Protein AF-A0A968VXJ7-F1 (afdb_monomer_lite)

Sequence (379 aa):
MPSGFAQVGTVPFNSLSINDTLLPTWFKHHFDAYITAVLDTVTVTGSDPGDTEPPTLQAAVVEHATPNEIQLTYSEPVVMTTAGFELTGVASTAALTGFANNGTANVTVQLDDNVAFNDVPLLSYNQSNGNTLDTADNELVAFVDFAITNNVQEPVATMPDSIQYRVAATAGFNHIIYMTGVTSGGTVRVGWGDGEFSSLTLSGAETSVSHVYTNAGQYDVSYTGALNNIRDLELNDQRIDSLYPGFGKNMDLRSGYQMLMGNNFFTSLNDSFGYDWDLITNIGQMFYNSQLRRLNDLFGVTWTQINLAGSFARNAPLEQLNDNFGINWQLLTTADQMLNACNLTALPDSFGARWPLLTTASSMLYNNHLTTVNDSFFN

pLDDT: mean 81.19, std 17.29, range [31.0, 98.06]

Secondary structure (DSSP, 8-state):
------------GGG-----SS--HHHHHHHHHHHHHHHTT-------TT--PPP-EEEEEE-TT-TTEEEEEEEEEEE--STTEEEESS-TT--EEEEESTTEEEEEEEESSPPPTT---EEEE-TTT---EETT-PBPPPEEEEEPEE-PPPP-----SEEEEEEEEPTT-EEEEEEE-PPTT-EEEEE-SSS-EEEEE--SS-EEEEEE-SS-EEEEEEEES--TT--EEE-TTS-EEEE-TTTTSS----TT--EE-TT----B--TTTTSS-TT--B-TTTTTT----B--TTTTSS-----B-TTSEES----B--TTTTTT-TT--B-TTTEES-------TTTTTT-TT--B-TTTTTT---S---GGGG-

Structure (mmCIF, N/CA/C/O backbone):
data_AF-A0A968VXJ7-F1
#
_entry.id   AF-A0A968VXJ7-F1
#
loop_
_atom_site.group_PDB
_atom_site.id
_atom_site.type_symbol
_atom_site.label_atom_id
_atom_site.label_alt_id
_atom_site.label_comp_id
_atom_site.label_asym_id
_atom_site.label_entity_id
_atom_site.label_seq_id
_atom_site.pdbx_PDB_ins_code
_atom_site.Cartn_x
_atom_site.Cartn_y
_atom_site.Cartn_z
_atom_site.occupancy
_atom_site.B_iso_or_equiv
_atom_site.auth_seq_id
_atom_site.auth_comp_id
_atom_site.auth_asym_id
_atom_site.auth_atom_id
_atom_site.pdbx_PDB_model_num
ATOM 1 N N . MET A 1 1 ? -24.610 -36.274 53.882 1.00 33.06 1 MET A N 1
ATOM 2 C CA . MET A 1 1 ? -24.726 -34.804 53.966 1.00 33.06 1 MET A CA 1
ATOM 3 C C . MET A 1 1 ? -25.049 -34.318 52.564 1.00 33.06 1 MET A C 1
ATOM 5 O O . MET A 1 1 ? -24.338 -34.738 51.659 1.00 33.06 1 MET A O 1
ATOM 9 N N . PRO A 1 2 ? -26.184 -33.635 52.357 1.00 36.72 2 PRO A N 1
ATOM 10 C CA . PRO A 1 2 ? -26.824 -33.560 51.050 1.00 36.72 2 PRO A CA 1
ATOM 11 C C . PRO A 1 2 ? -26.384 -32.325 50.256 1.00 36.72 2 PRO A C 1
ATOM 13 O O . PRO A 1 2 ? -26.247 -31.237 50.805 1.00 36.72 2 PRO A O 1
ATOM 16 N N . SER A 1 3 ? -26.211 -32.521 48.951 1.00 35.69 3 SER A N 1
ATOM 17 C CA . SER A 1 3 ? -26.124 -31.484 47.926 1.00 35.69 3 SER A CA 1
ATOM 18 C C . SER A 1 3 ? -27.501 -30.840 47.738 1.00 35.69 3 SER A C 1
ATOM 20 O O . SER A 1 3 ? -28.433 -31.495 47.264 1.00 35.69 3 SER A O 1
ATOM 22 N N . GLY A 1 4 ? -27.632 -29.584 48.163 1.00 31.53 4 GLY A N 1
ATOM 23 C CA . GLY A 1 4 ? -28.826 -28.765 47.977 1.00 31.53 4 GLY A CA 1
ATOM 24 C C . GLY A 1 4 ? -28.971 -28.308 46.527 1.00 31.53 4 GLY A C 1
ATOM 25 O O . GLY A 1 4 ? -28.009 -27.876 45.898 1.00 31.53 4 GLY A O 1
ATOM 26 N N . PHE A 1 5 ? -30.188 -28.443 46.013 1.00 33.94 5 PHE A N 1
ATOM 27 C CA . PHE A 1 5 ? -30.633 -27.979 44.707 1.00 33.94 5 PHE A CA 1
ATOM 28 C C . PHE A 1 5 ? -30.710 -26.446 44.676 1.00 33.94 5 PHE A C 1
ATOM 30 O O . PHE A 1 5 ? -31.380 -25.859 45.521 1.00 33.94 5 PHE A O 1
ATOM 37 N N . ALA A 1 6 ? -30.128 -25.817 43.655 1.00 33.50 6 ALA A N 1
ATOM 38 C CA . ALA A 1 6 ? -30.556 -24.505 43.179 1.00 33.50 6 ALA A CA 1
ATOM 39 C C . ALA A 1 6 ? -31.348 -24.725 41.884 1.00 33.50 6 ALA A C 1
ATOM 41 O O . ALA A 1 6 ? -30.784 -24.832 40.797 1.00 33.50 6 ALA A O 1
ATOM 42 N N . GLN A 1 7 ? -32.665 -24.884 42.014 1.00 31.00 7 GLN A N 1
ATOM 43 C CA . GLN A 1 7 ? -33.584 -24.803 40.885 1.00 31.00 7 GLN A CA 1
ATOM 44 C C . GLN A 1 7 ? -34.114 -23.370 40.855 1.00 31.00 7 GLN A C 1
ATOM 46 O O . GLN A 1 7 ? -34.911 -22.984 41.707 1.00 31.00 7 GLN A O 1
ATOM 51 N N . VAL A 1 8 ? -33.651 -22.578 39.889 1.00 36.41 8 VAL A N 1
ATOM 52 C CA . VAL A 1 8 ? -34.277 -21.298 39.552 1.00 36.41 8 VAL A CA 1
ATOM 53 C C . VAL A 1 8 ? -35.636 -21.619 38.939 1.00 36.41 8 VAL A C 1
ATOM 55 O O . VAL A 1 8 ? -35.729 -22.206 37.863 1.00 36.41 8 VAL A O 1
ATOM 58 N N . GLY A 1 9 ? -36.696 -21.280 39.660 1.00 33.44 9 GLY A N 1
ATOM 59 C CA . GLY A 1 9 ? -38.064 -21.378 39.188 1.00 33.44 9 GLY A CA 1
ATOM 60 C C . GLY A 1 9 ? -38.891 -20.296 39.856 1.00 33.44 9 GLY A C 1
ATOM 61 O O . GLY A 1 9 ? -38.930 -20.203 41.080 1.00 33.44 9 GLY A O 1
ATOM 62 N N . THR A 1 10 ? -39.553 -19.471 39.054 1.00 36.44 10 THR A N 1
ATOM 63 C CA . THR A 1 10 ? -40.593 -18.562 39.527 1.00 36.44 10 THR A CA 1
ATOM 64 C C . THR A 1 10 ? -41.708 -19.423 40.116 1.00 36.44 10 THR A C 1
ATOM 66 O O . THR A 1 10 ? -42.399 -20.129 39.383 1.00 36.44 10 THR A O 1
ATOM 69 N N . VAL A 1 11 ? -41.873 -19.418 41.439 1.00 33.75 11 VAL A N 1
ATOM 70 C CA . VAL A 1 11 ? -43.056 -20.007 42.072 1.00 33.75 11 VAL A CA 1
ATOM 71 C C . VAL A 1 11 ? -44.118 -18.910 42.092 1.00 33.75 11 VAL A C 1
ATOM 73 O O . VAL A 1 11 ? -43.972 -17.957 42.857 1.00 33.75 11 VAL A O 1
ATOM 76 N N . PRO A 1 12 ? -45.177 -18.968 41.265 1.00 37.81 12 PRO A N 1
ATOM 77 C CA . PRO A 1 12 ? -46.305 -18.079 41.478 1.00 37.81 12 PRO A CA 1
ATOM 78 C C . PRO A 1 12 ? -46.914 -18.446 42.837 1.00 37.81 12 PRO A C 1
ATOM 80 O O . PRO A 1 12 ? -47.337 -19.584 43.040 1.00 37.81 12 PRO A O 1
ATOM 83 N N . PHE A 1 13 ? -46.965 -17.494 43.773 1.00 42.72 13 PHE A N 1
ATOM 84 C CA . PHE A 1 13 ? -47.478 -17.662 45.145 1.00 42.72 13 PHE A CA 1
ATOM 85 C C . PHE A 1 13 ? -48.986 -17.987 45.234 1.00 42.72 13 PHE A C 1
ATOM 87 O O . PHE A 1 13 ? -49.596 -17.909 46.297 1.00 42.72 13 PHE A O 1
ATOM 94 N N . ASN A 1 14 ? -49.598 -18.433 44.140 1.00 43.00 14 ASN A N 1
ATOM 95 C CA . ASN A 1 14 ? -51.006 -18.802 44.060 1.00 43.00 14 ASN A CA 1
ATOM 96 C C . ASN A 1 14 ? -51.306 -20.160 44.730 1.00 43.00 14 ASN A C 1
ATOM 98 O O . ASN A 1 14 ? -52.443 -20.621 44.670 1.00 43.00 14 ASN A O 1
ATOM 102 N N . SER A 1 15 ? -50.319 -20.838 45.330 1.00 40.88 15 SER A N 1
ATOM 103 C CA . SER A 1 15 ? -50.464 -22.218 45.817 1.00 40.88 15 SER A CA 1
ATOM 104 C C . SER A 1 15 ? -50.386 -22.400 47.335 1.00 40.88 15 SER A C 1
ATOM 106 O O . SER A 1 15 ? -50.221 -23.532 47.789 1.00 40.88 15 SER A O 1
ATOM 108 N N . LEU A 1 16 ? -50.547 -21.347 48.146 1.00 42.50 16 LEU A N 1
ATOM 109 C CA . LEU A 1 16 ? -50.805 -21.538 49.579 1.00 42.50 16 LEU A CA 1
ATOM 110 C C . LEU A 1 16 ? -52.308 -21.782 49.811 1.00 42.50 16 LEU A C 1
ATOM 112 O O . LEU A 1 16 ? -53.038 -20.894 50.239 1.00 42.50 16 LEU A O 1
ATOM 116 N N . SER A 1 17 ? -52.798 -22.987 49.503 1.00 45.81 17 SER A N 1
ATOM 117 C CA . SER A 1 17 ? -54.170 -23.373 49.858 1.00 45.81 17 SER A CA 1
ATOM 118 C C . SER A 1 17 ? -54.212 -23.888 51.299 1.00 45.81 17 SER A C 1
ATOM 120 O O . SER A 1 17 ? -53.748 -24.996 51.581 1.00 45.81 17 SER A O 1
ATOM 122 N N . ILE A 1 18 ? -54.784 -23.111 52.218 1.00 51.78 18 ILE A N 1
ATOM 123 C CA . ILE A 1 18 ? -55.204 -23.630 53.525 1.00 51.78 18 ILE A CA 1
ATOM 124 C C . ILE A 1 18 ? -56.471 -24.467 53.291 1.00 51.78 18 ILE A C 1
ATOM 126 O O . ILE A 1 18 ? -57.376 -24.043 52.578 1.00 51.78 18 ILE A O 1
ATOM 130 N N . ASN A 1 19 ? -56.524 -25.681 53.842 1.00 43.44 19 ASN A N 1
ATOM 131 C CA . ASN A 1 19 ? -57.670 -26.574 53.681 1.00 43.44 19 ASN A CA 1
ATOM 132 C C . ASN A 1 19 ? -58.897 -25.991 54.418 1.00 43.44 19 ASN A C 1
ATOM 134 O O . ASN A 1 19 ? -58.910 -25.900 55.646 1.00 43.44 19 ASN A O 1
ATOM 138 N N . ASP A 1 20 ? -59.898 -25.554 53.653 1.00 51.25 20 ASP A N 1
ATOM 139 C CA . ASP A 1 20 ? -60.833 -24.473 54.014 1.00 51.25 20 ASP A CA 1
ATOM 140 C C . ASP A 1 20 ? -62.136 -24.949 54.697 1.00 51.25 20 ASP A C 1
ATOM 142 O O . ASP A 1 20 ? -63.162 -24.273 54.684 1.00 51.25 20 ASP A O 1
ATOM 146 N N . THR A 1 21 ? -62.150 -26.144 55.292 1.00 48.34 21 THR A N 1
ATOM 147 C CA . THR A 1 21 ? -63.398 -26.750 55.800 1.00 48.34 21 THR A CA 1
ATOM 148 C C . THR A 1 21 ? -63.711 -26.460 57.271 1.00 48.34 21 THR A C 1
ATOM 150 O O . THR A 1 21 ? -64.702 -26.980 57.780 1.00 48.34 21 THR A O 1
ATOM 153 N N . LEU A 1 22 ? -62.895 -25.672 57.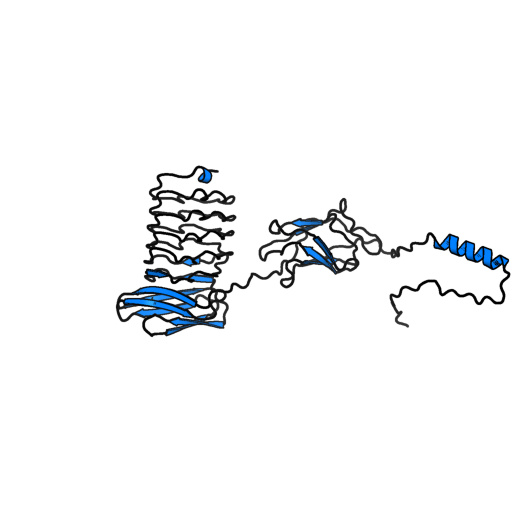987 1.00 49.38 22 LEU A N 1
ATOM 154 C CA . LEU A 1 22 ? -63.037 -25.489 59.447 1.00 49.38 22 LEU A CA 1
ATOM 155 C C . LEU A 1 22 ? -62.886 -24.047 59.966 1.00 49.38 22 LEU A C 1
ATOM 157 O O . LEU A 1 22 ? -62.916 -23.846 61.181 1.00 49.38 22 LEU A O 1
ATOM 161 N N . LEU A 1 23 ? -62.744 -23.036 59.102 1.00 55.03 23 LEU A N 1
ATOM 162 C CA . LEU A 1 23 ? -62.510 -21.660 59.555 1.00 55.03 23 LEU A CA 1
ATOM 163 C C . LEU A 1 23 ? -63.794 -20.805 59.560 1.00 55.03 23 LEU A C 1
ATOM 165 O O . LEU A 1 23 ? -64.570 -20.840 58.605 1.00 55.03 23 LEU A O 1
ATOM 169 N N . PRO A 1 24 ? -64.037 -20.004 60.616 1.00 62.25 24 PRO A N 1
ATOM 170 C CA . PRO A 1 24 ? -65.133 -19.038 60.637 1.00 62.25 24 PRO A CA 1
ATOM 171 C C . PRO A 1 24 ? -64.973 -17.951 59.564 1.00 62.25 24 PRO A C 1
ATOM 173 O O . PRO A 1 24 ? -63.885 -17.411 59.369 1.00 62.25 24 PRO A O 1
ATOM 176 N N . THR A 1 25 ? -66.075 -17.542 58.932 1.00 57.44 25 THR A N 1
ATOM 177 C CA . THR A 1 25 ? -66.093 -16.544 57.841 1.00 57.44 25 THR A CA 1
ATOM 178 C C . THR A 1 25 ? -65.484 -15.186 58.211 1.00 57.44 25 THR A C 1
ATOM 180 O O . THR A 1 25 ? -64.941 -14.502 57.344 1.00 57.44 25 THR A O 1
ATOM 183 N N . TRP A 1 26 ? -65.511 -14.802 59.491 1.00 60.53 26 TRP A N 1
ATOM 184 C CA . TRP A 1 26 ? -64.885 -13.566 59.980 1.00 60.53 26 TRP A CA 1
ATOM 185 C C . TRP A 1 26 ? -63.349 -13.623 59.969 1.00 60.53 26 TRP A C 1
ATOM 187 O O . TRP A 1 26 ? -62.702 -12.596 59.778 1.00 60.53 26 TRP A O 1
ATOM 197 N N . PHE A 1 27 ? -62.759 -14.814 60.117 1.00 58.41 27 PHE A N 1
ATOM 198 C CA . PHE A 1 27 ? -61.312 -15.002 60.027 1.00 58.41 27 PHE A CA 1
ATOM 199 C C . PHE A 1 27 ? -60.838 -14.825 58.580 1.00 58.41 27 PHE A C 1
ATOM 201 O O . PHE A 1 27 ? -59.824 -14.180 58.334 1.00 58.41 27 PHE A O 1
ATOM 208 N N . LYS A 1 28 ? -61.634 -15.297 57.612 1.00 55.81 28 LYS A N 1
ATOM 209 C CA . LYS A 1 28 ? -61.338 -15.191 56.178 1.00 55.81 28 LYS A CA 1
ATOM 210 C C . LYS A 1 28 ? -61.267 -13.740 55.695 1.00 55.81 28 LYS A C 1
ATOM 212 O O . LYS A 1 28 ? -60.322 -13.364 55.014 1.00 55.81 28 LYS A O 1
ATOM 217 N N . HIS A 1 29 ? -62.231 -12.907 56.091 1.00 55.22 29 HIS A N 1
ATOM 218 C CA . HIS A 1 29 ? -62.271 -11.510 55.649 1.00 55.22 29 HIS A CA 1
ATOM 219 C C . HIS A 1 29 ? -61.108 -10.677 56.214 1.00 55.22 29 HIS A C 1
ATOM 221 O O . HIS A 1 29 ? -60.594 -9.794 55.534 1.00 55.22 29 HIS A O 1
ATOM 227 N N . HIS A 1 30 ? -60.655 -10.983 57.434 1.00 59.50 30 HIS A N 1
ATOM 228 C CA . HIS A 1 30 ? -59.494 -10.318 58.023 1.00 59.50 30 HIS A CA 1
ATOM 229 C C . HIS A 1 30 ? -58.158 -10.867 57.512 1.00 59.50 30 HIS A C 1
ATOM 231 O O . HIS A 1 30 ? -57.219 -10.092 57.363 1.00 59.50 30 HIS A O 1
ATOM 237 N N . PHE A 1 31 ? -58.071 -12.161 57.200 1.00 58.44 31 PHE A N 1
ATOM 238 C CA . PHE A 1 31 ? -56.854 -12.782 56.676 1.00 58.44 31 PHE A CA 1
ATOM 239 C C . PHE A 1 31 ? -56.580 -12.383 55.217 1.00 58.44 31 PHE A C 1
ATOM 241 O O . PHE A 1 31 ? -55.461 -11.988 54.903 1.00 58.44 31 PHE A O 1
ATOM 248 N N . ASP A 1 32 ? -57.606 -12.366 54.356 1.00 54.53 32 ASP A N 1
ATOM 249 C CA . ASP A 1 32 ? -57.480 -11.919 52.958 1.00 54.53 32 ASP A CA 1
ATOM 250 C C . ASP A 1 32 ? -57.109 -10.422 52.883 1.00 54.53 32 ASP A C 1
ATOM 252 O O . ASP A 1 32 ? -56.277 -10.017 52.068 1.00 54.53 32 ASP A O 1
ATOM 256 N N . ALA A 1 33 ? -57.658 -9.596 53.784 1.00 54.62 33 ALA A N 1
ATOM 257 C CA . ALA A 1 33 ? -57.303 -8.180 53.892 1.00 54.62 33 ALA A CA 1
ATOM 258 C C . ALA A 1 33 ? -55.873 -7.961 54.421 1.00 54.62 33 ALA A C 1
ATOM 260 O O . ALA A 1 33 ? -55.190 -7.048 53.964 1.00 54.62 33 ALA A O 1
ATOM 261 N N . TYR A 1 34 ? -55.400 -8.805 55.346 1.00 52.88 34 TYR A N 1
ATOM 262 C CA . TYR A 1 34 ? -54.032 -8.738 55.868 1.00 52.88 34 TYR A CA 1
ATOM 263 C C . TYR A 1 34 ? -53.002 -9.195 54.826 1.00 52.88 34 TYR A C 1
ATOM 265 O O . TYR A 1 34 ? -51.973 -8.553 54.662 1.00 52.88 34 TYR A O 1
ATOM 273 N N . ILE A 1 35 ? -53.300 -10.248 54.058 1.00 54.72 35 ILE A N 1
ATOM 274 C CA . ILE A 1 35 ? -52.435 -10.716 52.968 1.00 54.72 35 ILE A CA 1
ATOM 275 C C . ILE A 1 35 ? -52.380 -9.697 51.824 1.00 54.72 35 ILE A C 1
ATOM 277 O O . ILE A 1 35 ? -51.295 -9.409 51.328 1.00 54.72 35 ILE A O 1
ATOM 281 N N . THR A 1 36 ? -53.508 -9.081 51.459 1.00 50.22 36 THR A N 1
ATOM 282 C CA . THR A 1 36 ? -53.529 -8.036 50.418 1.00 50.22 36 THR A CA 1
ATOM 283 C C . THR A 1 36 ? -52.780 -6.772 50.863 1.00 50.22 36 THR A C 1
ATOM 285 O O . THR A 1 36 ? -52.088 -6.163 50.058 1.00 50.22 36 THR A O 1
ATOM 288 N N . ALA A 1 37 ? -52.851 -6.401 52.148 1.00 50.53 37 ALA A N 1
ATOM 289 C CA . ALA A 1 37 ? -52.140 -5.237 52.685 1.00 50.53 37 ALA A CA 1
ATOM 290 C C . ALA A 1 37 ? -50.633 -5.469 52.919 1.00 50.53 37 ALA A C 1
ATOM 292 O O . ALA A 1 37 ? -49.877 -4.504 52.956 1.00 50.53 37 ALA A O 1
ATOM 293 N N . VAL A 1 38 ? -50.191 -6.722 53.092 1.00 49.94 38 VAL A N 1
ATOM 294 C CA . VAL A 1 38 ? -48.772 -7.072 53.304 1.00 49.94 38 VAL A CA 1
ATOM 295 C C . VAL A 1 38 ? -48.055 -7.404 51.987 1.00 49.94 38 VAL A C 1
ATOM 297 O O . VAL A 1 38 ? -46.845 -7.219 51.900 1.00 49.94 38 VAL A O 1
ATOM 300 N N . LEU A 1 39 ? -48.770 -7.850 50.947 1.00 46.41 39 LEU A N 1
ATOM 301 C CA . LEU A 1 39 ? -48.177 -8.218 49.652 1.00 46.41 39 LEU A CA 1
ATOM 302 C C . LEU A 1 39 ? -48.021 -7.060 48.652 1.00 46.41 39 LEU A C 1
ATOM 304 O O . LEU A 1 39 ? -47.313 -7.237 47.665 1.00 46.41 39 LEU A O 1
ATOM 308 N N . ASP A 1 40 ? -48.612 -5.887 48.894 1.00 44.25 40 ASP A N 1
ATOM 309 C CA . ASP A 1 40 ? -48.504 -4.735 47.976 1.00 44.25 40 ASP A CA 1
ATOM 310 C C . ASP A 1 40 ? -47.204 -3.919 48.163 1.00 44.25 40 ASP A C 1
ATOM 312 O O . ASP A 1 40 ? -46.939 -2.970 47.432 1.00 44.25 40 ASP A O 1
ATOM 316 N N . THR A 1 41 ? -46.353 -4.281 49.134 1.00 43.66 41 THR A N 1
ATOM 317 C CA . THR A 1 41 ? -45.098 -3.552 49.421 1.00 43.66 41 THR A CA 1
ATOM 318 C C . THR A 1 41 ? -43.873 -4.438 49.632 1.00 43.66 41 THR A C 1
ATOM 320 O O . THR A 1 41 ? -42.925 -4.013 50.287 1.00 43.66 41 THR A O 1
ATOM 323 N N . VAL A 1 42 ? -43.840 -5.657 49.090 1.00 39.84 42 VAL A N 1
ATOM 324 C CA . VAL A 1 42 ? -42.625 -6.485 49.158 1.00 39.84 42 VAL A CA 1
ATOM 325 C C . VAL A 1 42 ? -42.074 -6.739 47.761 1.00 39.84 42 VAL A C 1
ATOM 327 O O . VAL A 1 42 ? -42.236 -7.808 47.178 1.00 39.84 42 VAL A O 1
ATOM 330 N N . THR A 1 43 ? -41.354 -5.750 47.241 1.00 38.31 43 THR A N 1
ATOM 331 C CA . THR A 1 43 ? -40.244 -6.014 46.326 1.00 38.31 43 THR A CA 1
ATOM 332 C C . THR A 1 43 ? -39.111 -6.583 47.176 1.00 38.31 43 THR A C 1
ATOM 334 O O . THR A 1 43 ? -38.407 -5.841 47.852 1.00 38.31 43 THR A O 1
ATOM 337 N N . VAL A 1 44 ? -38.947 -7.908 47.195 1.00 40.31 44 VAL A N 1
ATOM 338 C CA . VAL A 1 44 ? -37.659 -8.486 47.597 1.00 40.31 44 VAL A CA 1
ATOM 339 C C . VAL A 1 44 ? -36.723 -8.279 46.410 1.00 40.31 44 VAL A C 1
ATOM 341 O O . VAL A 1 44 ? -36.666 -9.114 45.510 1.00 40.31 44 VAL A O 1
ATOM 344 N N . THR A 1 45 ? -36.028 -7.143 46.368 1.00 43.81 45 THR A N 1
ATOM 345 C CA . THR A 1 45 ? -34.724 -7.103 45.706 1.00 43.81 45 THR A CA 1
ATOM 346 C C . THR A 1 45 ? -33.820 -7.953 46.584 1.00 43.81 45 THR A C 1
ATOM 348 O O . THR A 1 45 ? -33.568 -7.627 47.742 1.00 43.81 45 THR A O 1
ATOM 351 N N . GLY A 1 46 ? -33.483 -9.145 46.102 1.00 44.19 46 GLY A N 1
ATOM 352 C CA . GLY A 1 46 ? -32.581 -10.037 46.810 1.00 44.19 46 GLY A CA 1
ATOM 353 C C . GLY A 1 46 ? -31.166 -9.495 46.720 1.00 44.19 46 GLY A C 1
ATOM 354 O O . GLY A 1 46 ? -30.399 -10.022 45.928 1.00 44.19 46 GLY A O 1
ATOM 355 N N . SER A 1 47 ? -30.836 -8.469 47.502 1.00 47.81 47 SER A N 1
ATOM 356 C CA . SER A 1 47 ? -29.447 -8.229 47.864 1.00 47.81 47 SER A CA 1
ATOM 357 C C . SER A 1 47 ? -29.044 -9.340 48.830 1.00 47.81 47 SER A C 1
ATOM 359 O O . SER A 1 47 ? -29.766 -9.630 49.790 1.00 47.81 47 SER A O 1
ATOM 361 N N . ASP A 1 48 ? -27.946 -10.037 48.544 1.00 54.53 48 ASP A N 1
ATOM 362 C CA . ASP A 1 48 ? -27.309 -10.904 49.531 1.00 54.53 48 ASP A CA 1
ATOM 363 C C . ASP A 1 48 ? -26.764 -9.980 50.632 1.00 54.53 48 ASP A C 1
ATOM 365 O O . ASP A 1 48 ? -25.812 -9.242 50.387 1.00 54.53 48 ASP A O 1
ATOM 369 N N . PRO A 1 49 ? -27.361 -9.936 51.838 1.00 59.28 49 PRO A N 1
ATOM 370 C CA . PRO A 1 49 ? -27.047 -8.908 52.831 1.00 59.28 49 PRO A CA 1
ATOM 371 C C . PRO A 1 49 ? -25.639 -9.049 53.439 1.00 59.28 49 PRO A C 1
ATOM 373 O O . PRO A 1 49 ? -25.304 -8.314 54.370 1.00 59.28 49 PRO A O 1
ATOM 376 N N . GLY A 1 50 ? -24.844 -10.025 52.984 1.00 72.31 50 GLY A N 1
ATOM 377 C CA . GLY A 1 50 ? -23.458 -10.228 53.391 1.00 72.31 50 GLY A CA 1
ATOM 378 C C . GLY A 1 50 ? -22.417 -9.682 52.416 1.00 72.31 50 GLY A C 1
ATOM 379 O O . GLY A 1 50 ? -21.261 -9.565 52.822 1.00 72.31 50 GLY A O 1
ATOM 380 N N . ASP A 1 51 ? -22.800 -9.363 51.180 1.00 83.62 51 ASP A N 1
ATOM 381 C CA . ASP A 1 51 ? -21.856 -8.882 50.181 1.00 83.62 51 ASP A CA 1
ATOM 382 C C . ASP A 1 51 ? -21.764 -7.357 50.199 1.00 83.62 51 ASP A C 1
ATOM 384 O O . AS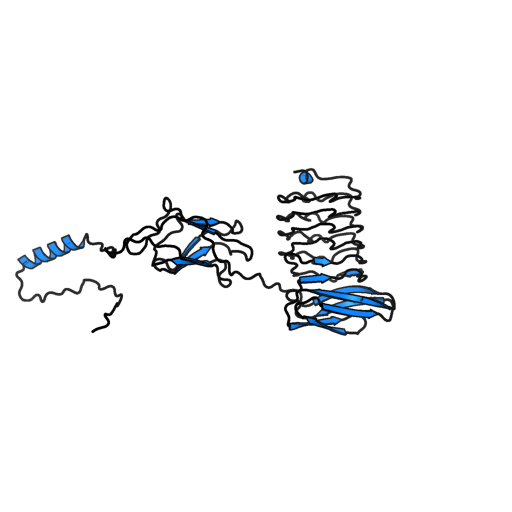P A 1 51 ? -22.755 -6.643 50.055 1.00 83.62 51 ASP A O 1
ATOM 388 N N . THR A 1 52 ? -20.554 -6.865 50.428 1.00 87.44 52 THR A N 1
ATOM 389 C CA . THR A 1 52 ? -20.235 -5.436 50.482 1.00 87.44 52 THR A CA 1
ATOM 390 C C . THR A 1 52 ? -19.050 -5.094 49.585 1.00 87.44 52 THR A C 1
ATOM 392 O O . THR A 1 52 ? -18.526 -3.982 49.673 1.00 87.44 52 THR A O 1
ATOM 395 N N . GLU A 1 53 ? -18.528 -6.069 48.837 1.00 93.12 53 GLU A N 1
ATOM 396 C CA . GLU A 1 53 ? -17.363 -5.867 47.985 1.00 93.12 53 GLU A CA 1
ATOM 397 C C . GLU A 1 53 ? -17.833 -5.401 46.602 1.00 93.12 53 GLU A C 1
ATOM 399 O O . GLU A 1 53 ? -18.665 -6.053 45.992 1.00 93.12 53 GLU A O 1
ATOM 404 N N . PRO A 1 54 ? -17.347 -4.256 46.096 1.00 93.62 54 PRO A N 1
ATOM 405 C CA . PRO A 1 54 ? -17.680 -3.828 44.747 1.00 93.62 54 PRO A CA 1
ATOM 406 C C . PRO A 1 54 ? -17.180 -4.798 43.669 1.00 93.62 54 PRO A C 1
ATOM 408 O O . PRO A 1 54 ? -16.043 -5.278 43.772 1.00 93.62 54 PRO A O 1
ATOM 411 N N . PRO A 1 55 ? -17.915 -4.944 42.550 1.00 96.06 55 PRO A N 1
ATOM 412 C CA . PRO A 1 55 ? -17.413 -5.680 41.402 1.00 96.06 55 PRO A CA 1
ATOM 413 C C . PRO A 1 55 ? -16.160 -5.001 40.835 1.00 96.06 55 PRO A C 1
ATOM 415 O O . PRO A 1 55 ? -16.028 -3.774 40.842 1.00 96.06 55 PRO A O 1
ATOM 418 N N . THR A 1 56 ? -15.236 -5.791 40.286 1.00 96.25 56 THR A N 1
ATOM 419 C CA . THR A 1 56 ? -13.994 -5.304 39.660 1.00 96.25 56 THR A CA 1
ATOM 420 C C . THR A 1 56 ? -13.838 -5.840 38.241 1.00 96.25 56 THR A C 1
ATOM 422 O O . THR A 1 56 ? -14.131 -7.005 37.980 1.00 96.25 56 THR A O 1
ATOM 425 N N . LEU A 1 57 ? -13.366 -5.001 37.311 1.00 97.50 57 LEU A N 1
ATOM 426 C CA . LEU A 1 57 ? -13.027 -5.428 35.949 1.00 97.50 57 LEU A CA 1
ATOM 427 C C . LEU A 1 57 ? -11.670 -6.145 35.957 1.00 97.50 57 LEU A C 1
ATOM 429 O O . LEU A 1 57 ? -10.662 -5.570 36.366 1.00 97.50 57 LEU A O 1
ATOM 433 N N . GLN A 1 58 ? -11.643 -7.396 35.502 1.00 97.56 58 GLN A N 1
ATOM 434 C CA . GLN A 1 58 ? -10.457 -8.257 35.539 1.00 97.56 58 GLN A CA 1
ATOM 435 C C . GLN A 1 58 ? -9.795 -8.416 34.171 1.00 97.56 58 GLN A C 1
ATOM 437 O O . GLN A 1 58 ? -8.570 -8.507 34.090 1.00 97.56 58 GLN A O 1
ATOM 442 N N . ALA A 1 59 ? -10.588 -8.456 33.099 1.00 97.88 59 ALA A N 1
ATOM 443 C CA . ALA A 1 59 ? -10.087 -8.596 31.738 1.00 97.88 59 ALA A CA 1
ATOM 444 C C . ALA A 1 59 ? -11.022 -7.936 30.723 1.00 97.88 59 ALA A C 1
ATOM 446 O O . ALA A 1 59 ? -12.233 -7.857 30.934 1.00 97.88 59 ALA A O 1
ATOM 447 N N . ALA A 1 60 ? -10.441 -7.513 29.603 1.00 97.88 60 ALA A N 1
ATOM 448 C CA . ALA A 1 60 ? -11.166 -7.028 28.443 1.00 97.88 60 ALA A CA 1
ATOM 449 C C . ALA A 1 60 ? -10.453 -7.485 27.164 1.00 97.88 60 ALA A C 1
ATOM 451 O O . ALA A 1 60 ? -9.234 -7.322 27.044 1.00 97.88 60 ALA A O 1
ATOM 452 N N . VAL A 1 61 ? -11.194 -8.079 26.228 1.00 97.56 61 VAL A N 1
ATOM 453 C CA . VAL A 1 61 ? -10.642 -8.676 25.002 1.00 97.56 61 VAL A CA 1
ATOM 454 C C . VAL A 1 61 ? -11.544 -8.381 23.808 1.00 97.56 61 VAL A C 1
ATOM 456 O O . VAL A 1 61 ? -12.756 -8.543 23.901 1.00 97.56 61 VAL A O 1
ATOM 459 N N . VAL A 1 62 ? -10.960 -8.004 22.673 1.00 97.31 62 VAL A N 1
ATOM 460 C CA . VAL A 1 62 ? -11.626 -8.044 21.363 1.00 97.31 62 VAL A CA 1
ATOM 461 C C . VAL A 1 62 ? -11.141 -9.284 20.637 1.00 97.31 62 VAL A C 1
ATOM 463 O O . VAL A 1 62 ? -9.937 -9.454 20.450 1.00 97.31 62 VAL A O 1
ATOM 466 N N . GLU A 1 63 ? -12.063 -10.146 20.223 1.00 93.62 63 GLU A N 1
ATOM 467 C CA . GLU A 1 63 ? -11.726 -11.368 19.497 1.00 93.62 63 GLU A CA 1
ATOM 468 C C . GLU A 1 63 ? -11.714 -11.138 17.986 1.00 93.62 63 GLU A C 1
ATOM 470 O O . GLU A 1 63 ? -12.551 -10.421 17.441 1.00 93.62 63 GLU A O 1
ATOM 475 N N . HIS A 1 64 ? -10.821 -11.828 17.271 1.00 86.12 64 HIS A N 1
ATOM 476 C CA . HIS A 1 64 ? -10.760 -11.739 15.808 1.00 86.12 64 HIS A CA 1
ATOM 477 C C . HIS A 1 64 ? -12.085 -12.081 15.117 1.00 86.12 64 HIS A C 1
ATOM 479 O O . HIS A 1 64 ? -12.424 -11.478 14.102 1.00 86.12 64 HIS A O 1
ATOM 485 N N . ALA A 1 65 ? -12.823 -13.055 15.654 1.00 87.00 65 ALA A N 1
ATOM 486 C CA . ALA A 1 65 ? -14.078 -13.508 15.064 1.00 87.00 65 ALA A CA 1
ATOM 487 C C . ALA A 1 65 ? -15.208 -12.467 15.173 1.00 87.00 65 ALA A C 1
ATOM 489 O O . ALA A 1 65 ? -16.183 -12.557 14.429 1.00 87.00 65 ALA A O 1
ATOM 490 N N . THR A 1 66 ? -15.079 -11.507 16.090 1.00 90.69 66 THR A N 1
ATOM 491 C CA . THR A 1 66 ? -16.102 -10.511 16.432 1.00 90.69 66 THR A CA 1
ATOM 492 C C . THR A 1 66 ? -15.428 -9.169 16.751 1.00 90.69 66 THR A C 1
ATOM 494 O O . THR A 1 66 ? -15.421 -8.740 17.905 1.00 90.69 66 THR A O 1
ATOM 497 N N . PRO A 1 67 ? -14.818 -8.499 15.754 1.00 91.62 67 PRO A N 1
ATOM 498 C CA . PRO A 1 67 ? -14.044 -7.273 15.972 1.00 91.62 67 PRO A CA 1
ATOM 499 C C . PRO A 1 67 ? -14.904 -6.072 16.402 1.00 91.62 67 PRO A C 1
ATOM 501 O O . PRO A 1 67 ? -14.372 -5.070 16.863 1.00 91.62 67 PRO A O 1
ATOM 504 N N . ASN A 1 68 ? -16.226 -6.164 16.268 1.00 93.81 68 ASN A N 1
ATOM 505 C CA . ASN A 1 68 ? -17.208 -5.197 16.760 1.00 93.81 68 ASN A CA 1
ATOM 506 C C . ASN A 1 68 ? -17.724 -5.517 18.177 1.00 93.81 68 ASN A C 1
ATOM 508 O O . ASN A 1 68 ? -18.717 -4.934 18.616 1.00 93.81 68 ASN A O 1
ATOM 512 N N . GLU A 1 69 ? -17.096 -6.454 18.889 1.00 96.31 69 GLU A N 1
ATOM 513 C CA . GLU A 1 69 ? -17.480 -6.834 20.245 1.00 96.31 69 GLU A CA 1
ATOM 514 C C . GLU A 1 69 ? -16.279 -6.809 21.196 1.00 96.31 69 GLU A C 1
ATOM 516 O O . GLU A 1 69 ? -15.203 -7.316 20.876 1.00 96.31 69 GLU A O 1
ATOM 521 N N . ILE A 1 70 ? -16.478 -6.275 22.404 1.00 97.12 70 ILE A N 1
ATOM 522 C CA . ILE A 1 70 ? -15.497 -6.360 23.496 1.00 97.12 70 ILE A CA 1
ATOM 523 C C . ILE A 1 70 ? -16.059 -7.298 24.565 1.00 97.12 70 ILE A C 1
ATOM 525 O O . ILE A 1 70 ? -17.139 -7.062 25.101 1.00 97.12 70 ILE A O 1
ATOM 529 N N . GLN A 1 71 ? -15.329 -8.351 24.907 1.00 97.88 71 GLN A N 1
ATOM 530 C CA . GLN A 1 71 ? -15.660 -9.255 26.003 1.00 97.88 71 GLN A CA 1
ATOM 531 C C . GLN A 1 71 ? -15.039 -8.730 27.297 1.00 97.88 71 GLN A C 1
ATOM 533 O O . GLN A 1 71 ? -13.816 -8.647 27.404 1.00 97.88 71 GLN A O 1
ATOM 538 N N . LEU A 1 72 ? -15.876 -8.373 28.268 1.00 98.06 72 LEU A N 1
ATOM 539 C CA . LEU A 1 72 ? -15.476 -7.931 29.603 1.00 98.06 72 LEU A CA 1
ATOM 540 C C . LEU A 1 72 ? -15.682 -9.062 30.606 1.00 98.06 72 LEU A C 1
ATOM 542 O O . LEU A 1 72 ? -16.754 -9.665 30.641 1.00 98.06 72 LEU A O 1
ATOM 546 N N . THR A 1 73 ? -14.694 -9.297 31.465 1.00 98.06 73 THR A N 1
ATOM 547 C CA . THR A 1 73 ? -14.796 -10.233 32.591 1.00 98.06 73 THR A CA 1
ATOM 548 C C . THR A 1 73 ? -14.664 -9.477 33.903 1.00 98.06 73 THR A C 1
ATOM 550 O O . THR A 1 73 ? -13.638 -8.845 34.162 1.00 98.06 73 THR A O 1
ATOM 553 N N . TYR A 1 74 ? -15.691 -9.578 34.738 1.00 97.88 74 TYR A N 1
ATOM 554 C CA . TYR A 1 74 ? -15.753 -9.016 36.082 1.00 97.88 74 TYR A CA 1
ATOM 555 C C . TYR A 1 74 ? -15.517 -10.093 37.150 1.00 97.88 74 TYR A C 1
ATOM 557 O O . TYR A 1 74 ? -15.621 -11.289 36.873 1.00 97.88 74 TYR A O 1
ATOM 565 N N . SER A 1 75 ? -15.220 -9.674 38.384 1.00 96.62 75 SER A N 1
ATOM 566 C CA . SER A 1 75 ? -15.121 -10.573 39.548 1.00 96.62 75 SER A CA 1
ATOM 567 C C . SER A 1 75 ? -16.412 -11.338 39.842 1.00 96.62 75 SER A C 1
ATOM 569 O O . SER A 1 75 ? -16.362 -12.425 40.417 1.00 96.62 75 SER A O 1
ATOM 571 N N . GLU A 1 76 ? -17.550 -10.789 39.427 1.00 95.31 76 GLU A N 1
ATOM 572 C CA . GLU A 1 76 ? -18.890 -11.265 39.747 1.00 95.31 76 GLU A CA 1
ATOM 573 C C . GLU A 1 76 ? -19.929 -10.719 38.751 1.00 95.31 76 GLU A C 1
ATOM 575 O O . GLU A 1 76 ? -19.583 -9.907 37.888 1.00 95.31 76 GLU A O 1
ATOM 580 N N . PRO A 1 77 ? -21.196 -11.171 38.812 1.00 95.31 77 PRO A N 1
ATOM 581 C CA . PRO A 1 77 ? -22.245 -10.678 37.933 1.00 95.31 77 PRO A CA 1
ATOM 582 C C . PRO A 1 77 ? -22.541 -9.188 38.081 1.00 95.31 77 PRO A C 1
ATOM 584 O O . PRO A 1 77 ? -22.818 -8.729 39.182 1.00 95.31 77 PRO A O 1
ATOM 587 N N . VAL A 1 78 ? -22.586 -8.466 36.957 1.00 95.56 78 VAL A N 1
ATOM 588 C CA . VAL A 1 78 ? -22.904 -7.030 36.938 1.00 95.56 78 VAL A CA 1
ATOM 589 C C . VAL A 1 78 ? -24.104 -6.707 36.054 1.00 95.56 78 VAL A C 1
ATOM 591 O O . VAL A 1 78 ? -24.310 -7.325 35.009 1.00 95.56 78 VAL A O 1
ATOM 594 N N . VAL A 1 79 ? -24.885 -5.709 36.462 1.00 92.69 79 VAL A N 1
ATOM 595 C CA . VAL A 1 79 ? -25.941 -5.064 35.683 1.00 92.69 79 VAL A CA 1
ATOM 596 C C . VAL A 1 79 ? -25.480 -3.657 35.303 1.00 92.69 79 VAL A C 1
ATOM 598 O O . VAL A 1 79 ? -25.175 -2.848 36.173 1.00 92.69 79 VAL A O 1
ATOM 601 N N . MET A 1 80 ? -25.428 -3.352 34.005 1.00 92.25 80 MET A N 1
ATOM 602 C CA . MET A 1 80 ? -24.838 -2.114 33.481 1.00 92.25 80 MET A CA 1
ATOM 603 C C . MET A 1 80 ? -25.595 -1.498 32.295 1.00 92.25 80 MET A C 1
ATOM 605 O O . MET A 1 80 ? -26.433 -2.137 31.655 1.00 92.25 80 MET A O 1
ATOM 609 N N . THR A 1 81 ? -25.268 -0.237 31.994 1.00 88.50 81 THR A N 1
ATOM 610 C CA . THR A 1 81 ? -25.689 0.517 30.797 1.00 88.50 81 THR A CA 1
ATOM 611 C C . THR A 1 81 ? -24.486 1.258 30.212 1.00 88.50 81 THR A C 1
ATOM 613 O O . THR A 1 81 ? -23.450 1.336 30.866 1.00 88.50 81 THR A O 1
ATOM 616 N N . THR A 1 82 ? -24.597 1.822 29.000 1.00 90.25 82 THR A N 1
ATOM 617 C CA . THR A 1 82 ? -23.513 2.605 28.350 1.00 90.25 82 THR A CA 1
ATOM 618 C C . THR A 1 82 ? -23.160 3.889 29.087 1.00 90.25 82 THR A C 1
ATOM 620 O O . THR A 1 82 ? -22.096 4.455 28.852 1.00 90.25 82 THR A O 1
ATOM 623 N N . ALA A 1 83 ? -24.005 4.329 30.019 1.00 92.69 83 ALA A N 1
ATOM 624 C CA . ALA A 1 83 ? -23.741 5.499 30.832 1.00 92.69 83 ALA A CA 1
ATOM 625 C C . ALA A 1 83 ? -22.463 5.311 31.673 1.00 92.69 83 ALA A C 1
ATOM 627 O O . ALA A 1 83 ? -22.286 4.304 32.357 1.00 92.69 83 ALA A O 1
ATOM 628 N N . GLY A 1 84 ? -21.570 6.299 31.610 1.00 93.81 84 GLY A N 1
ATOM 629 C CA . GLY A 1 84 ? -20.310 6.312 32.350 1.00 93.81 84 GLY A CA 1
ATOM 630 C C . GLY A 1 84 ? -19.139 5.604 31.666 1.00 93.81 84 GLY A C 1
ATOM 631 O O . GLY A 1 84 ? -18.021 5.799 32.128 1.00 93.81 84 GLY A O 1
ATOM 632 N N . PHE A 1 85 ? -19.346 4.847 30.583 1.00 95.62 85 PHE A N 1
ATOM 633 C CA . PHE A 1 85 ? -18.256 4.204 29.839 1.00 95.62 85 PHE A CA 1
ATOM 634 C C . PHE A 1 85 ? -17.736 5.070 28.693 1.00 95.62 85 PHE A C 1
ATOM 636 O O . PHE A 1 85 ? -18.510 5.697 27.972 1.00 95.62 85 PHE A O 1
ATOM 643 N N . GLU A 1 86 ? -16.420 5.050 28.497 1.00 94.56 86 GLU A N 1
ATOM 644 C CA . GLU A 1 86 ? -15.734 5.728 27.398 1.00 94.56 86 GLU A CA 1
ATOM 645 C C . GLU A 1 86 ? -14.703 4.782 26.771 1.00 94.56 86 GLU A C 1
ATOM 647 O O . GLU A 1 86 ? -13.893 4.190 27.487 1.00 94.56 86 GLU A O 1
ATOM 652 N N . LEU A 1 87 ? -14.753 4.633 25.443 1.00 95.00 87 LEU A N 1
ATOM 653 C CA . LEU A 1 87 ? -13.774 3.885 24.652 1.00 95.00 87 LEU A CA 1
ATOM 654 C C . LEU A 1 87 ? -12.873 4.878 23.921 1.00 95.00 87 LEU A C 1
ATOM 656 O O . LEU A 1 87 ? -13.355 5.742 23.190 1.00 95.00 87 LEU A O 1
ATOM 660 N N . THR A 1 88 ? -11.566 4.739 24.107 1.00 92.69 88 THR A N 1
ATOM 661 C CA . THR A 1 88 ? -10.546 5.519 23.401 1.00 92.69 88 THR A CA 1
ATOM 662 C C . THR A 1 88 ? -9.520 4.581 22.761 1.00 92.69 88 THR A C 1
ATOM 664 O O . THR A 1 88 ? -9.598 3.361 22.907 1.00 92.69 88 THR A O 1
ATOM 667 N N . GLY A 1 89 ? -8.577 5.131 21.990 1.00 85.56 89 GLY A N 1
ATOM 668 C CA . GLY A 1 89 ? -7.513 4.337 21.358 1.00 85.56 89 GLY A CA 1
ATOM 669 C C . GLY A 1 89 ? -7.964 3.460 20.180 1.00 85.56 89 GLY A C 1
ATOM 670 O O . GLY A 1 89 ? -7.183 2.645 19.695 1.00 85.56 89 GLY A O 1
ATOM 671 N N . VAL A 1 90 ? -9.197 3.656 19.710 1.00 85.75 90 VAL A N 1
ATOM 672 C CA . VAL A 1 90 ? -9.746 3.105 18.463 1.00 85.75 90 VAL A CA 1
ATOM 673 C C . VAL A 1 90 ? -9.782 4.183 17.379 1.00 85.75 90 VAL A C 1
ATOM 675 O O . VAL A 1 90 ? -9.856 5.378 17.696 1.00 85.75 90 VAL A O 1
ATOM 678 N N . ALA A 1 91 ? -9.743 3.790 16.102 1.00 67.12 91 ALA A N 1
ATOM 679 C CA . ALA A 1 91 ? -10.066 4.705 15.009 1.00 67.12 91 ALA A CA 1
ATOM 680 C C . ALA A 1 91 ? -11.443 5.350 15.267 1.00 67.12 91 ALA A C 1
ATOM 682 O O . ALA A 1 91 ? -12.356 4.710 15.784 1.00 67.12 91 ALA A O 1
ATOM 683 N N . SER A 1 92 ? -11.575 6.643 14.961 1.00 58.97 92 SER A N 1
ATOM 684 C CA . SER A 1 92 ? -12.575 7.568 15.526 1.00 58.97 92 SER A CA 1
ATOM 685 C C . SER A 1 92 ? -14.060 7.269 15.245 1.00 58.97 92 SER A C 1
ATOM 687 O O . SER A 1 92 ? -14.910 8.108 15.546 1.00 58.97 92 SER A O 1
ATOM 689 N N . THR A 1 93 ? -14.388 6.114 14.671 1.00 67.81 93 THR A N 1
ATOM 690 C CA . THR A 1 93 ? -15.743 5.700 14.298 1.00 67.81 93 THR A CA 1
ATOM 691 C C . THR A 1 93 ? -16.373 4.678 15.239 1.00 67.81 93 THR A C 1
ATOM 693 O O . THR A 1 93 ? -17.595 4.661 15.299 1.00 67.81 93 THR A O 1
ATOM 696 N N . ALA A 1 94 ? -15.605 3.884 15.995 1.00 80.25 94 ALA A N 1
ATOM 697 C CA . ALA A 1 94 ? -16.172 2.847 16.862 1.00 80.25 94 ALA A CA 1
ATOM 698 C C . ALA A 1 94 ? -16.671 3.416 18.207 1.00 80.25 94 ALA A C 1
ATOM 700 O O . ALA A 1 94 ? -15.885 3.842 19.056 1.00 80.25 94 ALA A O 1
ATOM 701 N N . ALA A 1 95 ? -17.984 3.388 18.426 1.00 87.12 95 ALA A N 1
ATOM 702 C CA . ALA A 1 95 ? -18.671 3.815 19.640 1.00 87.12 95 ALA A CA 1
ATOM 703 C C . ALA A 1 95 ? -19.449 2.663 20.301 1.00 87.12 95 ALA A C 1
ATOM 705 O O . ALA A 1 95 ? -19.943 1.749 19.641 1.00 87.12 95 ALA A O 1
ATOM 706 N N . LEU A 1 96 ? -19.607 2.721 21.631 1.00 92.75 96 LEU A N 1
ATOM 707 C CA . LEU A 1 96 ? -20.398 1.736 22.375 1.00 92.75 96 LEU A CA 1
ATOM 708 C C . LEU A 1 96 ? -21.891 1.913 22.070 1.00 92.75 96 LEU A C 1
ATOM 710 O O . LEU A 1 96 ? -22.469 2.967 22.340 1.00 92.75 96 LEU A O 1
ATOM 714 N N . THR A 1 97 ? -22.540 0.854 21.594 1.00 92.62 97 THR A N 1
ATOM 715 C CA . THR A 1 97 ? -23.974 0.861 21.259 1.00 92.62 97 THR A CA 1
ATOM 716 C C . THR A 1 97 ? -24.835 0.111 22.267 1.00 92.62 97 THR A C 1
ATOM 718 O O . THR A 1 97 ? -26.034 0.380 22.376 1.00 92.62 97 THR A O 1
ATOM 721 N N . GLY A 1 98 ? -24.250 -0.802 23.044 1.00 92.06 98 GLY A N 1
ATOM 722 C CA . GLY A 1 98 ? -24.980 -1.548 24.059 1.00 92.06 98 GLY A CA 1
ATOM 723 C C . GLY A 1 98 ? -24.151 -2.615 24.760 1.00 92.06 98 GLY A C 1
ATOM 724 O O . GLY A 1 98 ? -22.978 -2.821 24.455 1.00 92.06 98 GLY A O 1
ATOM 725 N N . PHE A 1 99 ? -24.804 -3.307 25.691 1.00 92.56 99 PHE A N 1
ATOM 726 C CA . PHE A 1 99 ? -24.246 -4.442 26.420 1.00 92.56 99 PHE A CA 1
ATOM 727 C C . PHE A 1 99 ? -25.184 -5.646 26.322 1.00 92.56 99 PHE A C 1
ATOM 729 O O . PHE A 1 99 ? -26.386 -5.534 26.574 1.00 92.56 99 PHE A O 1
ATOM 736 N N . ALA A 1 100 ? -24.626 -6.799 25.972 1.00 92.19 100 ALA A N 1
ATOM 737 C CA . ALA A 1 100 ? -25.282 -8.099 25.992 1.00 92.19 100 ALA A CA 1
ATOM 738 C C . ALA A 1 100 ? -24.755 -8.945 27.161 1.00 92.19 100 ALA A C 1
ATOM 740 O O . ALA A 1 100 ? -23.687 -8.678 27.704 1.00 92.19 100 ALA A O 1
ATOM 741 N N . ASN A 1 101 ? -25.511 -9.978 27.548 1.00 91.62 101 ASN A N 1
ATOM 742 C CA . ASN A 1 101 ? -25.214 -10.829 28.714 1.00 91.62 101 ASN A CA 1
ATOM 743 C C . ASN A 1 101 ? -25.163 -10.059 30.047 1.00 91.62 101 ASN A C 1
ATOM 745 O O . ASN A 1 101 ? -24.428 -10.416 30.968 1.00 91.62 101 ASN A O 1
ATOM 749 N N . ASN A 1 102 ? -25.983 -9.011 30.143 1.00 90.12 102 ASN A N 1
ATOM 750 C CA . ASN A 1 102 ? -26.156 -8.222 31.355 1.00 90.12 102 ASN A CA 1
ATOM 751 C C . ASN A 1 102 ? -26.684 -9.095 32.511 1.00 90.12 102 ASN A C 1
ATOM 753 O O . ASN A 1 102 ? -27.521 -9.973 32.288 1.00 90.12 102 ASN A O 1
ATOM 757 N N . GLY A 1 103 ? -26.220 -8.849 33.735 1.00 90.38 103 GLY A N 1
ATOM 758 C CA . GLY A 1 103 ? -26.498 -9.689 34.905 1.00 90.38 103 GLY A CA 1
ATOM 759 C C . GLY A 1 103 ? -25.606 -10.930 35.006 1.00 90.38 103 GLY A C 1
ATOM 760 O O . GLY A 1 103 ? -25.970 -11.897 35.674 1.00 90.38 103 GLY A O 1
ATOM 761 N N . THR A 1 104 ? -24.456 -10.939 34.327 1.00 94.69 104 THR A N 1
ATOM 762 C CA . THR A 1 104 ? -23.454 -12.013 34.402 1.00 94.69 104 THR A CA 1
ATOM 763 C C . THR A 1 104 ? -22.056 -11.429 34.586 1.00 94.69 104 THR A C 1
ATOM 765 O O . THR A 1 104 ? -21.857 -10.228 34.420 1.00 94.69 104 THR A O 1
ATOM 768 N N . ALA A 1 105 ? -21.084 -12.265 34.965 1.00 95.62 105 ALA A N 1
ATOM 769 C CA . ALA A 1 105 ? -19.695 -11.827 35.131 1.00 95.62 105 ALA A CA 1
ATOM 770 C C . ALA A 1 105 ? -18.972 -11.621 33.789 1.00 95.62 105 ALA A C 1
ATOM 772 O O . ALA A 1 105 ? -17.900 -11.029 33.758 1.00 95.62 105 ALA A O 1
ATOM 773 N N . ASN A 1 106 ? -19.541 -12.117 32.683 1.00 97.00 106 ASN A N 1
ATOM 774 C CA . ASN A 1 106 ? -18.974 -11.985 31.345 1.00 97.00 106 ASN A CA 1
ATOM 775 C C . ASN A 1 106 ? -19.938 -11.190 30.467 1.00 97.00 106 ASN A C 1
ATOM 777 O O . ASN A 1 106 ? -20.922 -11.732 29.961 1.00 97.00 106 ASN A O 1
ATOM 781 N N . VAL A 1 107 ? -19.654 -9.904 30.299 1.00 96.88 107 VAL A N 1
ATOM 782 C CA . VAL A 1 107 ? -20.503 -8.983 29.544 1.00 96.88 107 VAL A CA 1
ATOM 783 C C . VAL A 1 107 ? -19.886 -8.735 28.177 1.00 96.88 107 VAL A C 1
ATOM 785 O O . VAL A 1 107 ? -18.682 -8.528 28.056 1.00 96.88 107 VAL A O 1
ATOM 788 N N . THR A 1 108 ? -20.720 -8.709 27.144 1.00 97.00 108 THR A N 1
ATOM 789 C CA . THR A 1 108 ? -20.286 -8.368 25.788 1.00 97.00 108 THR A CA 1
ATOM 790 C C . THR A 1 108 ? -20.694 -6.934 25.471 1.00 97.00 108 THR A C 1
ATOM 792 O O . THR A 1 108 ? -21.885 -6.624 25.431 1.00 97.00 108 THR A O 1
ATOM 795 N N . VAL A 1 109 ? -19.727 -6.057 25.225 1.00 95.62 109 VAL A N 1
ATOM 796 C CA . VAL A 1 109 ? -19.951 -4.702 24.701 1.00 95.62 109 VAL A CA 1
ATOM 797 C C . VAL A 1 109 ? -20.126 -4.781 23.195 1.00 95.62 109 VAL A C 1
ATOM 799 O O . VAL A 1 109 ? -19.336 -5.439 22.526 1.00 95.62 109 VAL A O 1
ATOM 802 N N . GLN A 1 110 ? -21.133 -4.098 22.667 1.00 95.50 110 GLN A N 1
ATOM 803 C CA . GLN A 1 110 ? -21.396 -3.989 21.234 1.00 95.50 110 GLN A CA 1
ATOM 804 C C . GLN A 1 110 ? -20.890 -2.641 20.714 1.00 95.50 110 GLN A C 1
ATOM 806 O O . GLN A 1 110 ? -21.137 -1.607 21.344 1.00 95.50 110 GLN A O 1
ATOM 811 N N . LEU A 1 111 ? -20.228 -2.652 19.559 1.00 94.44 111 LEU A N 1
ATOM 812 C CA . LEU A 1 111 ? -19.730 -1.468 18.859 1.00 94.44 111 LEU A CA 1
ATOM 813 C C . LEU A 1 111 ? -20.490 -1.258 17.539 1.00 94.44 111 LEU A C 1
ATOM 815 O O . LEU A 1 111 ? -20.972 -2.221 16.939 1.00 94.44 111 LEU A O 1
ATOM 819 N N . ASP A 1 112 ? -20.638 -0.008 17.096 1.00 92.50 112 ASP A N 1
ATOM 820 C CA . ASP A 1 112 ? -21.213 0.319 15.775 1.00 92.50 112 ASP A CA 1
ATOM 821 C C . ASP A 1 112 ? -20.231 0.128 14.610 1.00 92.50 112 ASP A C 1
ATOM 823 O O . ASP A 1 112 ? -20.666 0.026 13.461 1.00 92.50 112 ASP A O 1
ATOM 827 N N . ASP A 1 113 ? -18.937 0.035 14.909 1.00 88.88 113 ASP A N 1
ATOM 828 C CA . ASP A 1 113 ? -17.867 -0.238 13.957 1.00 88.88 113 ASP A CA 1
ATOM 829 C C . ASP A 1 113 ? -16.852 -1.235 14.539 1.00 88.88 113 ASP A C 1
ATOM 831 O O . ASP A 1 113 ? -16.799 -1.487 15.746 1.00 88.88 113 ASP A O 1
ATOM 835 N N . ASN A 1 114 ? -16.052 -1.835 13.664 1.00 88.94 114 ASN A N 1
ATOM 836 C CA . ASN A 1 114 ? -15.027 -2.794 14.052 1.00 88.94 114 ASN A CA 1
ATOM 837 C C . ASN A 1 114 ? -13.828 -2.089 14.697 1.00 88.94 114 ASN A C 1
ATOM 839 O O . ASN A 1 114 ? -13.342 -1.083 14.185 1.00 88.94 114 ASN A O 1
ATOM 843 N N . VAL A 1 115 ? -13.265 -2.699 15.738 1.00 88.56 115 VAL A N 1
ATOM 844 C CA . VAL A 1 115 ? -11.899 -2.399 16.181 1.00 88.56 115 VAL A CA 1
ATOM 845 C C . VAL A 1 115 ? -10.925 -2.877 15.104 1.00 88.56 115 VAL A C 1
ATOM 847 O O . VAL A 1 115 ? -10.990 -4.026 14.651 1.00 88.56 115 VAL A O 1
ATOM 850 N N . ALA A 1 116 ? -10.020 -2.002 14.673 1.00 83.56 116 ALA A N 1
ATOM 851 C CA . ALA A 1 116 ? -9.017 -2.331 13.672 1.00 83.56 116 ALA A CA 1
ATOM 852 C C . ALA A 1 116 ? -7.852 -3.128 14.284 1.00 83.56 116 ALA A C 1
ATOM 854 O O . ALA A 1 116 ? -7.558 -3.040 15.474 1.00 83.56 116 ALA A O 1
ATOM 855 N N . PHE A 1 117 ? -7.133 -3.887 13.450 1.00 81.56 117 PHE A N 1
ATOM 856 C CA . PHE A 1 117 ? -5.959 -4.673 13.864 1.00 81.56 117 PHE A CA 1
ATOM 857 C C . PHE A 1 117 ? -4.900 -3.851 14.625 1.00 81.56 117 PHE A C 1
ATOM 859 O O . PHE A 1 117 ? -4.269 -4.349 15.551 1.00 81.56 117 PHE A O 1
ATOM 866 N N . ASN A 1 118 ? -4.689 -2.600 14.218 1.00 80.75 118 ASN A N 1
ATOM 867 C CA . ASN A 1 118 ? -3.668 -1.702 14.757 1.00 80.75 118 ASN A CA 1
ATOM 868 C C . ASN A 1 118 ? -4.179 -0.776 15.871 1.00 80.75 118 ASN A C 1
ATOM 870 O O . ASN A 1 118 ? -3.398 0.033 16.375 1.00 80.75 118 ASN A O 1
ATOM 874 N N . ASP A 1 119 ? -5.452 -0.883 16.251 1.00 86.12 119 ASP A N 1
ATOM 875 C CA . ASP A 1 119 ? -6.005 -0.100 17.350 1.00 86.12 119 ASP A CA 1
ATOM 876 C C . ASP A 1 119 ? -5.424 -0.561 18.692 1.00 86.12 119 ASP A C 1
ATOM 878 O O . ASP A 1 119 ? -5.146 -1.747 18.909 1.00 86.12 119 ASP A O 1
ATOM 882 N N . VAL A 1 120 ? -5.295 0.388 19.621 1.00 89.56 120 VAL A N 1
ATOM 883 C CA . VAL A 1 120 ? -4.876 0.151 21.010 1.00 89.56 120 VAL A CA 1
ATOM 884 C C . VAL A 1 120 ? -6.035 0.553 21.927 1.00 89.56 120 VAL A C 1
ATOM 886 O O . VAL A 1 120 ? -5.969 1.598 22.575 1.00 89.56 120 VAL A O 1
ATOM 889 N N . PRO A 1 121 ? -7.130 -0.228 21.942 1.00 94.94 121 PRO A N 1
ATOM 890 C CA . PRO A 1 121 ? -8.353 0.145 22.636 1.00 94.94 121 PRO A CA 1
ATOM 891 C C . PRO A 1 121 ? -8.153 0.251 24.155 1.00 94.94 121 PRO A C 1
ATOM 893 O O . PRO A 1 121 ? -7.566 -0.627 24.794 1.00 94.94 121 PRO A O 1
ATOM 896 N N . LEU A 1 122 ? -8.694 1.321 24.735 1.00 96.00 122 LEU A N 1
ATOM 897 C CA . LEU A 1 122 ? -8.677 1.615 26.167 1.00 96.00 122 LEU A CA 1
ATOM 898 C C . LEU A 1 122 ? -10.103 1.886 26.650 1.00 96.00 122 LEU A C 1
ATOM 900 O O . LEU A 1 122 ? -10.834 2.655 26.025 1.00 96.00 122 LEU A O 1
ATOM 904 N N . LEU A 1 123 ? -10.493 1.279 27.772 1.00 96.56 123 LEU A N 1
ATOM 905 C CA . LEU A 1 123 ? -11.807 1.478 28.383 1.00 96.56 123 LEU A CA 1
ATOM 906 C C . LEU A 1 123 ? -11.686 2.258 29.691 1.00 96.56 123 LEU A C 1
ATOM 908 O O . LEU A 1 123 ? -10.887 1.912 30.560 1.00 96.56 123 LEU A O 1
ATOM 912 N N . SER A 1 124 ? -12.541 3.258 29.866 1.00 96.69 124 SER A N 1
ATOM 913 C CA . SER A 1 124 ? -12.691 4.004 31.115 1.00 96.69 124 SER A CA 1
ATOM 914 C C . SER A 1 124 ? -14.127 3.916 31.628 1.00 96.69 124 SER A C 1
ATOM 916 O O . SER A 1 124 ? -15.068 3.807 30.840 1.00 96.69 124 SER A O 1
ATOM 918 N N . TYR A 1 125 ? -14.299 3.984 32.949 1.00 97.44 125 TYR A N 1
ATOM 919 C CA . TYR A 1 125 ? -15.605 4.046 33.601 1.00 97.44 125 TYR A CA 1
ATOM 920 C C . TYR A 1 125 ? -15.645 5.146 34.664 1.00 97.44 125 TYR A C 1
ATOM 922 O O . TYR A 1 125 ? -14.840 5.166 35.597 1.00 97.44 125 TYR A O 1
ATOM 930 N N . ASN A 1 126 ? -16.629 6.037 34.549 1.00 96.19 126 ASN A N 1
ATOM 931 C CA . ASN A 1 126 ? -16.910 7.099 35.503 1.00 96.19 126 ASN A CA 1
ATOM 932 C C . ASN A 1 126 ? -18.215 6.822 36.260 1.00 96.19 126 ASN A C 1
ATOM 934 O O . ASN A 1 126 ? -19.314 7.039 35.747 1.00 96.19 126 ASN A O 1
ATOM 938 N N . GLN A 1 127 ? -18.068 6.441 37.527 1.00 92.50 127 GLN A N 1
ATOM 939 C CA . GLN A 1 127 ? -19.163 6.139 38.450 1.00 92.50 127 GLN A CA 1
ATOM 940 C C . GLN A 1 127 ? -20.143 7.307 38.659 1.00 92.50 127 GLN A C 1
ATOM 942 O O . GLN A 1 127 ? -21.319 7.070 38.886 1.00 92.50 127 GLN A O 1
ATOM 947 N N . SER A 1 128 ? -19.718 8.571 38.519 1.00 92.75 128 SER A N 1
ATOM 948 C CA . SER A 1 128 ? -20.629 9.725 38.679 1.00 92.75 128 SER A CA 1
ATOM 949 C C . SER A 1 128 ? -21.663 9.843 37.555 1.00 92.75 128 SER A C 1
ATOM 951 O O . SER A 1 128 ? -22.696 10.484 37.734 1.00 92.75 128 SER A O 1
ATOM 953 N N . ASN A 1 129 ? -21.370 9.249 36.395 1.00 90.94 129 ASN A N 1
ATOM 954 C CA . ASN A 1 129 ? -22.225 9.271 35.209 1.00 90.94 129 ASN A CA 1
ATOM 955 C C . ASN A 1 129 ? -22.777 7.881 34.863 1.00 90.94 129 ASN A C 1
ATOM 957 O O . ASN A 1 129 ? -23.554 7.763 33.917 1.00 90.94 129 ASN A O 1
ATOM 961 N N . GLY A 1 130 ? -22.337 6.842 35.573 1.00 90.31 130 GLY A N 1
ATOM 962 C CA . GLY A 1 130 ? -22.687 5.449 35.334 1.00 90.31 130 GLY A CA 1
ATOM 963 C C . GLY A 1 130 ? -23.597 4.878 36.412 1.00 90.31 130 GLY A C 1
ATOM 964 O O . GLY A 1 130 ? -23.852 5.508 37.432 1.00 90.31 130 GLY A O 1
ATOM 965 N N . ASN A 1 131 ? -24.114 3.679 36.157 1.00 88.69 131 ASN A N 1
ATOM 966 C CA . ASN A 1 131 ? -24.948 2.943 37.107 1.00 88.69 131 ASN A CA 1
ATOM 967 C C . ASN A 1 131 ? -24.715 1.435 36.955 1.00 88.69 131 ASN A C 1
ATOM 969 O O . ASN A 1 131 ? -25.632 0.680 36.632 1.00 88.69 131 ASN A O 1
ATOM 973 N N . THR A 1 132 ? -23.452 1.031 37.060 1.00 94.56 132 THR A N 1
ATOM 974 C CA . THR A 1 132 ? -23.059 -0.378 37.031 1.00 94.56 132 THR A CA 1
ATOM 975 C C . THR A 1 132 ? -23.030 -0.925 38.450 1.00 94.56 132 THR A C 1
ATOM 977 O O . THR A 1 132 ? -22.270 -0.424 39.281 1.00 94.56 132 THR A O 1
ATOM 980 N N . LEU A 1 133 ? -23.847 -1.945 38.698 1.00 93.94 133 LEU A N 1
ATOM 981 C CA . LEU A 1 133 ? -24.074 -2.560 40.005 1.00 93.94 133 LEU A CA 1
ATOM 982 C C . LEU A 1 133 ? -23.833 -4.068 39.919 1.00 93.94 133 LEU A C 1
ATOM 984 O O . LEU A 1 133 ? -24.036 -4.651 38.854 1.00 93.94 133 LEU A O 1
ATOM 988 N N . ASP A 1 134 ? -23.444 -4.709 41.013 1.00 92.38 134 ASP A N 1
ATOM 989 C CA . ASP A 1 134 ? -23.531 -6.168 41.142 1.00 92.38 134 ASP A CA 1
ATOM 990 C C . ASP A 1 134 ? -24.958 -6.628 41.529 1.00 92.38 134 ASP A C 1
ATOM 992 O O . ASP A 1 134 ? -25.923 -5.860 41.490 1.00 92.38 134 ASP A O 1
ATOM 996 N N . THR A 1 135 ? -25.121 -7.902 41.898 1.00 87.75 135 THR A N 1
ATOM 997 C CA . THR A 1 135 ? -26.410 -8.444 42.375 1.00 87.75 135 THR A CA 1
ATOM 998 C C . THR A 1 135 ? -26.770 -8.071 43.816 1.00 87.75 135 THR A C 1
ATOM 1000 O O . THR A 1 135 ? -27.909 -8.293 44.226 1.00 87.75 135 THR A O 1
ATOM 1003 N N . ALA A 1 136 ? -25.820 -7.544 44.584 1.00 88.81 136 ALA A N 1
ATOM 1004 C CA . ALA A 1 136 ? -26.000 -7.062 45.949 1.00 88.81 136 ALA A CA 1
ATOM 1005 C C . ALA A 1 136 ? -26.181 -5.530 46.027 1.00 88.81 136 ALA A C 1
ATOM 1007 O O . ALA A 1 136 ? -26.310 -4.992 47.126 1.00 88.81 136 ALA A O 1
ATOM 1008 N N . ASP A 1 137 ? -26.273 -4.859 44.874 1.00 90.88 137 ASP A N 1
ATOM 1009 C CA . ASP A 1 137 ? -26.356 -3.407 44.701 1.00 90.88 137 ASP A CA 1
ATOM 1010 C C . ASP A 1 137 ? -25.066 -2.644 45.089 1.00 90.88 137 ASP A C 1
ATOM 1012 O O . ASP A 1 137 ? -25.119 -1.436 45.342 1.00 90.88 137 ASP A O 1
ATOM 1016 N N . ASN A 1 138 ? -23.892 -3.293 45.100 1.00 91.50 138 ASN A N 1
ATOM 1017 C CA . ASN A 1 138 ? -22.619 -2.576 45.219 1.00 91.50 138 ASN A CA 1
ATOM 1018 C C . ASN A 1 138 ? -22.223 -1.956 43.869 1.00 91.50 138 ASN A C 1
ATOM 1020 O O . ASN A 1 138 ? -22.262 -2.595 42.815 1.00 91.50 138 ASN A O 1
ATOM 1024 N N . GLU A 1 139 ? -21.812 -0.687 43.897 1.00 94.25 139 GLU A N 1
ATOM 1025 C CA . GLU A 1 139 ? -21.419 0.064 42.701 1.00 94.25 139 GLU A CA 1
ATOM 1026 C C . GLU A 1 139 ? -19.995 -0.264 42.246 1.00 94.25 139 GLU A C 1
ATOM 1028 O O . GLU A 1 139 ? -19.052 -0.211 43.035 1.00 94.25 139 GLU A O 1
ATOM 1033 N N . LEU A 1 140 ? -19.820 -0.494 40.940 1.00 96.19 140 LEU A N 1
ATOM 1034 C CA . LEU A 1 140 ? -18.507 -0.627 40.308 1.00 96.19 140 LEU A CA 1
ATOM 1035 C C . LEU A 1 140 ? -17.645 0.615 40.571 1.00 96.19 140 LEU A C 1
ATOM 1037 O O . LEU A 1 140 ? -18.047 1.750 40.304 1.00 96.19 140 LEU A O 1
ATOM 1041 N N . VAL A 1 141 ? -16.416 0.389 41.029 1.00 94.44 141 VAL A N 1
ATOM 1042 C CA . VAL A 1 141 ? -15.441 1.460 41.253 1.00 94.44 141 VAL A CA 1
ATOM 1043 C C . VAL A 1 141 ? -14.955 2.023 39.914 1.00 94.44 141 VAL A C 1
ATOM 1045 O O . VAL A 1 141 ? -14.668 1.281 38.974 1.00 94.44 141 VAL A O 1
ATOM 1048 N N . ALA A 1 142 ? -14.837 3.350 39.830 1.00 96.06 142 ALA A N 1
ATOM 1049 C CA . ALA A 1 142 ? -14.311 4.037 38.653 1.00 96.06 142 ALA A CA 1
ATOM 1050 C C . ALA A 1 142 ? -12.881 3.587 38.290 1.00 96.06 142 ALA A C 1
ATOM 1052 O O . ALA A 1 142 ? -12.035 3.380 39.163 1.00 96.06 142 ALA A O 1
ATOM 1053 N N . PHE A 1 143 ? -12.591 3.514 36.991 1.00 96.94 143 PHE A N 1
ATOM 1054 C CA . PHE A 1 143 ? -11.262 3.211 36.458 1.00 96.94 143 PHE A CA 1
ATOM 1055 C C . PHE A 1 143 ? -10.994 4.002 35.176 1.00 96.94 143 PHE A C 1
ATOM 1057 O O . PHE A 1 143 ? -11.921 4.464 34.510 1.00 96.94 143 PHE A O 1
ATOM 1064 N N . VAL A 1 144 ? -9.715 4.155 34.837 1.00 97.00 144 VAL A N 1
ATOM 1065 C CA . VAL A 1 144 ? -9.255 4.924 33.676 1.00 97.00 144 VAL A CA 1
ATOM 1066 C C . VAL A 1 144 ? -8.271 4.081 32.878 1.00 97.00 144 VAL A C 1
ATOM 1068 O O . VAL A 1 144 ? -7.402 3.438 33.469 1.00 97.00 144 VAL A O 1
ATOM 1071 N N . ASP A 1 145 ? -8.422 4.105 31.557 1.00 95.88 145 ASP A N 1
ATOM 1072 C CA . ASP A 1 145 ? -7.524 3.499 30.572 1.00 95.88 145 ASP A CA 1
ATOM 1073 C C . ASP A 1 145 ? -7.201 2.021 30.844 1.00 95.88 145 ASP A C 1
ATOM 1075 O O . ASP A 1 145 ? -6.053 1.576 30.754 1.00 95.88 145 ASP A O 1
ATOM 1079 N N . PHE A 1 146 ? -8.225 1.228 31.172 1.00 97.50 146 PHE A N 1
ATOM 1080 C CA . PHE A 1 146 ? -8.083 -0.220 31.238 1.00 97.50 146 PHE A CA 1
ATOM 1081 C C . PHE A 1 146 ? -7.761 -0.749 29.836 1.00 97.50 146 PHE A C 1
ATOM 1083 O O . PHE A 1 146 ? -8.558 -0.601 28.907 1.00 97.50 146 PHE A O 1
ATOM 1090 N N . ALA A 1 147 ? -6.587 -1.361 29.685 1.00 96.69 147 ALA A N 1
ATOM 1091 C CA . ALA A 1 147 ? -6.127 -1.869 28.401 1.00 96.69 147 ALA A CA 1
ATOM 1092 C C . ALA A 1 147 ? -6.993 -3.041 27.926 1.00 96.69 147 ALA A C 1
ATOM 1094 O O . ALA A 1 147 ? -7.137 -4.046 28.627 1.00 96.69 147 ALA A O 1
ATOM 1095 N N . ILE A 1 148 ? -7.530 -2.930 26.712 1.00 98.06 148 ILE A N 1
ATOM 1096 C CA . ILE A 1 148 ? -8.249 -4.017 26.056 1.00 98.06 148 ILE A CA 1
ATOM 1097 C C . ILE A 1 148 ? -7.252 -4.803 25.200 1.00 98.06 148 ILE A C 1
ATOM 1099 O O . ILE A 1 148 ? -6.523 -4.243 24.382 1.00 98.06 148 ILE A O 1
ATOM 1103 N N . THR A 1 149 ? -7.220 -6.123 25.376 1.00 97.31 149 THR A N 1
ATOM 1104 C CA . THR A 1 149 ? -6.399 -6.996 24.531 1.00 97.31 149 THR A CA 1
ATOM 1105 C C . THR A 1 149 ? -7.046 -7.109 23.153 1.00 97.31 149 THR A C 1
ATOM 1107 O O . THR A 1 149 ? -8.129 -7.675 23.020 1.00 97.31 149 THR A O 1
ATOM 1110 N N . ASN A 1 150 ? -6.389 -6.573 22.126 1.00 93.38 150 ASN A N 1
ATOM 1111 C CA . ASN A 1 150 ? -6.864 -6.616 20.747 1.00 93.38 150 ASN A CA 1
ATOM 1112 C C . ASN A 1 150 ? -6.326 -7.868 20.030 1.00 93.38 150 ASN A C 1
ATOM 1114 O O . ASN A 1 150 ? -5.172 -7.892 19.605 1.00 93.38 150 ASN A O 1
ATOM 1118 N N . ASN A 1 151 ? -7.152 -8.914 19.911 1.00 91.25 151 ASN A N 1
ATOM 1119 C CA . ASN A 1 151 ? -6.811 -10.136 19.172 1.00 91.25 151 ASN A CA 1
ATOM 1120 C C . ASN A 1 151 ? -7.278 -10.096 17.712 1.00 91.25 151 ASN A C 1
ATOM 1122 O O . ASN A 1 151 ? -7.212 -11.131 17.043 1.00 91.25 151 ASN A O 1
ATOM 1126 N N . VAL A 1 152 ? -7.779 -8.961 17.205 1.00 85.94 152 VAL A N 1
ATOM 1127 C CA . VAL A 1 152 ? -8.121 -8.828 15.784 1.00 85.94 152 VAL A CA 1
ATOM 1128 C C . VAL A 1 152 ? -6.895 -9.216 14.972 1.00 85.94 152 VAL A C 1
ATOM 1130 O O . VAL A 1 152 ? -5.786 -8.811 15.294 1.00 85.94 152 VAL A O 1
ATOM 1133 N N . GLN A 1 153 ? -7.062 -10.085 13.977 1.00 78.00 153 GLN A N 1
ATOM 1134 C CA . GLN A 1 153 ? -5.970 -10.432 13.079 1.00 78.00 153 GLN A CA 1
ATOM 1135 C C . GLN A 1 153 ? -5.889 -9.414 11.958 1.00 78.00 153 GLN A C 1
ATOM 1137 O O . GLN A 1 153 ? -6.895 -8.877 11.492 1.00 78.00 153 GLN A O 1
ATOM 1142 N N . GLU A 1 154 ? -4.667 -9.202 11.497 1.00 61.38 154 GLU A N 1
ATOM 1143 C CA . GLU A 1 154 ? -4.414 -8.454 10.285 1.00 61.38 154 GLU A CA 1
ATOM 1144 C C . GLU A 1 154 ? -5.216 -9.078 9.126 1.00 61.38 154 GLU A C 1
ATOM 1146 O O . GLU A 1 154 ? -5.203 -10.308 8.987 1.00 61.38 154 GLU A O 1
ATOM 1151 N N . PRO A 1 155 ? -5.925 -8.283 8.298 1.00 54.97 155 PRO A N 1
ATOM 1152 C CA . PRO A 1 155 ? -6.658 -8.815 7.152 1.00 54.97 155 PRO A CA 1
ATOM 1153 C C . PRO A 1 155 ? -5.760 -9.742 6.323 1.00 54.97 155 PRO A C 1
ATOM 1155 O O . PRO A 1 155 ? -4.580 -9.462 6.150 1.00 54.97 155 PRO A O 1
ATOM 1158 N N . VAL A 1 156 ? -6.253 -10.857 5.787 1.00 50.03 156 VAL A N 1
ATOM 1159 C CA . VAL A 1 156 ? -5.443 -11.638 4.834 1.00 50.03 156 VAL A CA 1
ATOM 1160 C C . VAL A 1 156 ? -5.590 -10.978 3.471 1.00 50.03 156 VAL A C 1
ATOM 1162 O O . VAL A 1 156 ? -6.669 -11.025 2.880 1.00 50.03 156 VAL A O 1
ATOM 1165 N N . ALA A 1 157 ? -4.532 -10.345 2.967 1.00 48.19 157 ALA A N 1
ATOM 1166 C CA . ALA A 1 157 ? -4.595 -9.767 1.637 1.00 48.19 157 ALA A CA 1
ATOM 1167 C C . ALA A 1 157 ? -4.629 -10.854 0.567 1.00 48.19 157 ALA A C 1
ATOM 1169 O O . ALA A 1 157 ? -3.817 -11.784 0.549 1.00 48.19 157 ALA A O 1
ATOM 1170 N N . THR A 1 158 ? -5.580 -10.707 -0.350 1.00 48.88 158 THR A N 1
ATOM 1171 C CA . THR A 1 158 ? -5.707 -11.565 -1.525 1.00 48.88 158 THR A CA 1
ATOM 1172 C C . THR A 1 158 ? -4.995 -10.894 -2.691 1.00 48.88 158 THR A C 1
ATOM 1174 O O . THR A 1 158 ? -5.557 -10.058 -3.390 1.00 48.88 158 THR A O 1
ATOM 1177 N N . MET A 1 159 ? -3.727 -11.246 -2.886 1.00 55.28 159 MET A N 1
ATOM 1178 C CA . MET A 1 159 ? -2.972 -10.824 -4.066 1.00 55.28 159 MET A CA 1
ATOM 1179 C C . MET A 1 159 ? -3.576 -11.424 -5.344 1.00 55.28 159 MET A C 1
ATOM 1181 O O . MET A 1 159 ? -4.232 -12.467 -5.289 1.00 55.28 159 MET A O 1
ATOM 1185 N N . PRO A 1 160 ? -3.363 -10.799 -6.512 1.00 61.56 160 PRO A N 1
ATOM 1186 C CA . PRO A 1 160 ? -3.866 -11.323 -7.770 1.00 61.56 160 PRO A CA 1
ATOM 1187 C C . PRO A 1 160 ? -3.224 -12.683 -8.071 1.00 61.56 160 PRO A C 1
ATOM 1189 O O . PRO A 1 160 ? -2.021 -12.861 -7.900 1.00 61.56 160 PRO A O 1
ATOM 1192 N N . ASP A 1 161 ? -4.009 -13.626 -8.600 1.00 64.56 161 ASP A N 1
ATOM 1193 C CA . ASP A 1 161 ? -3.528 -14.966 -8.990 1.00 64.56 161 ASP A CA 1
ATOM 1194 C C . ASP A 1 161 ? -2.459 -14.926 -10.101 1.00 64.56 161 ASP A C 1
ATOM 1196 O O . ASP A 1 161 ? -1.787 -15.928 -10.381 1.00 64.56 161 ASP A O 1
ATOM 1200 N N . SER A 1 162 ? -2.300 -13.766 -10.753 1.00 74.06 162 SER A N 1
ATOM 1201 C CA . SER A 1 162 ? -1.250 -13.527 -11.730 1.00 74.06 162 SER A CA 1
ATOM 1202 C C . SER A 1 162 ? -0.757 -12.084 -11.775 1.00 74.06 162 SER A C 1
ATOM 1204 O O . SER A 1 162 ? -1.556 -11.150 -11.821 1.00 74.06 162 SER A O 1
ATOM 1206 N N . ILE A 1 163 ? 0.560 -11.924 -11.893 1.00 82.38 163 ILE A N 1
ATOM 1207 C CA . ILE A 1 163 ? 1.241 -10.659 -12.191 1.00 82.38 163 ILE A CA 1
ATOM 1208 C C . ILE A 1 163 ? 1.837 -10.771 -13.597 1.00 82.38 163 ILE A C 1
ATOM 1210 O O . ILE A 1 163 ? 2.380 -11.821 -13.944 1.00 82.38 163 ILE A O 1
ATOM 1214 N N . GLN A 1 164 ? 1.734 -9.718 -14.414 1.00 89.75 164 GLN A N 1
ATOM 1215 C CA . GLN A 1 164 ? 2.273 -9.703 -15.779 1.00 89.75 164 GLN A CA 1
ATOM 1216 C C . GLN A 1 164 ? 2.925 -8.364 -16.136 1.00 89.75 164 GLN A C 1
ATOM 1218 O O . GLN A 1 164 ? 2.372 -7.291 -15.889 1.00 89.75 164 GLN A O 1
ATOM 1223 N N . TYR A 1 165 ? 4.098 -8.427 -16.752 1.00 92.38 165 TYR A N 1
ATOM 1224 C CA . TYR A 1 165 ? 4.814 -7.270 -17.284 1.00 92.38 165 TYR A CA 1
ATOM 1225 C C . TYR A 1 165 ? 5.682 -7.687 -18.467 1.00 92.38 165 TYR A C 1
ATOM 1227 O O . TYR A 1 165 ? 5.920 -8.873 -18.688 1.00 92.38 165 TYR A O 1
ATOM 1235 N N . ARG A 1 166 ? 6.166 -6.714 -19.235 1.00 94.75 166 ARG A N 1
ATOM 1236 C CA . ARG A 1 166 ? 7.048 -6.963 -20.373 1.00 94.75 166 ARG A CA 1
ATOM 1237 C C . ARG A 1 166 ? 8.454 -6.449 -20.116 1.00 94.75 166 ARG A C 1
ATOM 1239 O O . ARG A 1 166 ? 8.647 -5.381 -19.536 1.00 94.75 166 ARG A O 1
ATOM 1246 N N . VAL A 1 167 ? 9.427 -7.235 -20.562 1.00 95.56 167 VAL A N 1
ATOM 1247 C CA . VAL A 1 167 ? 10.859 -6.969 -20.436 1.00 95.56 167 VAL A CA 1
ATOM 1248 C C . VAL A 1 167 ? 11.496 -6.819 -21.807 1.00 95.56 167 VAL A C 1
ATOM 1250 O O . VAL A 1 167 ? 11.401 -7.715 -22.649 1.00 95.56 167 VAL A O 1
ATOM 1253 N N . ALA A 1 168 ? 12.238 -5.727 -21.980 1.00 95.50 168 ALA A N 1
ATOM 1254 C CA . ALA A 1 168 ? 13.053 -5.476 -23.159 1.00 95.50 168 ALA A CA 1
ATOM 1255 C C . ALA A 1 168 ? 14.472 -6.030 -22.953 1.00 95.50 168 ALA A C 1
ATOM 1257 O O . ALA A 1 168 ? 15.372 -5.293 -22.545 1.00 95.50 168 ALA A O 1
ATOM 1258 N N . ALA A 1 169 ? 14.699 -7.316 -23.224 1.00 94.50 169 ALA A N 1
ATOM 1259 C CA . ALA A 1 169 ? 15.979 -7.979 -22.968 1.00 94.50 169 ALA A CA 1
ATOM 1260 C C . ALA A 1 169 ? 16.959 -7.892 -24.153 1.00 94.50 169 ALA A C 1
ATOM 1262 O O . ALA A 1 169 ? 16.586 -7.874 -25.327 1.00 94.50 169 ALA A O 1
ATOM 1263 N N . THR A 1 170 ? 18.257 -7.875 -23.845 1.00 94.94 170 THR A N 1
ATOM 1264 C CA . THR A 1 170 ? 19.334 -8.168 -24.810 1.00 94.94 170 THR A CA 1
ATOM 1265 C C . THR A 1 170 ? 19.811 -9.601 -24.623 1.00 94.94 170 THR A C 1
ATOM 1267 O O . THR A 1 170 ? 19.653 -10.156 -23.540 1.00 94.94 170 THR A O 1
ATOM 1270 N N . ALA A 1 171 ? 20.462 -10.180 -25.633 1.00 94.81 171 ALA A N 1
ATOM 1271 C CA . ALA A 1 171 ? 21.111 -11.479 -25.473 1.00 94.81 171 ALA A CA 1
ATOM 1272 C C . ALA A 1 171 ? 22.093 -11.453 -24.285 1.00 94.81 171 ALA A C 1
ATOM 1274 O O . ALA A 1 171 ? 22.897 -10.526 -24.157 1.00 94.81 171 ALA A O 1
ATOM 1275 N N . GLY A 1 172 ? 21.996 -12.453 -23.410 1.00 93.38 172 GLY A N 1
ATOM 1276 C CA . GLY A 1 172 ? 22.766 -12.554 -22.171 1.00 93.38 172 GLY A CA 1
ATOM 1277 C C . GLY A 1 172 ? 22.238 -11.708 -21.008 1.00 93.38 172 GLY A C 1
ATOM 1278 O O . GLY A 1 172 ? 22.881 -11.676 -19.961 1.00 93.38 172 GLY A O 1
ATOM 1279 N N . PHE A 1 173 ? 21.100 -11.019 -21.155 1.00 95.31 173 PHE A N 1
ATOM 1280 C CA . PHE A 1 173 ? 20.472 -10.304 -20.044 1.00 95.31 173 PHE A CA 1
ATOM 1281 C C . PHE A 1 173 ? 19.961 -11.301 -19.000 1.00 95.31 173 PHE A C 1
ATOM 1283 O O . PHE A 1 173 ? 19.169 -12.183 -19.328 1.00 95.31 173 PHE A O 1
ATOM 1290 N N . ASN A 1 174 ? 20.425 -11.146 -17.760 1.00 95.12 174 ASN A N 1
ATOM 1291 C CA . ASN A 1 174 ? 19.998 -11.943 -16.618 1.00 95.12 174 ASN A CA 1
ATOM 1292 C C . ASN A 1 174 ? 18.891 -11.197 -15.870 1.00 95.12 174 ASN A C 1
ATOM 1294 O O . ASN A 1 174 ? 19.174 -10.247 -15.143 1.00 95.12 174 ASN A O 1
ATOM 1298 N N . HIS A 1 175 ? 17.652 -11.625 -16.073 1.00 92.75 175 HIS A N 1
ATOM 1299 C CA . HIS A 1 175 ? 16.495 -11.126 -15.346 1.00 92.75 175 HIS A CA 1
ATOM 1300 C C . HIS A 1 175 ? 1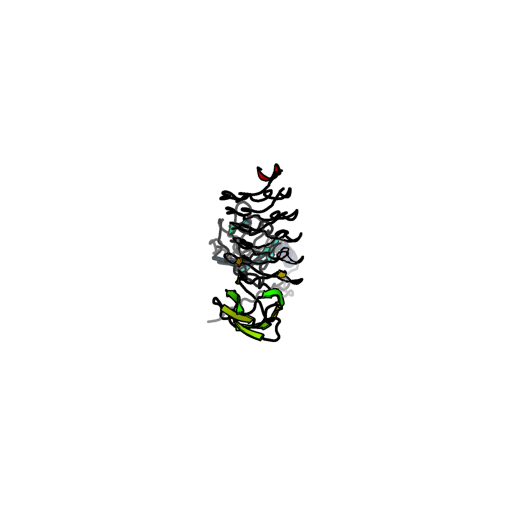6.435 -11.837 -14.001 1.00 92.75 175 HIS A C 1
ATOM 1302 O O . HIS A 1 175 ? 16.431 -13.065 -13.956 1.00 92.75 175 HIS A O 1
ATOM 1308 N N . ILE A 1 176 ? 16.411 -11.075 -12.912 1.00 90.94 176 ILE A N 1
ATOM 1309 C CA . ILE A 1 176 ? 16.312 -11.600 -11.553 1.00 90.94 176 ILE A CA 1
ATOM 1310 C C . ILE A 1 176 ? 15.088 -11.001 -10.885 1.00 90.94 176 ILE A C 1
ATOM 1312 O O . ILE A 1 176 ? 14.823 -9.808 -10.993 1.00 90.94 176 ILE A O 1
ATOM 1316 N N . ILE A 1 177 ? 14.347 -11.844 -10.188 1.00 86.44 177 ILE A N 1
ATOM 1317 C CA . ILE A 1 177 ? 13.169 -11.436 -9.444 1.00 86.44 177 ILE A CA 1
ATOM 1318 C C . ILE A 1 177 ? 13.419 -11.760 -7.988 1.00 86.44 177 ILE A C 1
ATOM 1320 O O . ILE A 1 177 ? 13.766 -12.901 -7.675 1.00 86.44 177 ILE A O 1
ATOM 1324 N N . TYR A 1 178 ? 13.207 -10.773 -7.126 1.00 84.81 178 TYR A N 1
ATOM 1325 C CA . TYR A 1 178 ? 13.334 -10.910 -5.684 1.00 84.81 178 TYR A CA 1
ATOM 1326 C C . TYR A 1 178 ? 11.958 -10.756 -5.033 1.00 84.81 178 TYR A C 1
ATOM 1328 O O . TYR A 1 178 ? 11.216 -9.813 -5.318 1.00 84.81 178 TYR A O 1
ATOM 1336 N N . MET A 1 179 ? 11.611 -11.713 -4.174 1.00 78.12 179 MET A N 1
ATOM 1337 C CA . MET A 1 179 ? 10.383 -11.708 -3.379 1.00 78.12 179 MET A CA 1
ATOM 1338 C C . MET A 1 179 ? 10.705 -12.024 -1.921 1.00 78.12 179 MET A C 1
ATOM 1340 O O . MET A 1 179 ? 11.412 -12.998 -1.643 1.00 78.12 179 MET A O 1
ATOM 1344 N N . THR A 1 180 ? 10.140 -11.266 -0.982 1.00 69.62 180 THR A N 1
ATOM 1345 C CA . THR A 1 180 ? 10.295 -11.520 0.462 1.00 69.62 180 THR A CA 1
ATOM 1346 C C . THR A 1 180 ? 8.950 -11.746 1.158 1.00 69.62 180 THR A C 1
ATOM 1348 O O . THR A 1 180 ? 7.879 -11.399 0.654 1.00 69.62 180 THR A O 1
ATOM 1351 N N . GLY A 1 181 ? 9.017 -12.340 2.357 1.00 57.69 181 GLY A N 1
ATOM 1352 C CA . GLY A 1 181 ? 7.936 -12.336 3.349 1.00 57.69 181 GLY A CA 1
ATOM 1353 C C . GLY A 1 181 ? 6.696 -13.169 3.014 1.00 57.69 181 GLY A C 1
ATOM 1354 O O . GLY A 1 181 ? 5.707 -13.144 3.748 1.00 57.69 181 GLY A O 1
ATOM 1355 N N . VAL A 1 182 ? 6.773 -13.951 1.948 1.00 57.69 182 VAL A N 1
ATOM 1356 C CA . VAL A 1 182 ? 5.683 -14.799 1.484 1.00 57.69 182 VAL A CA 1
ATOM 1357 C C . VAL A 1 182 ? 5.421 -15.910 2.494 1.00 57.69 182 VAL A C 1
ATOM 1359 O O . VAL A 1 182 ? 6.363 -16.559 2.944 1.00 57.69 182 VAL A O 1
ATOM 1362 N N . THR A 1 183 ? 4.168 -16.153 2.882 1.00 55.19 183 THR A N 1
ATOM 1363 C CA . THR A 1 183 ? 3.851 -17.231 3.838 1.00 55.19 183 THR A CA 1
ATOM 1364 C C . THR A 1 183 ? 4.414 -18.554 3.319 1.00 55.19 183 THR A C 1
ATOM 1366 O O . THR A 1 183 ? 4.194 -18.928 2.165 1.00 55.19 183 THR A O 1
ATOM 1369 N N . SER A 1 184 ? 5.193 -19.246 4.154 1.00 54.41 184 SER A N 1
ATOM 1370 C CA . SER A 1 184 ? 5.893 -20.464 3.744 1.00 54.41 184 SER A CA 1
ATOM 1371 C C . SER A 1 184 ? 4.906 -21.506 3.215 1.00 54.41 184 SER A C 1
ATOM 1373 O O . SER A 1 184 ? 3.928 -21.816 3.898 1.00 54.41 184 SER A O 1
ATOM 1375 N N . GLY A 1 185 ? 5.186 -22.082 2.044 1.00 56.31 185 GLY A N 1
ATOM 1376 C CA . GLY A 1 185 ? 4.415 -23.206 1.494 1.00 56.31 185 GLY A CA 1
ATOM 1377 C C . GLY A 1 185 ? 3.710 -22.941 0.162 1.00 56.31 185 GLY A C 1
ATOM 1378 O O . GLY A 1 185 ? 3.208 -23.887 -0.442 1.00 56.31 185 GLY A O 1
ATOM 1379 N N . GLY A 1 186 ? 3.709 -21.700 -0.338 1.00 67.38 186 GLY A N 1
ATOM 1380 C CA . GLY A 1 186 ? 3.280 -21.397 -1.706 1.00 67.38 186 GLY A CA 1
ATOM 1381 C C . GLY A 1 186 ? 4.325 -21.806 -2.754 1.00 67.38 186 GLY A C 1
ATOM 1382 O O . GLY A 1 186 ? 5.527 -21.802 -2.495 1.00 67.38 186 GLY A O 1
ATOM 1383 N N . THR A 1 187 ? 3.884 -22.153 -3.964 1.00 74.88 187 THR A N 1
ATOM 1384 C CA . THR A 1 187 ? 4.766 -22.272 -5.138 1.00 74.88 187 THR A CA 1
ATOM 1385 C C . THR A 1 187 ? 4.271 -21.313 -6.209 1.00 74.88 187 THR A C 1
ATOM 1387 O O . THR A 1 187 ? 3.094 -21.345 -6.567 1.00 74.88 187 THR A O 1
ATOM 1390 N N . VAL A 1 188 ? 5.169 -20.477 -6.722 1.00 81.38 188 VAL A N 1
ATOM 1391 C CA . VAL A 1 188 ? 4.899 -19.570 -7.839 1.00 81.38 188 VAL A CA 1
ATOM 1392 C C . VAL A 1 188 ? 5.521 -20.152 -9.092 1.00 81.38 188 VAL A C 1
ATOM 1394 O O . VAL A 1 188 ? 6.684 -20.557 -9.104 1.00 81.38 188 VAL A O 1
ATOM 1397 N N . ARG A 1 189 ? 4.750 -20.192 -10.172 1.00 88.00 189 ARG A N 1
ATOM 1398 C CA . ARG A 1 189 ? 5.280 -20.462 -11.503 1.00 88.00 189 ARG A CA 1
ATOM 1399 C C . ARG A 1 189 ? 5.635 -19.137 -12.161 1.00 88.00 189 ARG A C 1
ATOM 1401 O O . ARG A 1 189 ? 4.773 -18.271 -12.273 1.00 88.00 189 ARG A O 1
ATOM 1408 N N . VAL A 1 190 ? 6.873 -19.016 -12.624 1.00 91.25 190 VAL A N 1
ATOM 1409 C CA . VAL A 1 190 ? 7.345 -17.882 -13.422 1.00 91.25 190 VAL A CA 1
ATOM 1410 C C . VAL A 1 190 ? 7.448 -18.329 -14.873 1.00 91.25 190 VAL A C 1
ATOM 1412 O O . VAL A 1 190 ? 8.128 -19.308 -15.172 1.00 91.25 190 VAL A O 1
ATOM 1415 N N . GLY A 1 191 ? 6.730 -17.660 -15.768 1.00 93.69 191 GLY A N 1
ATOM 1416 C CA . GLY A 1 191 ? 6.891 -17.797 -17.211 1.00 93.69 191 GLY A CA 1
ATOM 1417 C C . GLY A 1 191 ? 7.704 -16.632 -17.745 1.00 93.69 191 GLY A C 1
ATOM 1418 O O . GLY A 1 191 ? 7.316 -15.487 -17.539 1.00 93.69 191 GLY A O 1
ATOM 1419 N N . TRP A 1 192 ? 8.804 -16.918 -18.437 1.00 94.56 192 TRP A N 1
ATOM 1420 C CA . TRP A 1 192 ? 9.773 -15.899 -18.853 1.00 94.56 192 TRP A CA 1
ATOM 1421 C C . TRP A 1 192 ? 9.455 -15.230 -20.191 1.00 94.56 192 TRP A C 1
ATOM 1423 O O . TRP A 1 192 ? 10.160 -14.307 -20.589 1.00 94.56 192 TRP A O 1
ATOM 1433 N N . GLY A 1 193 ? 8.399 -15.674 -20.879 1.00 93.38 193 GLY A N 1
ATOM 1434 C CA . GLY A 1 193 ? 7.941 -15.110 -22.152 1.00 93.38 193 GLY A CA 1
ATOM 1435 C C . GLY A 1 193 ? 8.653 -15.656 -23.395 1.00 93.38 193 GLY A C 1
ATOM 1436 O O . GLY A 1 193 ? 8.250 -15.339 -24.509 1.00 93.38 193 GLY A O 1
ATOM 1437 N N . ASP A 1 194 ? 9.671 -16.502 -23.234 1.00 94.31 194 ASP A N 1
ATOM 1438 C CA . ASP A 1 194 ? 10.411 -17.170 -24.318 1.00 94.31 194 ASP A CA 1
ATOM 1439 C C . ASP A 1 194 ? 10.079 -18.668 -24.459 1.00 94.31 194 ASP A C 1
ATOM 1441 O O . ASP A 1 194 ? 10.698 -19.386 -25.243 1.00 94.31 194 ASP A O 1
ATOM 1445 N N . GLY A 1 195 ? 9.065 -19.129 -23.724 1.00 92.12 195 GLY A N 1
ATOM 1446 C CA . GLY A 1 195 ? 8.652 -20.529 -23.657 1.00 92.12 195 GLY A CA 1
ATOM 1447 C C . GLY A 1 195 ? 9.269 -21.302 -22.491 1.00 92.12 195 GLY A C 1
ATOM 1448 O O . GLY A 1 195 ? 8.823 -22.421 -22.226 1.00 92.12 195 GLY A O 1
ATOM 1449 N N . GLU A 1 196 ? 10.228 -20.719 -21.766 1.00 95.25 196 GLU A N 1
ATOM 1450 C CA . GLU A 1 196 ? 10.784 -21.310 -20.553 1.00 95.25 196 GLU A CA 1
ATOM 1451 C C . GLU A 1 196 ? 9.987 -20.926 -19.300 1.00 95.25 196 GLU A C 1
ATOM 1453 O O . GLU A 1 196 ? 9.315 -19.890 -19.220 1.00 95.25 196 GLU A O 1
ATOM 1458 N N . PHE A 1 197 ? 10.057 -21.807 -18.300 1.00 93.31 197 PHE A N 1
ATOM 1459 C CA . PHE A 1 197 ? 9.369 -21.647 -17.027 1.00 93.31 197 PHE A CA 1
ATOM 1460 C C . PHE A 1 197 ? 10.283 -22.032 -15.871 1.00 93.31 197 PHE A C 1
ATOM 1462 O O . PHE A 1 197 ? 11.025 -23.010 -15.950 1.00 93.31 197 PHE A O 1
ATOM 1469 N N . SER A 1 198 ? 10.134 -21.324 -14.759 1.00 92.94 198 SER A N 1
ATOM 1470 C CA . SER A 1 198 ? 10.748 -21.672 -13.483 1.00 92.94 198 SER A CA 1
ATOM 1471 C C . SER A 1 198 ? 9.683 -21.836 -12.405 1.00 92.94 198 SER A C 1
ATOM 1473 O O . SER A 1 198 ? 8.579 -21.295 -12.493 1.00 92.94 198 SER A O 1
ATOM 1475 N N . SER A 1 199 ? 10.015 -22.600 -11.371 1.00 86.81 199 SER A N 1
ATOM 1476 C CA . SER A 1 199 ? 9.211 -22.695 -10.156 1.00 86.81 199 SER A CA 1
ATOM 1477 C C . SER A 1 199 ? 9.985 -22.061 -9.013 1.00 86.81 199 SER A C 1
ATOM 1479 O O . SER A 1 199 ? 11.145 -22.398 -8.788 1.00 86.81 199 SER A O 1
ATOM 1481 N N . LEU A 1 200 ? 9.332 -21.149 -8.306 1.00 83.06 200 LEU A N 1
ATOM 1482 C CA . LEU A 1 200 ? 9.844 -20.496 -7.115 1.00 83.06 200 LEU A CA 1
ATOM 1483 C C . LEU A 1 200 ? 9.061 -21.021 -5.912 1.00 83.06 200 LEU A C 1
ATOM 1485 O O . LEU A 1 200 ? 7.849 -20.825 -5.814 1.00 83.06 200 LEU A O 1
ATOM 1489 N N . THR A 1 201 ? 9.750 -21.713 -5.010 1.00 77.38 201 THR A N 1
ATOM 1490 C CA . THR A 1 201 ? 9.163 -22.168 -3.747 1.00 77.38 201 THR A CA 1
ATOM 1491 C C . THR A 1 201 ? 9.311 -21.073 -2.706 1.00 77.38 201 THR A C 1
ATOM 1493 O O . THR A 1 201 ? 10.420 -20.634 -2.407 1.00 77.38 201 THR A O 1
ATOM 1496 N N . LEU A 1 202 ? 8.187 -20.661 -2.134 1.00 73.75 202 LEU A N 1
ATOM 1497 C CA . LEU A 1 202 ? 8.101 -19.563 -1.186 1.00 73.75 202 LEU A CA 1
ATOM 1498 C C . LEU A 1 202 ? 8.425 -20.086 0.217 1.00 73.75 202 LEU A C 1
ATOM 1500 O O . LEU A 1 202 ? 7.736 -20.968 0.740 1.00 73.75 202 LEU A O 1
ATOM 1504 N N . SER A 1 203 ? 9.506 -19.582 0.813 1.00 67.25 203 SER A N 1
ATOM 1505 C CA . SER A 1 203 ? 10.098 -20.141 2.038 1.00 67.25 203 SER A CA 1
ATOM 1506 C C . SER A 1 203 ? 9.858 -19.310 3.304 1.00 67.25 203 SER A C 1
ATOM 1508 O O . SER A 1 203 ? 10.287 -19.725 4.377 1.00 67.25 203 SER A O 1
ATOM 1510 N N . GLY A 1 204 ? 9.192 -18.153 3.218 1.00 62.41 204 GLY A N 1
ATOM 1511 C CA . GLY A 1 204 ? 9.103 -17.191 4.329 1.00 62.41 204 GLY A CA 1
ATOM 1512 C C . GLY A 1 204 ? 10.271 -16.206 4.416 1.00 62.41 204 GLY A C 1
ATOM 1513 O O . GLY A 1 204 ? 10.112 -15.142 5.008 1.00 62.41 204 GLY A O 1
ATOM 1514 N N . ALA A 1 205 ? 11.418 -16.528 3.811 1.00 67.06 205 ALA A N 1
ATOM 1515 C CA . ALA A 1 205 ? 12.586 -15.654 3.698 1.00 67.06 205 ALA A CA 1
ATOM 1516 C C . ALA A 1 205 ? 12.662 -14.998 2.304 1.00 67.06 205 ALA A C 1
ATOM 1518 O O . ALA A 1 205 ? 11.801 -15.234 1.456 1.00 67.06 205 ALA A O 1
ATOM 1519 N N . GLU A 1 206 ? 13.689 -14.176 2.067 1.00 74.06 206 GLU A N 1
ATOM 1520 C CA . GLU A 1 206 ? 14.010 -13.677 0.725 1.00 74.06 206 GLU A CA 1
ATOM 1521 C C . GLU A 1 206 ? 14.251 -14.858 -0.224 1.00 74.06 206 GLU A C 1
ATOM 1523 O O . GLU A 1 206 ? 15.045 -15.764 0.048 1.00 74.06 206 GLU A O 1
ATOM 1528 N N . THR A 1 207 ? 13.521 -14.862 -1.332 1.00 80.44 207 THR A N 1
ATOM 1529 C CA . THR A 1 207 ? 13.621 -15.865 -2.387 1.00 80.44 207 THR A CA 1
ATOM 1530 C C . THR A 1 207 ? 13.808 -15.162 -3.714 1.00 80.44 207 THR A C 1
ATOM 1532 O O . THR A 1 207 ? 13.190 -14.130 -3.973 1.00 80.44 207 THR A O 1
ATOM 1535 N N . SER A 1 208 ? 14.664 -15.724 -4.561 1.00 86.69 208 SER A N 1
ATOM 1536 C CA . SER A 1 208 ? 14.880 -15.195 -5.896 1.00 86.69 208 SER A CA 1
ATOM 1537 C C . SER A 1 208 ? 14.873 -16.289 -6.943 1.00 86.69 208 SER A C 1
ATOM 1539 O O . SER A 1 208 ? 15.171 -17.457 -6.680 1.00 86.69 208 SER A O 1
ATOM 1541 N N . VAL A 1 209 ? 14.501 -15.891 -8.151 1.00 90.19 209 VAL A N 1
ATOM 1542 C CA . VAL A 1 209 ? 14.587 -16.725 -9.342 1.00 90.19 209 VAL A CA 1
ATOM 1543 C C . VAL A 1 209 ? 15.158 -15.887 -10.471 1.00 90.19 209 VAL A C 1
ATOM 1545 O O . VAL A 1 209 ? 14.851 -14.699 -10.585 1.00 90.19 209 VAL A O 1
ATOM 1548 N N . SER A 1 210 ? 16.022 -16.490 -11.279 1.00 93.62 210 SER A N 1
ATOM 1549 C CA . SER A 1 210 ? 16.683 -15.804 -12.379 1.00 93.62 210 SER A CA 1
ATOM 1550 C C . SER A 1 210 ? 16.576 -16.565 -13.688 1.00 93.62 210 SER A C 1
ATOM 1552 O O . SER A 1 210 ? 16.414 -17.787 -13.708 1.00 93.62 210 SER A O 1
ATOM 1554 N N . HIS A 1 211 ? 16.691 -15.817 -14.781 1.00 95.19 211 HIS A N 1
ATOM 1555 C CA . HIS A 1 211 ? 16.667 -16.336 -16.137 1.00 95.19 211 HIS A CA 1
ATOM 1556 C C . HIS A 1 211 ? 17.543 -15.515 -17.066 1.00 95.19 211 HIS A C 1
ATOM 1558 O O . HIS A 1 211 ? 17.537 -14.284 -17.024 1.00 95.19 211 HIS A O 1
ATOM 1564 N N . VAL A 1 212 ? 18.278 -16.202 -17.938 1.00 96.69 212 VAL A N 1
ATOM 1565 C CA . VAL A 1 212 ? 19.162 -15.563 -18.912 1.00 96.69 212 VAL A CA 1
ATOM 1566 C C . VAL A 1 212 ? 18.549 -15.679 -20.298 1.00 96.69 212 VAL A C 1
ATOM 1568 O O . VAL A 1 212 ? 18.515 -16.759 -20.885 1.00 96.69 212 VAL A O 1
ATOM 1571 N N . TYR A 1 213 ? 18.136 -14.546 -20.861 1.00 96.19 213 TYR A N 1
ATOM 1572 C CA . TYR A 1 213 ? 17.597 -14.511 -22.215 1.00 96.19 213 TYR A CA 1
ATOM 1573 C C . TYR A 1 213 ? 18.698 -14.768 -23.244 1.00 96.19 213 TYR A C 1
ATOM 1575 O O . TYR A 1 213 ? 19.682 -14.032 -23.343 1.00 96.19 213 TYR A O 1
ATOM 1583 N N . THR A 1 214 ? 18.525 -15.813 -24.050 1.00 96.19 214 THR A N 1
ATOM 1584 C CA . THR A 1 214 ? 19.499 -16.199 -25.085 1.00 96.19 214 THR A CA 1
ATOM 1585 C C . THR A 1 214 ? 19.502 -15.247 -26.278 1.00 96.19 214 THR A C 1
ATOM 1587 O O . THR A 1 214 ? 20.539 -15.044 -26.907 1.00 96.19 214 THR A O 1
ATOM 1590 N N . ASN A 1 215 ? 18.358 -14.627 -26.570 1.00 95.50 215 ASN A N 1
ATOM 1591 C CA . ASN A 1 215 ? 18.176 -13.705 -27.681 1.00 95.50 215 ASN A CA 1
ATOM 1592 C C . ASN A 1 215 ? 17.760 -12.322 -27.171 1.00 95.50 215 ASN A C 1
ATOM 1594 O O . ASN A 1 215 ? 17.218 -12.177 -26.078 1.00 95.50 215 ASN A O 1
ATOM 1598 N N . ALA A 1 216 ? 18.029 -11.291 -27.972 1.00 95.75 216 ALA A N 1
ATOM 1599 C CA . ALA A 1 216 ? 17.437 -9.982 -27.735 1.00 95.75 216 ALA A CA 1
ATOM 1600 C C . ALA A 1 216 ? 15.967 -10.001 -28.172 1.00 95.75 216 ALA A C 1
ATOM 1602 O O . ALA A 1 216 ? 15.641 -10.583 -29.209 1.00 95.75 216 ALA A O 1
ATOM 1603 N N . GLY A 1 217 ? 15.095 -9.341 -27.417 1.00 95.38 217 GLY A N 1
ATOM 1604 C CA . GLY A 1 217 ? 13.669 -9.369 -27.698 1.00 95.38 217 GLY A CA 1
ATOM 1605 C C . GLY A 1 217 ? 12.820 -8.696 -26.633 1.00 95.38 217 GLY A C 1
ATOM 1606 O O . GLY A 1 217 ? 13.324 -8.112 -25.676 1.00 95.38 217 GLY A O 1
ATOM 1607 N N . GLN A 1 218 ? 11.514 -8.787 -26.853 1.00 96.06 218 GLN A N 1
ATOM 1608 C CA . GLN A 1 218 ? 10.481 -8.363 -25.923 1.00 96.06 218 GLN A CA 1
ATOM 1609 C C . GLN A 1 218 ? 9.797 -9.603 -25.372 1.00 96.06 218 GLN A C 1
ATOM 1611 O O . GLN A 1 218 ? 9.350 -10.445 -26.153 1.00 96.06 218 GLN A O 1
ATOM 1616 N N . TYR A 1 219 ? 9.738 -9.713 -24.050 1.00 96.06 219 TYR A N 1
ATOM 1617 C CA . TYR A 1 219 ? 9.293 -10.924 -23.376 1.00 96.06 219 TYR A CA 1
ATOM 1618 C C . TYR A 1 219 ? 8.208 -10.606 -22.359 1.00 96.06 219 TYR A C 1
ATOM 1620 O O . TYR A 1 219 ? 8.407 -9.770 -21.479 1.00 96.06 219 TYR A O 1
ATOM 1628 N N . ASP A 1 220 ? 7.068 -11.280 -22.485 1.00 94.00 220 ASP A N 1
ATOM 1629 C CA . ASP A 1 220 ? 5.961 -11.158 -21.543 1.00 94.00 220 ASP A CA 1
ATOM 1630 C C . ASP A 1 220 ? 6.199 -12.105 -20.365 1.00 94.00 220 ASP A C 1
ATOM 1632 O O . ASP A 1 220 ? 6.043 -13.324 -20.470 1.00 94.00 220 ASP A O 1
ATOM 1636 N N . VAL A 1 221 ? 6.621 -11.528 -19.245 1.00 93.81 221 VAL A N 1
ATOM 1637 C CA . VAL A 1 221 ? 6.918 -12.253 -18.016 1.00 93.81 221 VAL A CA 1
ATOM 1638 C C . VAL A 1 221 ? 5.654 -12.344 -17.182 1.00 93.81 221 VAL A C 1
ATOM 1640 O O . VAL A 1 221 ? 4.928 -11.365 -17.000 1.00 93.81 221 VAL A O 1
ATOM 1643 N N . SER A 1 222 ? 5.376 -13.544 -16.687 1.00 90.31 222 SER A N 1
ATOM 1644 C CA . SER A 1 222 ? 4.166 -13.845 -15.934 1.00 90.31 222 SER A CA 1
ATOM 1645 C C . SER A 1 222 ? 4.474 -14.621 -14.667 1.00 90.31 222 SER A C 1
ATOM 1647 O O . SER A 1 222 ? 5.351 -15.481 -14.639 1.00 90.31 222 SER A O 1
ATOM 1649 N N . TYR A 1 223 ? 3.693 -14.344 -13.634 1.00 86.12 223 TYR A N 1
ATOM 1650 C CA . TYR A 1 223 ? 3.669 -15.081 -12.382 1.00 86.12 223 TYR A CA 1
ATOM 1651 C C . TYR A 1 223 ? 2.304 -15.707 -12.271 1.00 86.12 223 TYR A C 1
ATOM 1653 O O . TYR A 1 223 ? 1.302 -15.064 -12.578 1.00 86.12 223 TYR A O 1
ATOM 1661 N N . THR A 1 224 ? 2.246 -16.960 -11.862 1.00 81.62 224 THR A N 1
ATOM 1662 C CA . THR A 1 224 ? 0.975 -17.632 -11.619 1.00 81.62 224 THR A CA 1
ATOM 1663 C C . THR A 1 224 ? 1.113 -18.509 -10.393 1.00 81.62 224 THR A C 1
ATOM 1665 O O . THR A 1 224 ? 2.016 -19.346 -10.322 1.00 81.62 224 THR A O 1
ATOM 1668 N N . GLY A 1 225 ? 0.226 -18.318 -9.424 1.00 74.88 225 GLY A N 1
ATOM 1669 C CA . GLY A 1 225 ? 0.228 -19.067 -8.173 1.00 74.88 225 GLY A CA 1
ATOM 1670 C C . GLY A 1 225 ? -0.438 -18.289 -7.047 1.00 74.88 225 GLY A C 1
ATOM 1671 O O . GLY A 1 225 ? -0.873 -17.159 -7.238 1.00 74.88 225 GLY A O 1
ATOM 1672 N N . ALA A 1 226 ? -0.498 -18.896 -5.862 1.00 66.00 226 ALA A N 1
ATOM 1673 C CA . ALA A 1 226 ? -0.971 -18.216 -4.663 1.00 66.00 226 ALA A CA 1
ATOM 1674 C C . ALA A 1 226 ? 0.069 -17.166 -4.235 1.00 66.00 226 ALA A C 1
ATOM 1676 O O . ALA A 1 226 ? 0.997 -17.479 -3.493 1.00 66.00 226 ALA A O 1
ATOM 1677 N N . LEU A 1 227 ? -0.080 -15.931 -4.718 1.00 67.19 227 LEU A N 1
ATOM 1678 C CA . LEU A 1 227 ? 0.774 -14.788 -4.369 1.00 67.19 227 LEU A CA 1
ATOM 1679 C C . LEU A 1 227 ? 0.405 -14.168 -3.011 1.00 67.19 227 LEU A C 1
ATOM 1681 O O . LEU A 1 227 ? 0.767 -13.032 -2.720 1.00 67.19 227 LEU A O 1
ATOM 1685 N N . ASN A 1 228 ? -0.330 -14.901 -2.173 1.00 61.28 228 ASN A N 1
ATOM 1686 C CA . ASN A 1 228 ? -0.803 -14.423 -0.881 1.00 61.28 228 ASN A CA 1
ATOM 1687 C C . ASN A 1 228 ? 0.387 -13.994 -0.009 1.00 61.28 228 ASN A C 1
ATOM 1689 O O . ASN A 1 228 ? 1.315 -14.775 0.213 1.00 61.28 228 ASN A O 1
ATOM 1693 N N . ASN A 1 229 ? 0.317 -12.775 0.528 1.00 61.03 229 ASN A N 1
ATOM 1694 C CA . ASN A 1 229 ? 1.296 -12.220 1.463 1.00 61.03 229 ASN A CA 1
ATOM 1695 C C . ASN A 1 229 ? 2.714 -11.991 0.894 1.00 61.03 229 ASN A C 1
ATOM 1697 O O . ASN A 1 229 ? 3.674 -12.109 1.656 1.00 61.03 229 ASN A O 1
ATOM 1701 N N . ILE A 1 230 ? 2.897 -11.673 -0.400 1.00 66.00 230 ILE A N 1
ATOM 1702 C CA . ILE A 1 230 ? 4.179 -11.071 -0.828 1.00 66.00 230 ILE A CA 1
ATOM 1703 C C . ILE A 1 230 ? 4.372 -9.778 -0.040 1.00 66.00 230 ILE A C 1
ATOM 1705 O O . ILE A 1 230 ? 3.509 -8.907 -0.085 1.00 66.00 230 ILE A O 1
ATOM 1709 N N . ARG A 1 231 ? 5.487 -9.676 0.685 1.00 68.31 231 ARG A N 1
ATOM 1710 C CA . ARG A 1 231 ? 5.793 -8.491 1.486 1.00 68.31 231 ARG A CA 1
ATOM 1711 C C . ARG A 1 231 ? 6.598 -7.499 0.662 1.00 68.31 231 ARG A C 1
ATOM 1713 O O . ARG A 1 231 ? 6.100 -6.411 0.418 1.00 68.31 231 ARG A O 1
ATOM 1720 N N . ASP A 1 232 ? 7.745 -7.912 0.122 1.00 74.75 232 ASP A N 1
ATOM 1721 C CA . ASP A 1 232 ? 8.496 -7.113 -0.852 1.00 74.75 232 ASP A CA 1
ATOM 1722 C C . ASP A 1 232 ? 8.468 -7.759 -2.237 1.00 74.75 232 ASP A C 1
ATOM 1724 O O . ASP A 1 232 ? 8.657 -8.972 -2.385 1.00 74.75 232 ASP A O 1
ATOM 1728 N N . LEU A 1 233 ? 8.278 -6.918 -3.252 1.00 80.81 233 LEU A N 1
ATOM 1729 C CA . LEU A 1 233 ? 8.473 -7.258 -4.655 1.00 80.81 233 LEU A CA 1
ATOM 1730 C C . LEU A 1 233 ? 9.521 -6.306 -5.223 1.00 80.81 233 LEU A C 1
ATOM 1732 O O . LEU A 1 233 ? 9.247 -5.126 -5.456 1.00 80.81 233 LEU A O 1
ATOM 1736 N N . GLU A 1 234 ? 10.719 -6.828 -5.459 1.00 86.44 234 GLU A N 1
ATOM 1737 C CA . GLU A 1 234 ? 11.803 -6.060 -6.054 1.00 86.44 234 GLU A CA 1
ATOM 1738 C C . GLU A 1 234 ? 12.004 -6.469 -7.516 1.00 86.44 234 GLU A C 1
ATOM 1740 O O . GLU A 1 234 ? 12.354 -7.601 -7.860 1.00 86.44 234 GLU A O 1
ATOM 1745 N N . LEU A 1 235 ? 11.756 -5.485 -8.376 1.00 87.81 235 LEU A N 1
ATOM 1746 C CA . LEU A 1 235 ? 11.863 -5.533 -9.827 1.00 87.81 235 LEU A CA 1
ATOM 1747 C C . LEU A 1 235 ? 12.818 -4.442 -10.338 1.00 87.81 235 LEU A C 1
ATOM 1749 O O . LEU A 1 235 ? 12.688 -3.968 -11.470 1.00 87.81 235 LEU A O 1
ATOM 1753 N N . ASN A 1 236 ? 13.772 -4.016 -9.508 1.00 86.44 236 ASN A N 1
ATOM 1754 C CA . ASN A 1 236 ? 14.799 -3.046 -9.879 1.00 86.44 236 ASN A CA 1
ATOM 1755 C C . ASN A 1 236 ? 15.691 -3.580 -10.997 1.00 86.44 236 ASN A C 1
ATOM 1757 O O . ASN A 1 236 ? 16.055 -4.749 -10.973 1.00 86.44 236 ASN A O 1
ATOM 1761 N N . ASP A 1 237 ? 16.087 -2.725 -11.941 1.00 87.62 237 ASP A N 1
ATOM 1762 C CA . ASP A 1 237 ? 17.062 -3.066 -12.993 1.00 87.62 237 ASP A CA 1
ATOM 1763 C C . ASP A 1 237 ? 16.610 -4.197 -13.939 1.00 87.62 237 ASP A C 1
ATOM 1765 O O . ASP A 1 237 ? 17.419 -4.813 -14.637 1.00 87.62 237 ASP A O 1
ATOM 1769 N N . GLN A 1 238 ? 15.299 -4.446 -14.025 1.00 92.00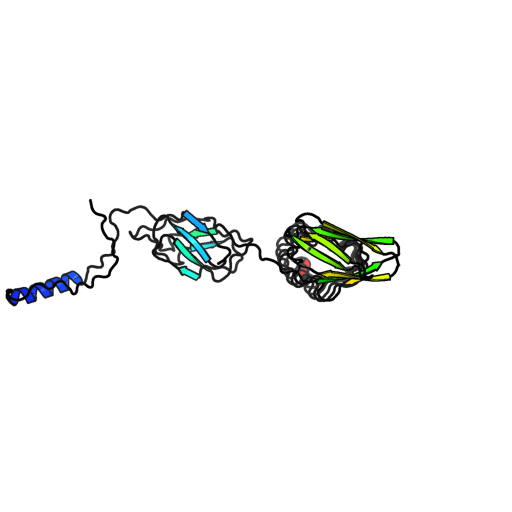 238 GLN A N 1
ATOM 1770 C CA . GLN A 1 238 ? 14.745 -5.546 -14.819 1.00 92.00 238 GLN A CA 1
ATOM 1771 C C . GLN A 1 238 ? 14.346 -5.153 -16.244 1.00 92.00 238 GLN A C 1
ATOM 1773 O O . GLN A 1 238 ? 13.769 -5.960 -16.971 1.00 92.00 238 GLN A O 1
ATOM 1778 N N . ARG A 1 239 ? 14.686 -3.929 -16.681 1.00 93.69 239 ARG A N 1
ATOM 1779 C CA . ARG A 1 239 ? 14.403 -3.414 -18.037 1.00 93.69 239 ARG A CA 1
ATOM 1780 C C . ARG A 1 239 ? 12.927 -3.566 -18.424 1.00 93.69 239 ARG A C 1
ATOM 1782 O O . ARG A 1 239 ? 12.605 -3.814 -19.590 1.00 93.69 239 ARG A O 1
ATOM 1789 N N . ILE A 1 240 ? 12.043 -3.424 -17.439 1.00 93.88 240 ILE A N 1
ATOM 1790 C CA . ILE A 1 240 ? 10.598 -3.513 -17.630 1.00 93.88 240 ILE A CA 1
ATOM 1791 C C . ILE A 1 240 ? 10.167 -2.329 -18.480 1.00 93.88 240 ILE A C 1
ATOM 1793 O O . ILE A 1 240 ? 10.441 -1.188 -18.109 1.00 93.88 240 ILE A O 1
ATOM 1797 N N . ASP A 1 241 ? 9.513 -2.587 -19.607 1.00 93.75 241 ASP A N 1
ATOM 1798 C CA . ASP A 1 241 ? 9.090 -1.547 -20.548 1.00 93.75 241 ASP A CA 1
ATOM 1799 C C . ASP A 1 241 ? 7.588 -1.235 -20.467 1.00 93.75 241 ASP A C 1
ATOM 1801 O O . ASP A 1 241 ? 7.159 -0.146 -20.845 1.00 93.75 241 ASP A O 1
ATOM 1805 N N . SER A 1 242 ? 6.790 -2.160 -19.928 1.00 92.25 242 SER A N 1
ATOM 1806 C CA . SER A 1 242 ? 5.353 -1.991 -19.744 1.00 92.25 242 SER A CA 1
ATOM 1807 C C . SER A 1 242 ? 4.791 -2.947 -18.693 1.00 92.25 242 SER A C 1
ATOM 1809 O O . SER A 1 242 ? 5.269 -4.067 -18.506 1.00 92.25 242 SER A O 1
ATOM 1811 N N . LEU A 1 243 ? 3.749 -2.486 -18.002 1.00 91.12 243 LEU A N 1
ATOM 1812 C CA . LEU A 1 243 ? 2.999 -3.245 -17.005 1.00 91.12 243 LEU A CA 1
ATOM 1813 C C . LEU A 1 243 ? 1.638 -3.608 -17.590 1.00 91.12 243 LEU A C 1
ATOM 1815 O O . LEU A 1 243 ? 0.965 -2.744 -18.156 1.00 91.12 243 LEU A O 1
ATOM 1819 N N . TYR A 1 244 ? 1.222 -4.865 -17.458 1.00 88.75 244 TYR A N 1
ATOM 1820 C CA . TYR A 1 244 ? -0.072 -5.293 -17.983 1.00 88.75 244 TYR A CA 1
ATOM 1821 C C . TYR A 1 244 ? -1.222 -4.780 -17.104 1.00 88.75 244 TYR A C 1
ATOM 1823 O O . TYR A 1 244 ? -1.016 -4.517 -15.914 1.00 88.75 244 TYR A O 1
ATOM 1831 N N . PRO A 1 245 ? -2.447 -4.660 -17.655 1.00 83.69 245 PRO A N 1
ATOM 1832 C CA . PRO A 1 245 ? -3.632 -4.363 -16.860 1.00 83.69 245 PRO A CA 1
ATOM 1833 C C . PRO A 1 245 ? -3.774 -5.331 -15.682 1.00 83.69 245 PRO A C 1
ATOM 1835 O O . PRO A 1 245 ? -3.628 -6.543 -15.842 1.00 83.69 245 PRO A O 1
ATOM 1838 N N . GLY A 1 246 ? -4.055 -4.790 -14.498 1.00 76.81 246 GLY A N 1
ATOM 1839 C CA . GLY A 1 246 ? -4.173 -5.572 -13.269 1.00 76.81 246 GLY A CA 1
ATOM 1840 C C . GLY A 1 246 ? -2.847 -5.851 -12.556 1.00 76.81 246 GLY A C 1
ATOM 1841 O O . GLY A 1 246 ? -2.887 -6.285 -11.406 1.00 76.81 246 GLY A O 1
ATOM 1842 N N . PHE A 1 247 ? -1.683 -5.555 -13.159 1.00 84.19 247 PHE A N 1
ATOM 1843 C CA . PHE A 1 247 ? -0.432 -5.531 -12.396 1.00 84.19 247 PHE A CA 1
ATOM 1844 C C . PHE A 1 247 ? -0.573 -4.499 -11.279 1.00 84.19 247 PHE A C 1
ATOM 1846 O O . PHE A 1 247 ? -0.863 -3.328 -11.537 1.00 84.19 247 PHE A O 1
ATOM 1853 N N . GLY A 1 248 ? -0.295 -4.923 -10.050 1.00 77.25 248 GLY A N 1
ATOM 1854 C CA . GLY A 1 248 ? -0.321 -4.044 -8.892 1.00 77.25 248 GLY A CA 1
ATOM 1855 C C . GLY A 1 248 ? -1.719 -3.748 -8.363 1.00 77.25 248 GLY A C 1
ATOM 1856 O O . GLY A 1 248 ? -1.862 -2.799 -7.605 1.00 77.25 248 GLY A O 1
ATOM 1857 N N . LYS A 1 249 ? -2.723 -4.541 -8.748 1.00 75.75 249 LYS A N 1
ATOM 1858 C CA . LYS A 1 249 ? -4.028 -4.597 -8.086 1.00 75.75 249 LYS A CA 1
ATOM 1859 C C . LYS A 1 249 ? -3.957 -5.541 -6.879 1.00 75.75 249 LYS A C 1
ATOM 1861 O O . LYS A 1 249 ? -3.260 -6.545 -6.967 1.00 75.75 249 LYS A O 1
ATOM 1866 N N . ASN A 1 250 ? -4.673 -5.249 -5.800 1.00 70.06 250 ASN A N 1
ATOM 1867 C CA . ASN A 1 250 ? -4.759 -5.993 -4.540 1.00 70.06 250 ASN A CA 1
ATOM 1868 C C . ASN A 1 250 ? -3.393 -6.380 -3.930 1.00 70.06 250 ASN A C 1
ATOM 1870 O O . ASN A 1 250 ? -3.266 -7.435 -3.305 1.00 70.06 250 ASN A O 1
ATOM 1874 N N . MET A 1 251 ? -2.346 -5.575 -4.148 1.00 72.50 251 MET A N 1
ATOM 1875 C CA . MET A 1 251 ? -1.075 -5.797 -3.452 1.00 72.50 251 MET A CA 1
ATOM 1876 C C . MET A 1 251 ? -1.134 -5.188 -2.055 1.00 72.50 251 MET A C 1
ATOM 1878 O O . MET A 1 251 ? -1.763 -4.159 -1.827 1.00 72.50 251 MET A O 1
ATOM 1882 N N . ASP A 1 252 ? -0.438 -5.828 -1.129 1.00 68.31 252 ASP A N 1
ATOM 1883 C CA . ASP A 1 252 ? -0.464 -5.518 0.290 1.00 68.31 252 ASP A CA 1
ATOM 1884 C C . ASP A 1 252 ? 0.959 -5.308 0.805 1.00 68.31 252 ASP A C 1
ATOM 1886 O O . ASP A 1 252 ? 1.693 -6.254 1.078 1.00 68.31 252 ASP A O 1
ATOM 1890 N N . LEU A 1 253 ? 1.358 -4.038 0.869 1.00 69.56 253 LEU A N 1
ATOM 1891 C CA . LEU A 1 253 ? 2.727 -3.591 1.134 1.00 69.56 253 LEU A CA 1
ATOM 1892 C C . LEU A 1 253 ? 2.829 -2.954 2.538 1.00 69.56 253 LEU A C 1
ATOM 1894 O O . LEU A 1 253 ? 3.107 -1.762 2.676 1.00 69.56 253 LEU A O 1
ATOM 1898 N N . ARG A 1 254 ? 2.547 -3.753 3.578 1.00 64.94 254 ARG A N 1
ATOM 1899 C CA . ARG A 1 254 ? 2.506 -3.372 5.014 1.00 64.94 254 ARG A CA 1
ATOM 1900 C C . ARG A 1 254 ? 3.784 -2.731 5.571 1.00 64.94 254 ARG A C 1
ATOM 1902 O O . ARG A 1 254 ? 4.819 -2.681 4.920 1.00 64.94 254 ARG A O 1
ATOM 1909 N N . SER A 1 255 ? 3.698 -2.237 6.814 1.00 54.47 255 SER A N 1
ATOM 1910 C CA . SER A 1 255 ? 4.768 -1.559 7.577 1.00 54.47 255 SER A CA 1
ATOM 1911 C C . SER A 1 255 ? 6.182 -2.093 7.319 1.00 54.47 255 SER A C 1
ATOM 1913 O O . SER A 1 255 ? 6.526 -3.197 7.736 1.00 54.47 255 SER A O 1
ATOM 1915 N N . GLY A 1 256 ? 7.008 -1.273 6.661 1.00 57.59 256 GLY A N 1
ATOM 1916 C CA . GLY A 1 256 ? 8.421 -1.562 6.390 1.00 57.59 256 GLY A CA 1
ATOM 1917 C C . GLY A 1 256 ? 8.709 -2.231 5.046 1.00 57.59 256 GLY A C 1
ATOM 1918 O O . GLY A 1 256 ? 9.880 -2.327 4.687 1.00 57.59 256 GLY A O 1
ATOM 1919 N N . TYR A 1 257 ? 7.678 -2.623 4.300 1.00 68.31 257 TYR A N 1
ATOM 1920 C CA . TYR A 1 257 ? 7.823 -3.289 3.013 1.00 68.31 257 TYR A CA 1
ATOM 1921 C C . TYR A 1 257 ? 7.806 -2.322 1.834 1.00 68.31 257 TYR A C 1
ATOM 1923 O O . TYR A 1 257 ? 7.198 -1.251 1.893 1.00 68.31 257 TYR A O 1
ATOM 1931 N N . GLN A 1 258 ? 8.510 -2.689 0.768 1.00 72.75 258 GLN A N 1
ATOM 1932 C CA . GLN A 1 258 ? 8.702 -1.868 -0.415 1.00 72.75 258 GLN A CA 1
ATOM 1933 C C . GLN A 1 258 ? 8.412 -2.670 -1.679 1.00 72.75 258 GLN A C 1
ATOM 1935 O O . GLN A 1 258 ? 8.846 -3.806 -1.861 1.00 72.75 258 GLN A O 1
ATOM 1940 N N . MET A 1 259 ? 7.730 -2.019 -2.612 1.00 80.62 259 MET A N 1
ATOM 1941 C CA . MET A 1 259 ? 7.798 -2.419 -4.006 1.00 80.62 259 MET A CA 1
ATOM 1942 C C . MET A 1 259 ? 8.813 -1.513 -4.690 1.00 80.62 259 MET A C 1
ATOM 1944 O O . MET A 1 259 ? 8.635 -0.294 -4.760 1.00 80.62 259 MET A O 1
ATOM 1948 N N . LEU A 1 260 ? 9.885 -2.124 -5.180 1.00 86.62 260 LEU A N 1
ATOM 1949 C CA . LEU A 1 260 ? 10.984 -1.418 -5.817 1.00 86.62 260 LEU A CA 1
ATOM 1950 C C . LEU A 1 260 ? 10.952 -1.686 -7.317 1.00 86.62 260 LEU A C 1
ATOM 1952 O O . LEU A 1 260 ? 11.070 -2.824 -7.767 1.00 86.62 260 LEU A O 1
ATOM 1956 N N . MET A 1 261 ? 10.754 -0.628 -8.097 1.00 90.44 261 MET A N 1
ATOM 1957 C CA . MET A 1 261 ? 10.652 -0.674 -9.557 1.00 90.44 261 MET A CA 1
ATOM 1958 C C . MET A 1 261 ? 11.585 0.342 -10.219 1.00 90.44 261 MET A C 1
ATOM 1960 O O . MET A 1 261 ? 11.336 0.815 -11.334 1.00 90.44 261 MET A O 1
ATOM 1964 N N . GLY A 1 262 ? 12.679 0.671 -9.541 1.00 90.75 262 GLY A N 1
ATOM 1965 C CA . GLY A 1 262 ? 13.712 1.560 -10.029 1.00 90.75 262 GLY A CA 1
ATOM 1966 C C . GLY A 1 262 ? 14.496 1.003 -11.220 1.00 90.75 262 GLY A C 1
ATOM 1967 O O . GLY A 1 262 ? 14.456 -0.184 -11.535 1.00 90.75 262 GLY A O 1
ATOM 1968 N N . ASN A 1 263 ? 15.209 1.888 -11.916 1.00 93.12 263 ASN A N 1
ATOM 1969 C CA . ASN A 1 263 ? 16.066 1.566 -13.065 1.00 93.12 263 ASN A CA 1
ATOM 1970 C C . ASN A 1 263 ? 15.351 0.800 -14.208 1.00 93.12 263 ASN A C 1
ATOM 1972 O O . ASN A 1 263 ? 15.970 0.037 -14.951 1.00 93.12 263 ASN A O 1
ATOM 1976 N N . ASN A 1 264 ? 14.040 1.001 -14.371 1.00 95.44 264 ASN A N 1
ATOM 1977 C CA . ASN A 1 264 ? 13.234 0.390 -15.432 1.00 95.44 264 ASN A CA 1
ATOM 1978 C C . ASN A 1 264 ? 12.893 1.371 -16.567 1.00 95.44 264 ASN A C 1
ATOM 1980 O O . ASN A 1 264 ? 13.101 2.580 -16.454 1.00 95.44 264 ASN A O 1
ATOM 1984 N N . PHE A 1 265 ? 12.370 0.843 -17.677 1.00 95.31 265 PHE A N 1
ATOM 1985 C CA . PHE A 1 265 ? 12.147 1.572 -18.934 1.00 95.31 265 PHE A CA 1
ATOM 1986 C C . PHE A 1 265 ? 10.697 2.004 -19.176 1.00 95.31 265 PHE A C 1
ATOM 1988 O O . PHE A 1 265 ? 10.448 2.759 -20.116 1.00 95.31 265 PHE A O 1
ATOM 1995 N N . PHE A 1 266 ? 9.746 1.550 -18.360 1.00 93.94 266 PHE A N 1
ATOM 1996 C CA . PHE A 1 266 ? 8.346 1.930 -18.503 1.00 93.94 266 PHE A CA 1
ATOM 1997 C C . PHE A 1 266 ? 8.165 3.440 -18.330 1.00 93.94 266 PHE A C 1
ATOM 1999 O O . PHE A 1 266 ? 8.754 4.067 -17.450 1.00 93.94 266 PHE A O 1
ATOM 2006 N N . THR A 1 267 ? 7.321 4.027 -19.177 1.00 94.75 267 THR A N 1
ATOM 2007 C CA . THR A 1 267 ? 7.043 5.471 -19.166 1.00 94.75 267 THR A CA 1
ATOM 2008 C C . THR A 1 267 ? 5.724 5.827 -18.488 1.00 94.75 267 THR A C 1
ATOM 2010 O O . THR A 1 267 ? 5.481 7.000 -18.208 1.00 94.75 267 THR A O 1
ATOM 2013 N N . SER A 1 268 ? 4.872 4.841 -18.216 1.00 92.50 268 SER A N 1
ATOM 2014 C CA . SER A 1 268 ? 3.570 5.009 -17.566 1.00 92.50 268 SER A CA 1
ATOM 2015 C C . SER A 1 268 ? 3.196 3.773 -16.753 1.00 92.50 268 SER A C 1
ATOM 2017 O O . SER A 1 268 ? 3.628 2.662 -17.066 1.00 92.50 268 SER A O 1
ATOM 2019 N N . LEU A 1 269 ? 2.359 3.970 -15.737 1.00 92.19 269 LEU A N 1
ATOM 2020 C CA . LEU A 1 269 ? 1.722 2.886 -14.988 1.00 92.19 269 LEU A CA 1
ATOM 2021 C C . LEU A 1 269 ? 0.441 2.430 -15.700 1.00 92.19 269 LEU A C 1
ATOM 2023 O O . LEU A 1 269 ? -0.147 3.196 -16.462 1.00 92.19 269 LEU A O 1
ATOM 2027 N N . ASN A 1 270 ? 0.002 1.195 -15.449 1.00 88.81 270 ASN A N 1
ATOM 2028 C CA . ASN A 1 270 ? -1.333 0.758 -15.867 1.00 88.81 270 ASN A CA 1
ATOM 2029 C C . ASN A 1 270 ? -2.410 1.349 -14.934 1.00 88.81 270 ASN A C 1
ATOM 2031 O O . ASN A 1 270 ? -2.102 1.728 -13.803 1.00 88.81 270 ASN A O 1
ATOM 2035 N N . ASP A 1 271 ? -3.664 1.377 -15.388 1.00 85.88 271 ASP A N 1
ATOM 2036 C CA . ASP A 1 271 ? -4.780 2.055 -14.703 1.00 85.88 271 ASP A CA 1
ATOM 2037 C C . ASP A 1 271 ? -5.144 1.468 -13.332 1.00 85.88 271 ASP A C 1
ATOM 2039 O O . ASP A 1 271 ? -5.780 2.134 -12.525 1.00 85.88 271 ASP A O 1
ATOM 2043 N N . SER A 1 272 ? -4.780 0.213 -13.057 1.00 81.00 272 SER A N 1
ATOM 2044 C CA . SER A 1 272 ? -5.099 -0.463 -11.789 1.00 81.00 272 SER A CA 1
ATOM 2045 C C . SER A 1 272 ? -3.966 -0.404 -10.771 1.00 81.00 272 SER A C 1
ATOM 2047 O O . SER A 1 272 ? -4.140 -0.822 -9.631 1.00 81.00 272 SER A O 1
ATOM 2049 N N . PHE A 1 273 ? -2.793 0.073 -11.179 1.00 87.56 273 PHE A N 1
ATOM 2050 C CA . PHE A 1 273 ? -1.605 0.030 -10.348 1.00 87.56 273 PHE A CA 1
ATOM 2051 C C . PHE A 1 273 ? -1.748 0.964 -9.147 1.00 87.56 273 PHE A C 1
ATOM 2053 O O . PHE A 1 273 ? -1.915 2.171 -9.329 1.00 87.56 273 PHE A O 1
ATOM 2060 N N . GLY A 1 274 ? -1.627 0.427 -7.932 1.00 82.88 274 GLY A N 1
ATOM 2061 C CA . GLY A 1 274 ? -1.591 1.241 -6.716 1.00 82.88 274 GLY A CA 1
ATOM 2062 C C . GLY A 1 274 ? -2.921 1.853 -6.297 1.00 82.88 274 GLY A C 1
ATOM 2063 O O . GLY A 1 274 ? -2.911 2.758 -5.468 1.00 82.88 274 GLY A O 1
ATOM 2064 N N . TYR A 1 275 ? -4.046 1.394 -6.849 1.00 82.25 275 TYR A N 1
ATOM 2065 C CA . TYR A 1 275 ? -5.368 1.920 -6.500 1.00 82.25 275 TYR A CA 1
ATOM 2066 C C . TYR A 1 275 ? -5.920 1.369 -5.177 1.00 82.25 275 TYR A C 1
ATOM 2068 O O . TYR A 1 275 ? -6.641 2.072 -4.485 1.00 82.25 275 TYR A O 1
ATOM 2076 N N . ASP A 1 276 ? -5.607 0.133 -4.812 1.00 76.69 276 ASP A N 1
ATOM 2077 C CA . ASP A 1 276 ? -6.237 -0.608 -3.707 1.00 76.69 276 ASP A CA 1
ATOM 2078 C C . ASP A 1 276 ? -5.221 -1.062 -2.647 1.00 76.69 276 ASP A C 1
ATOM 2080 O O . ASP A 1 276 ? -5.416 -2.056 -1.950 1.00 76.69 276 ASP A O 1
ATOM 2084 N N . TRP A 1 277 ? -4.103 -0.339 -2.530 1.00 80.31 277 TRP A N 1
ATOM 2085 C CA . TRP A 1 277 ? -3.101 -0.609 -1.499 1.00 80.31 277 TRP A CA 1
ATOM 2086 C C . TRP A 1 277 ? -3.498 0.103 -0.207 1.00 80.31 277 TRP A C 1
ATOM 2088 O O . TRP A 1 277 ? -2.986 1.171 0.117 1.00 80.31 277 TRP A O 1
ATOM 2098 N N . ASP A 1 278 ? -4.425 -0.481 0.541 1.00 67.94 278 ASP A N 1
ATOM 2099 C CA . ASP A 1 278 ? -4.965 0.160 1.747 1.00 67.94 278 ASP A CA 1
ATOM 2100 C C . ASP A 1 278 ? -3.961 0.186 2.919 1.00 67.94 278 ASP A C 1
ATOM 2102 O O . ASP A 1 278 ? -4.065 1.022 3.818 1.00 67.94 278 ASP A O 1
ATOM 2106 N N . LEU A 1 279 ? -2.944 -0.686 2.892 1.00 69.44 279 LEU A N 1
ATOM 2107 C CA . LEU A 1 279 ? -1.964 -0.875 3.972 1.00 69.44 279 LEU A CA 1
ATOM 2108 C C . LEU A 1 279 ? -0.529 -0.473 3.599 1.00 69.44 279 LEU A C 1
ATOM 2110 O O . LEU A 1 279 ? 0.419 -0.889 4.266 1.00 69.44 279 LEU A O 1
ATOM 2114 N N . ILE A 1 280 ? -0.334 0.345 2.560 1.00 76.44 280 ILE A N 1
ATOM 2115 C CA . ILE A 1 280 ? 1.012 0.809 2.214 1.00 76.44 280 ILE A CA 1
ATOM 2116 C C . ILE A 1 280 ? 1.532 1.872 3.188 1.00 76.44 280 ILE A C 1
ATOM 2118 O O . ILE A 1 280 ? 0.854 2.845 3.513 1.00 76.44 280 ILE A O 1
ATOM 2122 N N . THR A 1 281 ? 2.777 1.694 3.630 1.00 79.75 281 THR A N 1
ATOM 2123 C CA . THR A 1 281 ? 3.431 2.580 4.613 1.00 79.75 281 THR A CA 1
ATOM 2124 C C . THR A 1 281 ? 4.754 3.165 4.124 1.00 79.75 281 THR A C 1
ATOM 2126 O O . THR A 1 281 ? 5.206 4.187 4.641 1.00 79.75 281 THR A O 1
ATOM 2129 N N . ASN A 1 282 ? 5.390 2.535 3.135 1.00 85.25 282 ASN A N 1
ATOM 2130 C CA . ASN A 1 282 ? 6.689 2.933 2.620 1.00 85.25 282 ASN A CA 1
ATOM 2131 C C . ASN A 1 282 ? 6.688 2.852 1.093 1.00 85.25 282 ASN A C 1
ATOM 2133 O O . ASN A 1 282 ? 6.573 1.782 0.505 1.00 85.25 282 ASN A O 1
ATOM 2137 N N . ILE A 1 283 ? 6.830 4.007 0.455 1.00 87.56 283 ILE A N 1
ATOM 2138 C CA . ILE A 1 283 ? 6.943 4.132 -1.004 1.00 87.56 283 ILE A CA 1
ATOM 2139 C C . ILE A 1 283 ? 8.315 4.662 -1.416 1.00 87.56 283 ILE A C 1
ATOM 2141 O O . ILE A 1 283 ? 8.521 5.065 -2.561 1.00 87.56 283 ILE A O 1
ATOM 2145 N N . GLY A 1 284 ? 9.258 4.722 -0.478 1.00 87.88 284 GLY A N 1
ATOM 2146 C CA . GLY A 1 284 ? 10.582 5.246 -0.748 1.00 87.88 284 GLY A CA 1
ATOM 2147 C C . GLY A 1 284 ? 11.280 4.460 -1.853 1.00 87.88 284 GLY A C 1
ATOM 2148 O O . GLY A 1 284 ? 11.193 3.238 -1.905 1.00 87.88 284 GLY A O 1
ATOM 2149 N N . GLN A 1 285 ? 11.962 5.177 -2.747 1.00 88.69 285 GLN A N 1
ATOM 2150 C CA . GLN A 1 285 ? 12.737 4.615 -3.865 1.00 88.69 285 GLN A CA 1
ATOM 2151 C C . GLN A 1 285 ? 11.947 3.798 -4.903 1.00 88.69 285 GLN A C 1
ATOM 2153 O O . GLN A 1 285 ? 12.558 3.270 -5.833 1.00 88.69 285 GLN A O 1
ATOM 2158 N N . MET A 1 286 ? 10.615 3.750 -4.819 1.00 91.69 286 MET A N 1
ATOM 2159 C CA . MET A 1 286 ? 9.759 2.941 -5.694 1.00 91.69 286 MET A CA 1
ATOM 2160 C C . MET A 1 286 ? 10.060 3.121 -7.188 1.00 91.69 286 MET A C 1
ATOM 2162 O O . MET A 1 286 ? 10.113 2.142 -7.928 1.00 91.69 286 MET A O 1
ATOM 2166 N N . PHE A 1 287 ? 10.308 4.355 -7.631 1.00 94.81 287 PHE A N 1
ATOM 2167 C CA . PHE A 1 287 ? 10.578 4.692 -9.032 1.00 94.81 287 PHE A CA 1
ATOM 2168 C C . PHE A 1 287 ? 11.959 5.323 -9.248 1.00 94.81 287 PHE A C 1
ATOM 2170 O O . PHE A 1 287 ? 12.164 6.082 -10.203 1.00 94.81 287 PHE A O 1
ATOM 2177 N N . TYR A 1 288 ? 12.920 5.012 -8.377 1.00 93.06 288 TYR A N 1
ATOM 2178 C CA . TYR A 1 288 ? 14.288 5.528 -8.431 1.00 93.06 288 TYR A CA 1
ATOM 2179 C C . TYR A 1 288 ? 14.963 5.260 -9.790 1.00 93.06 288 TYR A C 1
ATOM 2181 O O . TYR A 1 288 ? 15.015 4.122 -10.236 1.00 93.06 288 TYR A O 1
ATOM 2189 N N . ASN A 1 289 ? 15.500 6.285 -10.460 1.00 94.75 289 ASN A N 1
ATOM 2190 C CA . ASN A 1 289 ? 16.169 6.196 -11.771 1.00 94.75 289 ASN A CA 1
ATOM 2191 C C . ASN A 1 289 ? 15.337 5.517 -12.889 1.00 94.75 289 ASN A C 1
ATOM 2193 O O . ASN A 1 289 ? 15.892 5.008 -13.866 1.00 94.75 289 ASN A O 1
ATOM 2197 N N . SER A 1 290 ? 14.011 5.464 -12.760 1.00 95.12 290 SER A N 1
ATOM 2198 C CA . SER A 1 290 ? 13.140 4.899 -13.799 1.00 95.12 290 SER A CA 1
ATOM 2199 C C . SER A 1 290 ? 12.936 5.869 -14.974 1.00 95.12 290 SER A C 1
ATOM 2201 O O . SER A 1 290 ? 13.289 7.044 -14.906 1.00 95.12 290 SER A O 1
ATOM 2203 N N . GLN A 1 291 ? 12.334 5.394 -16.066 1.00 96.12 291 GLN A N 1
ATOM 2204 C CA . GLN A 1 291 ? 11.896 6.236 -17.190 1.00 96.12 291 GLN A CA 1
ATOM 2205 C C . GLN A 1 291 ? 10.442 6.723 -17.053 1.00 96.12 291 GLN A C 1
ATOM 2207 O O . GLN A 1 291 ? 9.864 7.224 -18.022 1.00 96.12 291 GLN A O 1
ATOM 2212 N N . LEU A 1 292 ? 9.851 6.596 -15.860 1.00 96.31 292 LEU A N 1
ATOM 2213 C CA . LEU A 1 292 ? 8.458 6.934 -15.595 1.00 96.31 292 LEU A CA 1
ATOM 2214 C C . LEU A 1 292 ? 8.191 8.423 -15.851 1.00 96.31 292 LEU A C 1
ATOM 2216 O O . LEU A 1 292 ? 8.832 9.290 -15.261 1.00 96.31 292 LEU A O 1
ATOM 2220 N N . ARG A 1 293 ? 7.216 8.713 -16.719 1.00 95.12 293 ARG A N 1
ATOM 2221 C CA . ARG A 1 293 ? 6.790 10.076 -17.073 1.00 95.12 293 ARG A CA 1
ATOM 2222 C C . ARG A 1 293 ? 5.448 10.457 -16.473 1.00 95.12 293 ARG A C 1
ATOM 2224 O O . ARG A 1 293 ? 5.218 11.641 -16.243 1.00 95.12 293 ARG A O 1
ATOM 2231 N N . ARG A 1 294 ? 4.560 9.484 -16.241 1.00 91.69 294 ARG A N 1
ATOM 2232 C CA . ARG A 1 294 ? 3.191 9.724 -15.759 1.00 91.69 294 ARG A CA 1
ATOM 2233 C C . ARG A 1 294 ? 2.717 8.635 -14.808 1.00 91.69 294 ARG A C 1
ATOM 2235 O O . ARG A 1 294 ? 2.843 7.448 -15.114 1.00 91.69 294 ARG A O 1
ATOM 2242 N N . LEU A 1 295 ? 2.126 9.058 -13.696 1.00 93.06 295 LEU A N 1
ATOM 2243 C CA . LEU A 1 295 ? 1.315 8.195 -12.838 1.00 93.06 295 LEU A CA 1
ATOM 2244 C C . LEU A 1 295 ? -0.055 7.971 -13.493 1.00 93.06 295 LEU A C 1
ATOM 2246 O O . LEU A 1 295 ? -0.486 8.791 -14.303 1.00 93.06 295 LEU A O 1
ATOM 2250 N N . ASN A 1 296 ? -0.731 6.875 -13.150 1.00 91.19 296 ASN A N 1
ATOM 2251 C CA . ASN A 1 296 ? -2.152 6.731 -13.476 1.00 91.19 296 ASN A CA 1
ATOM 2252 C C . ASN A 1 296 ? -3.007 7.582 -12.512 1.00 91.19 296 ASN A C 1
ATOM 2254 O O . ASN A 1 296 ? -2.528 7.981 -11.445 1.00 91.19 296 ASN A O 1
ATOM 2258 N N . ASP A 1 297 ? -4.267 7.826 -12.875 1.00 90.19 297 ASP A N 1
ATOM 2259 C CA . ASP A 1 297 ? -5.176 8.736 -12.154 1.00 90.19 297 ASP A CA 1
ATOM 2260 C C . ASP A 1 297 ? -5.595 8.243 -10.761 1.00 90.19 297 ASP A C 1
ATOM 2262 O O . ASP A 1 297 ? -6.038 9.027 -9.923 1.00 90.19 297 ASP A O 1
ATOM 2266 N N . LEU A 1 298 ? -5.461 6.942 -10.513 1.00 88.19 298 LEU A N 1
ATOM 2267 C CA . LEU A 1 298 ? -5.897 6.265 -9.294 1.00 88.19 298 LEU A CA 1
ATOM 2268 C C . LEU A 1 298 ? -4.749 5.987 -8.315 1.00 88.19 298 LEU A C 1
ATOM 2270 O O . LEU A 1 298 ? -4.984 5.620 -7.163 1.00 88.19 298 LEU A O 1
ATOM 2274 N N . PHE A 1 299 ? -3.507 6.176 -8.757 1.00 90.75 299 PHE A N 1
ATOM 2275 C CA . PHE A 1 299 ? -2.317 5.865 -7.986 1.00 90.75 299 PHE A CA 1
ATOM 2276 C C . PHE A 1 299 ? -2.225 6.740 -6.738 1.00 90.75 299 PHE A C 1
ATOM 2278 O O . PHE A 1 299 ? -2.182 7.968 -6.830 1.00 90.75 299 PHE A O 1
ATOM 2285 N N . GLY A 1 300 ? -2.137 6.113 -5.567 1.00 87.31 300 GLY A N 1
ATOM 2286 C CA . GLY A 1 300 ? -1.921 6.843 -4.321 1.00 87.31 300 GLY A CA 1
ATOM 2287 C C . GLY A 1 300 ? -3.154 7.513 -3.726 1.00 87.31 300 GLY A C 1
ATOM 2288 O O . GLY A 1 300 ? -3.016 8.211 -2.721 1.00 87.31 300 GLY A O 1
ATOM 2289 N N . VAL A 1 301 ? -4.333 7.321 -4.326 1.00 86.50 301 VAL A N 1
ATOM 2290 C CA . VAL A 1 301 ? -5.561 8.028 -3.937 1.00 86.50 301 VAL A CA 1
ATOM 2291 C C . VAL A 1 301 ? -6.178 7.450 -2.666 1.00 86.50 301 VAL A C 1
ATOM 2293 O O . VAL A 1 301 ? -6.635 8.207 -1.819 1.00 86.50 301 VAL A O 1
ATOM 2296 N N . THR A 1 302 ? -6.193 6.130 -2.499 1.00 85.62 302 THR A N 1
ATOM 2297 C CA . THR A 1 302 ? -6.830 5.447 -1.353 1.00 85.62 302 THR A CA 1
ATOM 2298 C C . THR A 1 302 ? -5.918 5.307 -0.137 1.00 85.62 302 THR A C 1
ATOM 2300 O O . THR A 1 302 ? -6.391 4.996 0.952 1.00 85.62 302 THR A O 1
ATOM 2303 N N . TRP A 1 303 ? -4.618 5.557 -0.294 1.00 86.19 303 TRP A N 1
ATOM 2304 C CA . TRP A 1 303 ? -3.634 5.259 0.743 1.00 86.19 303 TRP A CA 1
ATOM 2305 C C . TRP A 1 303 ? -3.804 6.195 1.937 1.00 86.19 303 TRP A C 1
ATOM 2307 O O . TRP A 1 303 ? -3.825 7.414 1.772 1.00 86.19 303 TRP A O 1
ATOM 2317 N N . THR A 1 304 ? -3.873 5.636 3.144 1.00 84.31 304 THR A N 1
ATOM 2318 C CA . THR A 1 304 ? -4.019 6.429 4.378 1.00 84.31 304 THR A CA 1
ATOM 2319 C C . THR A 1 304 ? -2.790 6.376 5.282 1.00 84.31 304 THR A C 1
ATOM 2321 O O . THR A 1 304 ? -2.516 7.334 6.005 1.00 84.31 304 THR A O 1
ATOM 2324 N N . GLN A 1 305 ? -2.000 5.302 5.191 1.00 82.00 305 GLN A N 1
ATOM 2325 C CA . GLN A 1 305 ? -0.964 4.951 6.169 1.00 82.00 305 GLN A CA 1
ATOM 2326 C C . GLN A 1 305 ? 0.481 5.244 5.718 1.00 82.00 305 GLN A C 1
ATOM 2328 O O . GLN A 1 305 ? 1.423 4.779 6.360 1.00 82.00 305 GLN A O 1
ATOM 2333 N N . ILE A 1 306 ? 0.695 5.997 4.630 1.00 85.44 306 ILE A N 1
ATOM 2334 C CA . ILE A 1 306 ? 2.051 6.306 4.141 1.00 85.44 306 ILE A CA 1
ATOM 2335 C C . ILE A 1 306 ? 2.838 7.018 5.234 1.00 85.44 306 ILE A C 1
ATOM 2337 O O . ILE A 1 306 ? 2.478 8.122 5.597 1.00 85.44 306 ILE A O 1
ATOM 2341 N N . ASN A 1 307 ? 3.922 6.411 5.711 1.00 84.62 307 ASN A N 1
ATOM 2342 C CA . ASN A 1 307 ? 4.824 6.946 6.727 1.00 84.62 307 ASN A CA 1
ATOM 2343 C C . ASN A 1 307 ? 6.109 7.499 6.081 1.00 84.62 307 ASN A C 1
ATOM 2345 O O . ASN A 1 307 ? 6.559 8.602 6.399 1.00 84.62 307 ASN A O 1
ATOM 2349 N N . LEU A 1 308 ? 6.671 6.742 5.129 1.00 86.38 308 LEU A N 1
ATOM 2350 C CA . LEU A 1 308 ? 7.941 7.029 4.461 1.00 86.38 308 LEU A CA 1
ATOM 2351 C C . LEU A 1 308 ? 7.751 7.156 2.943 1.00 86.38 308 LEU A C 1
ATOM 2353 O O . LEU A 1 308 ? 7.446 6.183 2.257 1.00 86.38 308 LEU A O 1
ATOM 2357 N N . ALA A 1 309 ? 8.001 8.346 2.401 1.00 87.62 309 ALA A N 1
ATOM 2358 C CA . ALA A 1 309 ? 7.948 8.623 0.963 1.00 87.62 309 ALA A CA 1
ATOM 2359 C C . ALA A 1 309 ? 9.291 9.093 0.377 1.00 87.62 309 ALA A C 1
ATOM 2361 O O . ALA A 1 309 ? 9.363 9.566 -0.758 1.00 87.62 309 ALA A O 1
ATOM 2362 N N . GLY A 1 310 ? 10.379 8.988 1.141 1.00 88.69 310 GLY A N 1
ATOM 2363 C CA . GLY A 1 310 ? 11.671 9.540 0.746 1.00 88.69 310 GLY A CA 1
ATOM 2364 C C . GLY A 1 310 ? 12.209 8.959 -0.567 1.00 88.69 310 GLY A C 1
ATOM 2365 O O . GLY A 1 310 ? 12.269 7.745 -0.749 1.00 88.69 310 GLY A O 1
ATOM 2366 N N . SER A 1 311 ? 12.630 9.820 -1.496 1.00 91.38 311 SER A N 1
ATOM 2367 C CA . SER A 1 311 ? 13.083 9.418 -2.840 1.00 91.38 311 SER A CA 1
ATOM 2368 C C . SER A 1 311 ? 12.092 8.551 -3.631 1.00 91.38 311 SER A C 1
ATOM 2370 O O . SER A 1 311 ? 12.537 7.788 -4.486 1.00 91.38 311 SER A O 1
ATOM 2372 N N . PHE A 1 312 ? 10.781 8.639 -3.358 1.00 93.31 312 PHE A N 1
ATOM 2373 C CA . PHE A 1 312 ? 9.725 7.919 -4.088 1.00 93.31 312 PHE A CA 1
ATOM 2374 C C . PHE A 1 312 ? 9.955 7.917 -5.608 1.00 93.31 312 PHE A C 1
ATOM 2376 O O . PHE A 1 312 ? 10.023 6.855 -6.226 1.00 93.31 312 PHE A O 1
ATOM 2383 N N . ALA A 1 313 ? 10.174 9.099 -6.187 1.00 94.75 313 ALA A N 1
ATOM 2384 C CA . ALA A 1 313 ? 10.666 9.268 -7.543 1.00 94.75 313 ALA A CA 1
ATOM 2385 C C . ALA A 1 313 ? 11.899 10.178 -7.516 1.00 94.75 313 ALA A C 1
ATOM 2387 O O . ALA A 1 313 ? 11.820 11.371 -7.217 1.00 94.75 313 ALA A O 1
ATOM 2388 N N . ARG A 1 314 ? 13.063 9.606 -7.831 1.00 94.44 314 ARG A N 1
ATOM 2389 C CA . ARG A 1 314 ? 14.322 10.346 -7.954 1.00 94.44 314 ARG A CA 1
ATOM 2390 C C . ARG A 1 314 ? 14.973 10.059 -9.296 1.00 94.44 314 ARG A C 1
ATOM 2392 O O . ARG A 1 314 ? 15.137 8.894 -9.633 1.00 94.44 314 ARG A O 1
ATOM 2399 N N . ASN A 1 315 ? 15.355 11.100 -10.036 1.00 95.31 315 ASN A N 1
ATOM 2400 C CA . ASN A 1 315 ? 15.867 11.007 -11.411 1.00 95.31 315 ASN A CA 1
ATOM 2401 C C . ASN A 1 315 ? 14.924 10.256 -12.374 1.00 95.31 315 ASN A C 1
ATOM 2403 O O . ASN A 1 315 ? 15.383 9.633 -13.332 1.00 95.31 315 ASN A O 1
ATOM 2407 N N . ALA A 1 316 ? 13.618 10.287 -12.108 1.00 95.50 316 ALA A N 1
ATOM 2408 C CA . ALA A 1 316 ? 12.604 9.831 -13.047 1.00 95.50 316 ALA A CA 1
ATOM 2409 C C . ALA A 1 316 ? 12.085 11.052 -13.813 1.00 95.50 316 ALA A C 1
ATOM 2411 O O . ALA A 1 316 ? 11.816 12.071 -13.177 1.00 95.50 316 ALA A O 1
ATOM 2412 N N . PRO A 1 317 ? 11.906 11.003 -15.144 1.00 96.44 317 PRO A N 1
ATOM 2413 C CA . PRO A 1 317 ? 11.432 12.140 -15.931 1.00 96.44 317 PRO A CA 1
ATOM 2414 C C . PRO A 1 317 ? 9.922 12.382 -15.747 1.00 96.44 317 PRO A C 1
ATOM 2416 O O . PRO A 1 317 ? 9.225 12.650 -16.722 1.00 96.44 317 PRO A O 1
ATOM 2419 N N . LEU A 1 318 ? 9.416 12.276 -14.515 1.00 96.56 318 LEU A N 1
ATOM 2420 C CA . LEU A 1 318 ? 8.014 12.420 -14.156 1.00 96.56 318 LEU A CA 1
ATOM 2421 C C . LEU A 1 318 ? 7.561 13.849 -14.460 1.00 96.56 318 LEU A C 1
ATOM 2423 O O . LEU A 1 318 ? 8.099 14.803 -13.903 1.00 96.56 318 LEU A O 1
ATOM 2427 N N . GLU A 1 319 ? 6.613 13.984 -15.380 1.00 94.94 319 GLU A N 1
ATOM 2428 C CA . G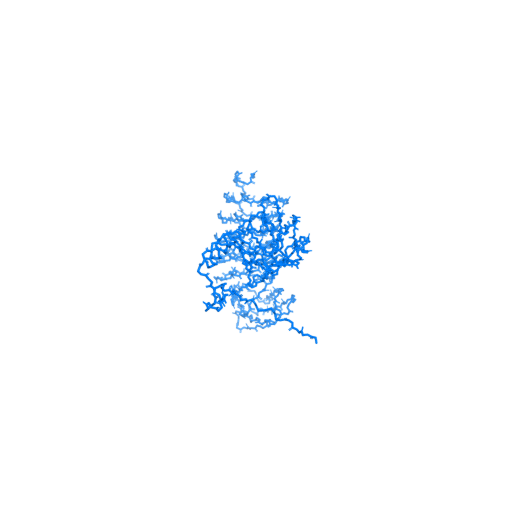LU A 1 319 ? 6.146 15.268 -15.917 1.00 94.94 319 GLU A CA 1
ATOM 2429 C C . GLU A 1 319 ? 4.970 15.817 -15.106 1.00 94.94 319 GLU A C 1
ATOM 2431 O O . GLU A 1 319 ? 4.813 17.030 -14.972 1.00 94.94 319 GLU A O 1
ATOM 2436 N N . GLN A 1 320 ? 4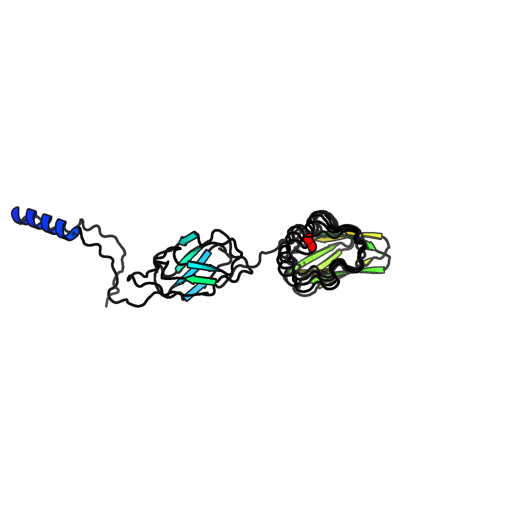.149 14.922 -14.553 1.00 90.19 320 GLN A N 1
ATOM 2437 C CA . GLN A 1 320 ? 2.922 15.271 -13.850 1.00 90.19 320 GLN A CA 1
ATOM 2438 C C . GLN A 1 320 ? 2.569 14.216 -12.790 1.00 90.19 320 GLN A C 1
ATOM 2440 O O . GLN A 1 320 ? 2.751 13.014 -13.002 1.00 90.19 320 GLN A O 1
ATOM 2445 N N . LEU A 1 321 ? 2.034 14.688 -11.662 1.00 91.44 321 LEU A N 1
ATOM 2446 C CA . LEU A 1 321 ? 1.327 13.874 -10.670 1.00 91.44 321 LEU A CA 1
ATOM 2447 C C . LEU A 1 321 ? -0.166 13.844 -11.014 1.00 91.44 321 LEU A C 1
ATOM 2449 O O . LEU A 1 321 ? -0.679 14.824 -11.552 1.00 91.44 321 LEU A O 1
ATOM 2453 N N . ASN A 1 322 ? -0.867 12.759 -10.682 1.00 90.44 322 ASN A N 1
ATOM 2454 C CA . ASN A 1 322 ? -2.325 12.764 -10.802 1.00 90.44 322 ASN A CA 1
ATOM 2455 C C . ASN A 1 322 ? -2.962 13.746 -9.803 1.00 90.44 322 ASN A C 1
ATOM 2457 O O . ASN A 1 322 ? -2.374 14.058 -8.765 1.00 90.44 322 ASN A O 1
ATOM 2461 N N . ASP A 1 323 ? -4.174 14.203 -10.117 1.00 89.00 323 ASP A N 1
ATOM 2462 C CA . ASP A 1 323 ? -4.846 15.295 -9.402 1.00 89.00 323 ASP A CA 1
ATOM 2463 C C . ASP A 1 323 ? -5.138 14.999 -7.927 1.00 89.00 323 ASP A C 1
ATOM 2465 O O . ASP A 1 323 ? -5.288 15.931 -7.147 1.00 89.00 323 ASP A O 1
ATOM 2469 N N . ASN A 1 324 ? -5.216 13.723 -7.545 1.00 88.31 324 ASN A N 1
ATOM 2470 C CA . ASN A 1 324 ? -5.578 13.278 -6.197 1.00 88.31 324 ASN A CA 1
ATOM 2471 C C . ASN A 1 324 ? -4.392 12.651 -5.447 1.00 88.31 324 ASN A C 1
ATOM 2473 O O . ASN A 1 324 ? -4.569 12.009 -4.407 1.00 88.31 324 ASN A O 1
ATOM 2477 N N . PHE A 1 325 ? -3.175 12.811 -5.964 1.00 89.25 325 PHE A N 1
ATOM 2478 C CA . PHE A 1 325 ? -2.004 12.152 -5.413 1.00 89.25 325 PHE A CA 1
ATOM 2479 C C . PHE A 1 325 ? -1.715 12.670 -4.003 1.00 89.25 325 PHE A C 1
ATOM 2481 O O . PHE A 1 325 ? -1.507 13.867 -3.789 1.00 89.25 325 PHE A O 1
ATOM 2488 N N . GLY A 1 326 ? -1.695 11.760 -3.030 1.00 85.31 326 GLY A N 1
ATOM 2489 C CA . GLY A 1 326 ? -1.419 12.114 -1.642 1.00 85.31 326 GLY A CA 1
ATOM 2490 C C . GLY A 1 326 ? -2.598 12.694 -0.866 1.00 85.31 326 GLY A C 1
ATOM 2491 O O . GLY A 1 326 ? -2.406 13.068 0.290 1.00 85.31 326 GLY A O 1
ATOM 2492 N N . ILE A 1 327 ? -3.802 12.754 -1.454 1.00 85.94 327 ILE A N 1
ATOM 2493 C CA . ILE A 1 327 ? -4.956 13.435 -0.846 1.00 85.94 327 ILE A CA 1
ATOM 2494 C C . ILE A 1 327 ? -5.402 12.811 0.483 1.00 85.94 327 ILE A C 1
ATOM 2496 O O . ILE A 1 327 ? -5.943 13.515 1.328 1.00 85.94 327 ILE A O 1
ATOM 2500 N N . ASN A 1 328 ? -5.168 11.515 0.693 1.00 86.62 328 ASN A N 1
ATOM 2501 C CA . ASN A 1 328 ? -5.614 10.793 1.888 1.00 86.62 328 ASN A CA 1
ATOM 2502 C C . ASN A 1 328 ? -4.473 10.365 2.825 1.00 86.62 328 ASN A C 1
ATOM 2504 O O . ASN A 1 328 ? -4.735 9.661 3.793 1.00 86.62 328 ASN A O 1
ATOM 2508 N N . TRP A 1 329 ? -3.228 10.795 2.589 1.00 86.31 329 TRP A N 1
ATOM 2509 C CA . TRP A 1 329 ? -2.059 10.326 3.348 1.00 86.31 329 TRP A CA 1
ATOM 2510 C C . TRP A 1 329 ? -1.990 10.948 4.750 1.00 86.31 329 TRP A C 1
ATOM 2512 O O . TRP A 1 329 ? -1.323 11.955 4.968 1.00 86.31 329 TRP A O 1
ATOM 2522 N N . GLN A 1 330 ? -2.665 10.333 5.718 1.00 84.38 330 GLN A N 1
ATOM 2523 C CA . GLN A 1 330 ? -2.798 10.864 7.077 1.00 84.38 330 GLN A CA 1
ATOM 2524 C C . GLN A 1 330 ? -1.525 10.706 7.921 1.00 84.38 330 GLN A C 1
ATOM 2526 O O . GLN A 1 330 ? -1.286 11.520 8.813 1.00 84.38 330 GLN A O 1
ATOM 2531 N N . LEU A 1 331 ? -0.703 9.687 7.642 1.00 84.00 331 LEU A N 1
ATOM 2532 C CA . LEU A 1 331 ? 0.467 9.339 8.460 1.00 84.00 331 LEU A CA 1
ATOM 2533 C C . LEU A 1 331 ? 1.827 9.788 7.911 1.00 84.00 331 LEU A C 1
ATOM 2535 O O . LEU A 1 331 ? 2.850 9.365 8.446 1.00 84.00 331 LEU A O 1
ATOM 2539 N N . LEU A 1 332 ? 1.884 10.622 6.870 1.00 86.62 332 LEU A N 1
ATOM 2540 C CA . LEU A 1 332 ? 3.165 10.950 6.235 1.00 86.62 332 LEU A CA 1
ATOM 2541 C C . LEU A 1 332 ? 4.088 11.666 7.222 1.00 86.62 332 LEU A C 1
ATOM 2543 O O . LEU A 1 332 ? 3.847 12.825 7.536 1.00 86.62 332 LEU A O 1
ATOM 2547 N N . THR A 1 333 ? 5.161 11.000 7.670 1.00 84.94 333 THR A N 1
ATOM 2548 C CA . THR A 1 333 ? 6.140 11.597 8.595 1.00 84.94 333 THR A CA 1
ATOM 2549 C C . THR A 1 333 ? 7.411 12.053 7.893 1.00 84.94 333 THR A C 1
ATOM 2551 O O . THR A 1 333 ? 7.985 13.069 8.291 1.00 84.94 333 THR A O 1
ATOM 2554 N N . THR A 1 334 ? 7.850 11.329 6.854 1.00 88.19 334 THR A N 1
ATOM 2555 C CA . THR A 1 334 ? 9.122 11.570 6.158 1.00 88.19 334 THR A CA 1
ATOM 2556 C C . THR A 1 334 ? 8.945 11.576 4.643 1.00 88.19 334 THR A C 1
ATOM 2558 O O . THR A 1 334 ? 8.539 10.578 4.049 1.00 88.19 334 THR A O 1
ATOM 2561 N N . ALA A 1 335 ? 9.342 12.671 3.997 1.00 90.12 335 ALA A N 1
ATOM 2562 C CA . ALA A 1 335 ? 9.254 12.880 2.551 1.00 90.12 335 ALA A CA 1
ATOM 2563 C C . ALA A 1 335 ? 10.557 13.444 1.947 1.00 90.12 335 ALA A C 1
ATOM 2565 O O . ALA A 1 335 ? 10.552 14.153 0.938 1.00 90.12 335 ALA A O 1
ATOM 2566 N N . ASP A 1 336 ? 11.704 13.142 2.556 1.00 92.44 336 ASP A N 1
ATOM 2567 C CA . ASP A 1 336 ? 13.004 13.631 2.093 1.00 92.44 336 ASP A CA 1
ATOM 2568 C C . ASP A 1 336 ? 13.280 13.255 0.637 1.00 92.44 336 ASP A C 1
ATOM 2570 O O . ASP A 1 336 ? 13.302 12.082 0.259 1.00 92.44 336 ASP A O 1
ATOM 2574 N N . GLN A 1 337 ? 13.521 14.267 -0.198 1.00 93.31 337 GLN A N 1
ATOM 2575 C CA . GLN A 1 337 ? 13.779 14.088 -1.629 1.00 93.31 337 GLN A CA 1
ATOM 2576 C C . GLN A 1 337 ? 12.698 13.280 -2.370 1.00 93.31 337 GLN A C 1
ATOM 2578 O O . GLN A 1 337 ? 13.013 12.654 -3.378 1.00 93.31 337 GLN A O 1
ATOM 2583 N N . MET A 1 338 ? 11.453 13.255 -1.873 1.00 93.19 338 MET A N 1
ATOM 2584 C CA . MET A 1 338 ? 10.356 12.436 -2.411 1.00 93.19 338 MET A CA 1
ATOM 2585 C C . MET A 1 338 ? 10.220 12.517 -3.939 1.00 93.19 338 MET A C 1
ATOM 2587 O O . MET A 1 338 ? 10.080 11.487 -4.591 1.00 93.19 338 MET A O 1
ATOM 2591 N N . LEU A 1 339 ? 10.284 13.725 -4.499 1.00 94.69 339 LEU A N 1
ATOM 2592 C CA . LEU A 1 339 ? 10.209 14.020 -5.928 1.00 94.69 339 LEU A CA 1
ATOM 2593 C C . LEU A 1 339 ? 11.464 14.809 -6.324 1.00 94.69 339 LEU A C 1
ATOM 2595 O O . LEU A 1 339 ? 11.436 16.033 -6.436 1.00 94.69 339 LEU A O 1
ATOM 2599 N N . ASN A 1 340 ? 12.592 14.120 -6.488 1.00 95.19 340 ASN A N 1
ATOM 2600 C CA . ASN A 1 340 ? 13.898 14.740 -6.733 1.00 95.19 340 ASN A CA 1
ATOM 2601 C C . ASN A 1 340 ? 14.337 14.578 -8.193 1.00 95.19 340 ASN A C 1
ATOM 2603 O O . ASN A 1 340 ? 14.346 13.468 -8.719 1.00 95.19 340 ASN A O 1
ATOM 2607 N N . ALA A 1 341 ? 14.757 15.669 -8.835 1.00 95.75 341 ALA A N 1
ATOM 2608 C CA . ALA A 1 341 ? 15.228 15.669 -10.219 1.00 95.75 341 ALA A CA 1
ATOM 2609 C C . ALA A 1 341 ? 14.201 15.034 -11.171 1.00 95.75 341 ALA A C 1
ATOM 2611 O O . ALA A 1 341 ? 14.542 14.206 -12.018 1.00 95.75 341 ALA A O 1
ATOM 2612 N N . CYS A 1 342 ? 12.932 15.395 -10.965 1.00 95.44 342 CYS A N 1
ATOM 2613 C CA . CYS A 1 342 ? 11.841 15.079 -11.874 1.00 95.44 342 CYS A CA 1
ATOM 2614 C C . CYS A 1 342 ? 11.581 16.262 -12.823 1.00 95.44 342 CYS A C 1
ATOM 2616 O O . CYS A 1 342 ? 12.172 17.335 -12.689 1.00 95.44 342 CYS A O 1
ATOM 2618 N N . ASN A 1 343 ? 10.688 16.076 -13.795 1.00 96.00 343 ASN A N 1
ATOM 2619 C CA . ASN A 1 343 ? 10.333 17.093 -14.789 1.00 96.00 343 ASN A CA 1
ATOM 2620 C C . ASN A 1 343 ? 9.017 17.812 -14.449 1.00 96.00 343 ASN A C 1
ATOM 2622 O O . ASN A 1 343 ? 8.345 18.322 -15.346 1.00 96.00 343 ASN A O 1
ATOM 2626 N N . LEU A 1 344 ? 8.635 17.849 -13.169 1.00 94.31 344 LEU A N 1
ATOM 2627 C CA . LEU A 1 344 ? 7.365 18.428 -12.741 1.00 94.31 344 LEU A CA 1
ATOM 2628 C C . LEU A 1 344 ? 7.348 19.934 -13.011 1.00 94.31 344 LEU A C 1
ATOM 2630 O O . LEU A 1 344 ? 8.273 20.650 -12.617 1.00 94.31 344 LEU A O 1
ATOM 2634 N N . THR A 1 345 ? 6.276 20.418 -13.638 1.00 92.56 345 THR A N 1
ATOM 2635 C CA . THR A 1 345 ? 6.057 21.853 -13.902 1.00 92.56 345 THR A CA 1
ATOM 2636 C C . THR A 1 345 ? 5.058 22.500 -12.945 1.00 92.56 345 THR A C 1
ATOM 2638 O O . THR A 1 345 ? 5.090 23.720 -12.760 1.00 92.56 345 THR A O 1
ATOM 2641 N N . ALA A 1 346 ? 4.193 21.690 -12.332 1.00 89.69 346 ALA A N 1
ATOM 2642 C CA . ALA A 1 346 ? 3.179 22.086 -11.363 1.00 89.69 346 ALA A CA 1
ATOM 2643 C C . ALA A 1 346 ? 2.893 20.932 -10.386 1.00 89.69 346 ALA A C 1
ATOM 2645 O O . ALA A 1 346 ? 3.237 19.779 -10.659 1.00 89.69 346 ALA A O 1
ATOM 2646 N N . LEU A 1 347 ? 2.249 21.258 -9.266 1.00 89.50 347 LEU A N 1
ATOM 2647 C CA . LEU A 1 347 ? 1.716 20.292 -8.306 1.00 89.50 347 LEU A CA 1
ATOM 2648 C C . LEU A 1 347 ? 0.180 20.335 -8.337 1.00 89.50 347 LEU A C 1
ATOM 2650 O O . LEU A 1 347 ? -0.367 21.423 -8.529 1.00 89.50 347 LEU A O 1
ATOM 2654 N N . PRO A 1 348 ? -0.504 19.197 -8.131 1.00 88.00 348 PRO A N 1
ATOM 2655 C CA . PRO A 1 348 ? -1.946 19.166 -7.913 1.00 88.00 348 PRO A CA 1
ATOM 2656 C C . PRO A 1 348 ? -2.370 20.014 -6.715 1.00 88.00 348 PRO A C 1
ATOM 2658 O O . PRO A 1 348 ? -1.643 20.102 -5.725 1.00 88.00 348 PRO A O 1
ATOM 2661 N N . ASP A 1 349 ? -3.587 20.550 -6.759 1.00 83.94 349 ASP A N 1
ATOM 2662 C CA . ASP A 1 349 ? -4.123 21.392 -5.683 1.00 83.94 349 ASP A CA 1
ATOM 2663 C C . ASP A 1 349 ? -4.266 20.651 -4.347 1.00 83.94 349 ASP A C 1
ATOM 2665 O O . ASP A 1 349 ? -4.165 21.254 -3.277 1.00 83.94 349 ASP A O 1
ATOM 2669 N N . SER A 1 350 ? -4.474 19.334 -4.397 1.00 81.44 350 SER A N 1
ATOM 2670 C CA . SER A 1 350 ? -4.574 18.483 -3.212 1.00 81.44 350 SER A CA 1
ATOM 2671 C C . SER A 1 350 ? -3.220 18.086 -2.620 1.00 81.44 350 SER A C 1
ATOM 2673 O O . SER A 1 350 ? -3.187 17.474 -1.552 1.00 81.44 350 SER A O 1
ATOM 2675 N N . PHE A 1 351 ? -2.109 18.358 -3.309 1.00 85.88 351 PHE A N 1
ATOM 2676 C CA . PHE A 1 351 ? -0.794 17.880 -2.896 1.00 85.88 351 PHE A CA 1
ATOM 2677 C C . PHE A 1 351 ? -0.335 18.601 -1.627 1.00 85.88 351 PHE A C 1
ATOM 2679 O O . PHE A 1 351 ? -0.181 19.820 -1.614 1.00 85.88 351 PHE A O 1
ATOM 2686 N N . GLY A 1 352 ? -0.109 17.845 -0.553 1.00 78.50 352 GLY A N 1
ATOM 2687 C CA . GLY A 1 352 ? 0.272 18.400 0.747 1.00 78.50 352 GLY A CA 1
ATOM 2688 C C . GLY A 1 352 ? -0.892 18.846 1.632 1.00 78.50 352 GLY A C 1
ATOM 2689 O O . GLY A 1 352 ? -0.688 19.035 2.824 1.00 78.50 352 GLY A O 1
ATOM 2690 N N . ALA A 1 353 ? -2.124 18.912 1.114 1.00 79.06 353 ALA A N 1
ATOM 2691 C CA . ALA A 1 353 ? -3.264 19.495 1.830 1.00 79.06 353 ALA A CA 1
ATOM 2692 C C . ALA A 1 353 ? -3.695 18.738 3.106 1.00 79.06 353 ALA A C 1
ATOM 2694 O O . ALA A 1 353 ? -4.550 19.222 3.849 1.00 79.06 353 ALA A O 1
ATOM 2695 N N . ARG A 1 354 ? -3.185 17.520 3.341 1.00 75.31 354 ARG A N 1
ATOM 2696 C CA . ARG A 1 354 ? -3.603 16.639 4.447 1.00 75.31 354 ARG A CA 1
ATOM 2697 C C . ARG A 1 354 ? -2.455 15.832 5.058 1.00 75.31 354 ARG A C 1
ATOM 2699 O O . ARG A 1 354 ? -2.640 14.657 5.356 1.00 75.31 354 ARG A O 1
ATOM 2706 N N . TRP A 1 355 ? -1.285 16.440 5.269 1.00 83.00 355 TRP A N 1
ATOM 2707 C CA . TRP A 1 355 ? -0.119 15.772 5.881 1.00 83.00 355 TRP A CA 1
ATOM 2708 C C . TRP A 1 355 ? 0.202 16.308 7.291 1.00 83.00 355 TRP A C 1
ATOM 2710 O O . TRP A 1 355 ? 1.274 16.877 7.506 1.00 83.00 355 TRP A O 1
ATOM 2720 N N . PRO A 1 356 ? -0.701 16.142 8.281 1.00 78.00 356 PRO A N 1
ATOM 2721 C CA . PRO A 1 356 ? -0.582 16.787 9.594 1.00 78.00 356 PRO A CA 1
ATOM 2722 C C . PRO A 1 356 ? 0.619 16.310 10.425 1.00 78.00 356 PRO A C 1
ATOM 2724 O O . PRO A 1 356 ? 0.975 16.955 11.408 1.00 78.00 356 PRO A O 1
ATOM 2727 N N . LEU A 1 357 ? 1.229 15.180 10.054 1.00 81.94 357 LEU A N 1
ATOM 2728 C CA . LEU A 1 357 ? 2.324 14.544 10.788 1.00 81.94 357 LEU A CA 1
ATOM 2729 C C . LEU A 1 357 ? 3.688 14.674 10.093 1.00 81.94 357 LEU A C 1
ATOM 2731 O O . LEU A 1 357 ? 4.650 14.046 10.537 1.00 81.94 357 LEU A O 1
ATOM 2735 N N . LEU A 1 358 ? 3.803 15.477 9.028 1.00 82.38 358 LEU A N 1
ATOM 2736 C CA . LEU A 1 358 ? 5.054 15.617 8.282 1.00 82.38 358 LEU A CA 1
ATOM 2737 C C . LEU A 1 358 ? 6.126 16.290 9.145 1.00 82.38 358 LEU A C 1
ATOM 2739 O O . LEU A 1 358 ? 6.076 17.486 9.420 1.00 82.38 358 LEU A O 1
ATOM 2743 N N . THR A 1 359 ? 7.125 15.510 9.554 1.00 82.69 359 THR A N 1
ATOM 2744 C CA . THR A 1 359 ? 8.222 15.976 10.418 1.00 82.69 359 THR A CA 1
ATOM 2745 C C . THR A 1 359 ? 9.496 16.269 9.637 1.00 82.69 359 THR A C 1
ATOM 2747 O O . THR A 1 359 ? 10.239 17.178 10.003 1.00 82.69 359 THR A O 1
ATOM 2750 N N . THR A 1 360 ? 9.751 15.530 8.551 1.00 84.88 360 THR A N 1
ATOM 2751 C CA . THR A 1 360 ? 10.976 15.669 7.750 1.00 84.88 360 THR A CA 1
ATOM 2752 C C . THR A 1 360 ? 10.639 15.687 6.259 1.00 84.88 360 THR A C 1
ATOM 2754 O O . THR A 1 360 ? 10.042 14.748 5.742 1.00 84.88 360 THR A O 1
ATOM 2757 N N . ALA A 1 361 ? 11.002 16.762 5.556 1.00 86.19 361 ALA A N 1
ATOM 2758 C CA . ALA A 1 361 ? 10.708 16.951 4.127 1.00 86.19 361 ALA A CA 1
ATOM 2759 C C . ALA A 1 361 ? 11.835 17.699 3.394 1.00 86.19 361 ALA A C 1
ATOM 2761 O O . ALA A 1 361 ? 11.620 18.527 2.502 1.00 86.19 361 ALA A O 1
ATOM 2762 N N . SER A 1 362 ? 13.073 17.441 3.800 1.00 88.94 362 SER A N 1
ATOM 2763 C CA . SER A 1 362 ? 14.257 18.093 3.261 1.00 88.94 362 SER A CA 1
ATOM 2764 C C . SER A 1 362 ? 14.364 17.843 1.763 1.00 88.94 362 SER A C 1
ATOM 2766 O O . SER A 1 362 ? 14.422 16.703 1.301 1.00 88.94 362 SER A O 1
ATOM 2768 N N . SER A 1 363 ? 14.442 18.927 0.984 1.00 90.81 363 SER A N 1
ATOM 2769 C CA . SER A 1 363 ? 14.610 18.845 -0.472 1.00 90.81 363 SER A CA 1
ATOM 2770 C C . SER A 1 363 ? 13.517 18.015 -1.171 1.00 90.81 363 SER A C 1
ATOM 2772 O O . SER A 1 363 ? 13.780 17.440 -2.224 1.00 90.81 363 SER A O 1
ATOM 2774 N N . MET A 1 364 ? 12.303 17.948 -0.603 1.00 89.75 364 MET A N 1
ATOM 2775 C CA . MET A 1 364 ? 11.208 17.087 -1.080 1.00 89.75 364 MET A CA 1
ATOM 2776 C C . MET A 1 364 ? 10.916 17.231 -2.581 1.00 89.75 364 MET A C 1
ATOM 2778 O O . MET A 1 364 ? 10.646 16.235 -3.241 1.00 89.75 364 MET A O 1
ATOM 2782 N N . LEU A 1 365 ? 11.020 18.450 -3.120 1.00 91.62 365 LEU A N 1
ATOM 2783 C CA . LEU A 1 365 ? 10.747 18.796 -4.523 1.00 91.62 365 LEU A CA 1
ATOM 2784 C C . LEU A 1 365 ? 12.008 19.260 -5.282 1.00 91.62 365 LEU A C 1
ATOM 2786 O O . LEU A 1 365 ? 11.933 20.054 -6.222 1.00 91.62 365 LEU A O 1
ATOM 2790 N N . TYR A 1 366 ? 13.195 18.847 -4.844 1.00 92.94 366 TYR A N 1
ATOM 2791 C CA . TYR A 1 366 ? 14.465 19.378 -5.349 1.00 92.94 366 TYR A CA 1
ATOM 2792 C C . TYR A 1 366 ? 14.715 19.085 -6.838 1.00 92.94 366 TYR A C 1
ATOM 2794 O O . TYR A 1 366 ? 14.354 18.025 -7.336 1.00 92.94 366 TYR A O 1
ATOM 2802 N N . ASN A 1 367 ? 15.370 20.018 -7.542 1.00 93.50 367 ASN A N 1
ATOM 2803 C CA . ASN A 1 367 ? 15.722 19.919 -8.969 1.00 93.50 367 ASN A CA 1
ATOM 2804 C C . ASN A 1 367 ? 14.544 19.639 -9.924 1.00 93.50 367 ASN A C 1
ATOM 2806 O O . ASN A 1 367 ? 14.721 18.968 -10.935 1.00 93.50 367 ASN A O 1
ATOM 2810 N N . ASN A 1 368 ? 13.361 20.182 -9.632 1.00 92.00 368 ASN A N 1
ATOM 2811 C CA . ASN A 1 368 ? 12.230 20.194 -10.566 1.00 92.00 368 ASN A CA 1
ATOM 2812 C C . ASN A 1 368 ? 12.153 21.497 -11.372 1.00 92.00 368 ASN A C 1
ATOM 2814 O O . ASN A 1 368 ? 12.836 22.481 -11.079 1.00 92.00 368 ASN A O 1
ATOM 2818 N N . HIS A 1 369 ? 11.252 21.520 -12.354 1.00 92.56 369 HIS A N 1
ATOM 2819 C CA . HIS A 1 369 ? 10.939 22.683 -13.185 1.00 92.56 369 HIS A CA 1
ATOM 2820 C C . HIS A 1 369 ? 9.643 23.383 -12.746 1.00 92.56 369 HIS A C 1
ATOM 2822 O O . HIS A 1 369 ? 8.916 23.921 -13.582 1.00 92.56 369 HIS A O 1
ATOM 2828 N N . LEU A 1 370 ? 9.339 23.368 -11.442 1.00 89.56 370 LEU A N 1
ATOM 2829 C CA . LEU A 1 370 ? 8.104 23.941 -10.911 1.00 89.56 370 LEU A CA 1
ATOM 2830 C C . LEU A 1 370 ? 8.023 25.435 -11.230 1.00 89.56 370 LEU A C 1
ATOM 2832 O O . LEU A 1 370 ? 8.892 26.224 -10.860 1.00 89.56 370 LEU A O 1
ATOM 2836 N N . THR A 1 371 ? 6.946 25.809 -11.910 1.00 85.94 371 THR A N 1
ATOM 2837 C CA . THR A 1 371 ? 6.622 27.205 -12.242 1.00 85.94 371 THR A CA 1
ATOM 2838 C C . THR A 1 371 ? 5.507 27.763 -11.369 1.00 85.94 371 THR A C 1
ATOM 2840 O O . THR A 1 371 ? 5.387 28.977 -11.220 1.00 85.94 371 THR A O 1
ATOM 2843 N N . THR A 1 372 ? 4.731 26.873 -10.753 1.00 77.25 372 THR A N 1
ATOM 2844 C CA . THR A 1 372 ? 3.625 27.180 -9.850 1.00 77.25 372 THR A CA 1
ATOM 2845 C C . THR A 1 372 ? 3.632 26.184 -8.696 1.00 77.25 372 THR A C 1
ATOM 2847 O O . THR A 1 372 ? 3.749 24.977 -8.917 1.00 77.25 372 THR A O 1
ATOM 2850 N N . VAL A 1 373 ? 3.478 26.687 -7.475 1.00 73.50 373 VAL A N 1
ATOM 2851 C CA . VAL A 1 373 ? 3.223 25.892 -6.267 1.00 73.50 373 VAL A CA 1
ATOM 2852 C C . VAL A 1 373 ? 1.904 26.403 -5.697 1.00 73.50 373 VAL A C 1
ATOM 2854 O O . VAL A 1 373 ? 1.735 27.618 -5.608 1.00 73.50 373 VAL A O 1
ATOM 2857 N N . ASN A 1 374 ? 0.961 25.510 -5.388 1.00 70.81 374 ASN A N 1
ATOM 2858 C CA . ASN A 1 374 ? -0.327 25.904 -4.815 1.00 70.81 374 ASN A CA 1
ATOM 2859 C C . ASN A 1 374 ? -0.136 26.408 -3.371 1.00 70.81 374 ASN A C 1
ATOM 2861 O O . ASN A 1 374 ? 0.669 25.859 -2.620 1.00 70.81 374 ASN A O 1
ATOM 2865 N N . ASP A 1 375 ? -0.896 27.430 -2.981 1.00 67.81 375 ASP A N 1
ATOM 2866 C CA . ASP A 1 375 ? -0.974 27.967 -1.619 1.00 67.81 375 ASP A CA 1
ATOM 2867 C C . ASP A 1 375 ? -1.346 26.898 -0.569 1.00 67.81 375 ASP A C 1
ATOM 2869 O O . ASP A 1 375 ? -0.920 26.991 0.582 1.00 67.81 375 ASP A O 1
ATOM 2873 N N . SER A 1 376 ? -2.098 25.858 -0.958 1.00 65.19 376 SER A N 1
ATOM 2874 C CA . SER A 1 376 ? -2.458 24.710 -0.110 1.00 65.19 376 SER A CA 1
ATOM 2875 C C . SER A 1 376 ? -1.255 23.911 0.392 1.00 65.19 376 SER A C 1
ATOM 2877 O O . SER A 1 376 ? -1.380 23.196 1.378 1.00 65.19 376 SER A O 1
ATOM 2879 N N . PHE A 1 377 ? -0.094 24.049 -0.247 1.00 67.44 377 PHE A N 1
ATOM 2880 C CA . PHE A 1 377 ? 1.131 23.349 0.128 1.00 67.44 377 PHE A CA 1
ATOM 2881 C C . PHE A 1 377 ? 1.838 23.957 1.354 1.00 67.44 377 PHE A C 1
ATOM 2883 O O . PHE A 1 377 ? 2.693 23.309 1.956 1.00 67.44 377 PHE A O 1
ATOM 2890 N N . PHE A 1 378 ? 1.524 25.207 1.712 1.00 59.31 378 PHE A N 1
ATOM 2891 C CA . PHE A 1 378 ? 2.169 25.935 2.815 1.00 59.31 378 PHE A CA 1
ATOM 2892 C C . PHE A 1 378 ? 1.300 26.058 4.079 1.00 59.31 378 PHE A C 1
ATOM 2894 O O . PHE A 1 378 ? 1.751 26.672 5.049 1.00 59.31 378 PHE A O 1
ATOM 2901 N N . ASN A 1 379 ? 0.081 25.510 4.057 1.00 50.66 379 ASN A N 1
ATOM 2902 C CA . ASN A 1 379 ? -0.861 25.486 5.182 1.00 50.66 379 ASN A CA 1
ATOM 2903 C C . ASN A 1 379 ? -0.902 24.096 5.806 1.00 50.66 379 ASN A C 1
ATOM 2905 O O . ASN A 1 379 ? -1.057 24.038 7.047 1.00 50.66 379 ASN A O 1
#

Foldseek 3Di:
DDDDDDDDDPDPPPPPDDPPPDDDPVVVVVVVVVCVVVPVPDPPLPQVVPDDDFKEWDAWEQAQVHQQKIKTAIPWAKAWWCWFKDKDQFDPQWDFDTWPPHRTRIIITGTPDGGDQPGFIFMWGDQVGILMAHSNRHGHDTDGGHTYHYNHDDDFFQADQKWKFKAQDAAFDKFKKKWAQADADKKKWKDFQPRDIDIWGHHRGITMDIDGHRHGDMGMIMIGIRRTGGQEIERALRQTAATDPSHQARDEHADPYEHANEPYNHQEHHQRHQQPHAHHAELANNHENYQHAEYHQRHQQNYARHAYQAPSDANHQHAAYHQRHNLRHQRHAEQACNAYQYAYQEYHQSVCLHHPRHNYCHCNNYNYNHPDYHPSNVD

Radius of gyration: 33.48 Å; chains: 1; bounding box: 89×63×88 Å